Protein AF-0000000067831195 (afdb_homodimer)

Nearest PDB structures (foldseek):
  6vh5-assembly1_C  TM=9.638E-01  e=3.361E-43  Brucella abortus 2308
  7am0-assembly2_C  TM=9.544E-01  e=4.757E-38  Komagataeibacter europaeus
  7am0-assembly1_A  TM=9.350E-01  e=5.062E-38  Komagataeibacter europaeus
  3mwb-assembly1_A  TM=8.613E-01  e=3.249E-24  Paenarthrobacter aurescens TC1
  7alz-assembly1_B  TM=9.103E-01  e=1.435E-22  Komagataeibacter europaeus

Organism: Methylorubrum extorquens (strain ATCC 14718 / DSM 1338 / JCM 2805 / NCIMB 9133 / AM1) (NCBI:txid272630)

Radius of gyration: 24.03 Å; Cα contacts (8 Å, |Δi|>4): 1418; chains: 2; bounding box: 68×66×58 Å

Sequence (570 aa):
MTDRTIAYQGEPGANSHIICSQAYPGWTALPCATFEDAFAAVNEGKANLAMIPIENSIAGRVADIHHLIPTSRLHIIAEHFLPIHFQLMALPGVGTEQLTSVHSHIHALGQCRRIIRRLGLKAVVAGDTAGAAREVAEARDPSRAALAPAMAAEVYGLDILERDVEDEAHNTTRFVVFSPEPAECEPGNDSTVTSFIFRVRNIPAALYKALGGFATNGVNMSKLESYMVEGQFTATQFYAEVDGHPEDDGLRRALEELRYFSKELRIIGTYPAHPFRETTRQAAEMTDRTIAYQGEPGANSHIICSQAYPGWTALPCATFEDAFAAVNEGKANLAMIPIENSIAGRVADIHHLIPTSRLHIIAEHFLPIHFQLMALPGVGTEQLTSVHSHIHALGQCRRIIRRLGLKAVVAGDTAGAAREVAEARDPSRAALAPAMAAEVYGLDILERDVEDEAHNTTRFVVFSPEPAECEPGNDSTVTSFIFRVRNIPAALYKALGGFATNGVNMSKLESYMVEGQFTATQFYAEVDGHPEDDGLRRALEELRYFSKELRIIGTYPAHPFRETTRQAAE

Foldseek 3Di:
DQAAEEEEEDDFQAPLNVVCCVVPPPGHYHYDPAPVRRLVCCVVSVHFKYKYWAAKPPPGGPPRCVVVLVVHLWFWADKDKDFDFKFKKAAPPAALQLAAAEEAAPVQCVQQVVVCVVSVHHYDHDPHQLVSLQVRLVVVRSRYIGIHHPSSCVVSVIDGRGIRRGNDRRMMIMITMIGNDAYDDDFPDQFKKWKKKFFFDPDPPLVVQLCVLLVVLVKDKPDWDFDDPPPHPDTRMIITMITGDCPPPSNVRSVVSNVVGTPDMDTRHMYGHDCVVVVVVVVVD/DQAAEEEEEDDFQAPLNVVCCVVPPPGHYHYDPAPVRRLVCCVVVVHFKYKYWAAKPPPGGPPRCVVVLVVRLWFWADKDKDFDFKFKKAAPPAALLLAAAEEAAPVQCVQQVVVCVVSVHHYDHDPHQLVSLQVRLVVVRSRYIGIHHPSSCVVSVIDGRGIRRGNDRRMMIMITMIGNDAYDDDFPDQFKKWKKKFFFDPDPPLVVQLCVLLVVLVKDKPDWDFDDPPPHPDGGMIITMITGDCPPPSNVRSVVSNVVGTPDMDTRHMYGHDCVVVVVVVVVD

pLDDT: mean 90.91, std 11.13, range [35.45, 98.8]

Solvent-accessible surface area (backbone atoms only — not comparable to full-atom values): 28511 Å² total; per-residue (Å²): 130,84,74,61,22,35,16,18,48,43,48,76,22,22,68,52,47,51,52,46,49,69,76,40,68,90,45,44,76,41,69,18,90,36,64,66,49,16,52,45,31,34,76,71,62,75,17,60,24,26,49,41,69,47,34,28,34,61,48,34,50,39,29,80,47,61,56,46,56,82,74,47,83,49,14,36,40,40,55,47,76,44,77,64,54,32,20,37,28,28,47,69,92,56,54,78,86,53,40,47,31,36,25,13,15,63,67,56,51,69,37,24,47,65,56,35,56,76,64,63,39,44,81,40,79,34,76,31,31,24,52,19,37,45,49,39,51,71,62,71,44,64,36,37,27,16,41,21,35,69,52,21,28,68,73,50,62,36,35,73,78,43,74,62,49,41,74,64,85,74,34,36,35,35,28,36,30,32,21,81,57,70,42,92,63,71,65,87,46,90,50,21,32,28,33,32,39,36,25,46,41,101,52,87,43,25,65,52,58,29,43,44,30,29,43,77,40,71,37,52,68,43,41,47,33,53,37,51,50,92,51,18,75,57,43,43,33,35,44,36,30,30,54,33,33,67,81,28,68,42,39,32,54,16,51,53,46,27,51,72,36,27,76,41,75,45,79,38,23,43,22,59,52,46,72,68,57,56,62,34,54,57,69,72,103,132,83,73,62,20,36,17,18,49,42,49,77,21,20,68,52,47,52,52,47,49,71,76,38,69,90,45,44,75,40,69,18,91,36,65,65,50,17,52,45,31,34,75,72,64,76,16,60,25,26,50,41,67,48,34,27,30,60,48,33,50,39,27,79,47,61,56,47,56,82,74,46,84,49,15,36,40,39,54,47,77,44,78,63,54,32,20,38,29,28,47,68,92,57,55,78,87,54,40,48,29,35,24,13,15,63,66,55,51,68,37,25,47,64,55,36,56,76,63,63,40,45,81,40,79,33,75,31,31,24,52,20,38,45,49,41,52,71,63,70,44,62,35,37,27,16,42,21,34,69,53,21,29,68,72,51,65,36,34,74,78,43,74,62,48,43,74,64,86,70,34,38,35,36,30,37,31,34,21,80,58,71,42,90,64,72,63,89,45,90,50,22,32,29,35,32,37,36,24,46,40,97,50,88,42,24,64,53,60,30,44,42,30,29,44,78,38,71,38,53,67,43,40,48,34,53,36,53,50,91,54,20,77,54,46,42,33,35,45,36,31,29,54,32,35,68,81,29,69,42,40,32,54,15,50,54,47,27,51,72,38,26,76,41,75,45,80,37,23,44,20,60,53,46,71,68,57,58,59,35,53,57,67,73,102

Secondary structure (DSSP, 8-state):
----EEEEES-TTSHHHHHHHHHSTTPEEEEESSHHHHHHHHHTTS-SEEEEEEEETTTEE-HHHHTTGGG---EEEEEEEEE---EEEESTT--GGG--EEEE-HHHHHT-HHHHHHHTPEEEE-SSHHHHHHHHHHHT-TTEEEEE-HHHHHHHT-EEEES---S-S--EEEEEEEESS-----TT-TTEEEEEEEEE-SSTTHHHHHHHHHHHTTPPEEEEEEEEETTEEEEEEEEEEEES-TTSHHHHHHHHHHHHHEEEEEEEEEEEPPTHHHHHHHHH-/----EEEEES-TTSHHHHHHHHHSTTPEEEEESSHHHHHHHHHTTS-SEEEEEEEETTTEE-HHHHTTGGG---EEEEEEEEE---EEEESTT--GGG--EEEE-HHHHHT-HHHHHHHTPEEEE-SSHHHHHHHHHHHT-TTEEEEE-HHHHHHHT-EEEES---S-S--EEEEEEEESS-----TT-TTEEEEEEEEE-SSTTHHHHHHHHHHHTTPPEEEEEEEE-TT--SEEEEEEEEES-TTSHHHHHHHHHHHHHEEEEEEEEEEEPPTHHHHHHHHH-

InterPro domains:
  IPR001086 Prephenate dehydratase [PF00800] (6-181)
  IPR001086 Prephenate dehydratase [PS51171] (5-180)
  IPR002912 ACT domain [PS51671] (195-272)
  IPR008242 Bifunctional P-protein, chorismate mutase/prephenate dehydratase [PIRSF001500] (4-274)
  IPR045865 ACT-like domain [SSF55021] (175-274)

Structure (mmCIF, N/CA/C/O backbone):
data_AF-0000000067831195-model_v1
#
loop_
_entity.id
_entity.type
_entity.pdbx_description
1 polymer 'prephenate dehydratase'
#
loop_
_atom_site.group_PDB
_atom_site.id
_atom_site.type_symbol
_atom_site.label_atom_id
_atom_site.label_alt_id
_atom_site.label_comp_id
_atom_site.label_asym_id
_atom_site.label_entity_id
_atom_site.label_seq_id
_atom_site.pdbx_PDB_ins_code
_atom_site.Cartn_x
_atom_site.Cartn_y
_atom_site.Cartn_z
_atom_site.occupancy
_atom_site.B_iso_or_equiv
_atom_site.auth_seq_id
_atom_site.auth_comp_id
_atom_site.auth_asym_id
_atom_site.auth_atom_id
_atom_site.pdbx_PDB_model_num
ATOM 1 N N . MET A 1 1 ? 34.264 11.511 -12.001 1 35.99 1 MET A N 1
ATOM 2 C CA . MET A 1 1 ? 34.146 10.404 -11.057 1 35.99 1 MET A CA 1
ATOM 3 C C . MET A 1 1 ? 32.892 10.551 -10.201 1 35.99 1 MET A C 1
ATOM 5 O O . MET A 1 1 ? 32.782 11.489 -9.41 1 35.99 1 MET A O 1
ATOM 9 N N . THR A 1 2 ? 31.596 10.436 -10.66 1 49.52 2 THR A N 1
ATOM 10 C CA . THR A 1 2 ? 30.308 10.869 -10.13 1 49.52 2 THR A CA 1
ATOM 11 C C . THR A 1 2 ? 30.139 10.418 -8.683 1 49.52 2 THR A C 1
ATOM 13 O O . THR A 1 2 ? 30.573 9.325 -8.313 1 49.52 2 THR A O 1
ATOM 16 N N . ASP A 1 3 ? 30.097 11.296 -7.689 1 75.94 3 ASP A N 1
ATOM 17 C CA . ASP A 1 3 ? 29.925 11.165 -6.245 1 75.94 3 ASP A CA 1
ATOM 18 C C . ASP A 1 3 ? 28.884 10.099 -5.91 1 75.94 3 ASP A C 1
ATOM 20 O O . ASP A 1 3 ? 27.894 9.944 -6.628 1 75.94 3 ASP A O 1
ATOM 24 N N . ARG A 1 4 ? 29.349 9.028 -5.2 1 93.98 4 ARG A N 1
ATOM 25 C CA . ARG A 1 4 ? 28.517 7.928 -4.721 1 93.98 4 ARG A CA 1
ATOM 26 C C . ARG A 1 4 ? 27.296 8.45 -3.972 1 93.98 4 ARG A C 1
ATOM 28 O O . ARG A 1 4 ? 27.41 8.914 -2.835 1 93.98 4 ARG A O 1
ATOM 35 N N . THR A 1 5 ? 26.233 8.579 -4.789 1 97.98 5 THR A N 1
ATOM 36 C CA . THR A 1 5 ? 24.979 9.104 -4.261 1 97.98 5 THR A CA 1
ATOM 37 C C . THR A 1 5 ? 23.871 8.06 -4.36 1 97.98 5 THR A C 1
ATOM 39 O O . THR A 1 5 ? 23.743 7.378 -5.379 1 97.98 5 THR A O 1
ATOM 42 N N . ILE A 1 6 ? 23.133 7.893 -3.303 1 98.56 6 ILE A N 1
ATOM 43 C CA . ILE A 1 6 ? 21.991 6.987 -3.271 1 98.56 6 ILE A CA 1
ATOM 44 C C . ILE A 1 6 ? 20.728 7.761 -2.899 1 98.56 6 ILE A C 1
ATOM 46 O O . ILE A 1 6 ? 20.691 8.444 -1.873 1 98.56 6 ILE A O 1
ATOM 50 N N . ALA A 1 7 ? 19.747 7.693 -3.778 1 98.46 7 ALA A N 1
ATOM 51 C CA . ALA A 1 7 ? 18.485 8.399 -3.573 1 98.46 7 ALA A CA 1
ATOM 52 C C . ALA A 1 7 ? 17.508 7.554 -2.761 1 98.46 7 ALA A C 1
ATOM 54 O O . ALA A 1 7 ? 17.511 6.324 -2.86 1 98.46 7 ALA A O 1
ATOM 55 N N . TYR A 1 8 ? 16.705 8.153 -1.953 1 97.79 8 TYR A N 1
ATOM 56 C CA . TYR A 1 8 ? 15.634 7.501 -1.208 1 97.79 8 TYR A CA 1
ATOM 57 C C . TYR A 1 8 ? 14.422 8.416 -1.083 1 97.79 8 TYR A C 1
ATOM 59 O O . TYR A 1 8 ? 14.542 9.637 -1.208 1 97.79 8 TYR A O 1
ATOM 67 N N . GLN A 1 9 ? 13.285 7.831 -0.927 1 94.29 9 GLN A N 1
ATOM 68 C CA . GLN A 1 9 ? 12.089 8.622 -0.657 1 94.29 9 GLN A CA 1
ATOM 69 C C . GLN A 1 9 ? 11.917 8.865 0.84 1 94.29 9 GLN A C 1
ATOM 71 O O . GLN A 1 9 ? 11.922 7.921 1.632 1 94.29 9 GLN A O 1
ATOM 76 N N . GLY A 1 10 ? 11.776 10.032 1.254 1 92.76 10 GLY A N 1
ATOM 77 C CA . GLY A 1 10 ? 11.561 10.393 2.646 1 92.76 10 GLY A CA 1
ATOM 78 C C . GLY A 1 10 ? 12.424 11.555 3.101 1 92.76 10 GLY A C 1
ATOM 79 O O . GLY A 1 10 ? 13.328 11.983 2.381 1 92.76 10 GLY A O 1
ATOM 80 N N . GLU A 1 11 ? 12.181 12.029 4.333 1 94.18 11 GLU A N 1
ATOM 81 C CA . GLU A 1 11 ? 12.954 13.107 4.943 1 94.18 11 GLU A CA 1
ATOM 82 C C . GLU A 1 11 ? 14.228 12.574 5.592 1 94.18 11 GLU A C 1
ATOM 84 O O . GLU A 1 11 ? 14.307 11.394 5.94 1 94.18 11 GLU A O 1
ATOM 89 N N . PRO A 1 12 ? 15.17 13.519 5.705 1 96.9 12 PRO A N 1
ATOM 90 C CA . PRO A 1 12 ? 16.335 13.108 6.491 1 96.9 12 PRO A CA 1
ATOM 91 C C . PRO A 1 12 ? 15.956 12.553 7.863 1 96.9 12 PRO A C 1
ATOM 93 O O . PRO A 1 12 ? 15.073 13.098 8.53 1 96.9 12 PRO A O 1
ATOM 96 N N . GLY A 1 13 ? 16.524 11.431 8.185 1 97.41 13 GLY A N 1
ATOM 97 C CA . GLY A 1 13 ? 16.245 10.805 9.467 1 97.41 13 GLY A CA 1
ATOM 98 C C . GLY A 1 13 ? 15.233 9.679 9.374 1 97.41 13 GLY A C 1
ATOM 99 O O . GLY A 1 13 ? 14.997 8.966 10.352 1 97.41 13 GLY A O 1
ATOM 100 N N . ALA A 1 14 ? 14.638 9.49 8.199 1 97.38 14 ALA A N 1
ATOM 101 C CA . ALA A 1 14 ? 13.656 8.428 7.996 1 97.38 14 ALA A CA 1
ATOM 102 C C . ALA A 1 14 ? 14.329 7.059 7.957 1 97.38 14 ALA A C 1
ATOM 104 O O . ALA A 1 14 ? 15.557 6.965 7.894 1 97.38 14 ALA A O 1
ATOM 105 N N . ASN A 1 15 ? 13.576 6.01 7.981 1 97.12 15 ASN A N 1
ATOM 106 C CA . ASN A 1 15 ? 14.085 4.646 7.898 1 97.12 15 ASN A CA 1
ATOM 107 C C . ASN A 1 15 ? 14.868 4.417 6.609 1 97.12 15 ASN A C 1
ATOM 109 O O . ASN A 1 15 ? 15.892 3.732 6.613 1 97.12 15 ASN A O 1
ATOM 113 N N . SER A 1 16 ? 14.428 5.003 5.524 1 97.74 16 SER A N 1
ATOM 114 C CA . SER A 1 16 ? 15.135 4.868 4.254 1 97.74 16 SER A CA 1
ATOM 115 C C . SER A 1 16 ? 16.52 5.502 4.322 1 97.74 16 SER A C 1
ATOM 117 O O . SER A 1 16 ? 17.465 5.01 3.704 1 97.74 16 SER A O 1
ATOM 119 N N . HIS A 1 17 ? 16.589 6.597 5.077 1 98.2 17 HIS A N 1
ATOM 120 C CA . HIS A 1 17 ? 17.889 7.221 5.301 1 98.2 17 HIS A CA 1
ATOM 121 C C . HIS A 1 17 ? 18.804 6.311 6.113 1 98.2 17 HIS A C 1
ATOM 123 O O . HIS A 1 17 ? 19.981 6.152 5.781 1 98.2 17 HIS A O 1
ATOM 129 N N . ILE A 1 18 ? 18.309 5.736 7.125 1 98.16 18 ILE A N 1
ATOM 130 C CA . ILE A 1 18 ? 19.063 4.85 8.006 1 98.16 18 ILE A CA 1
ATOM 131 C C . ILE A 1 18 ? 19.641 3.69 7.199 1 98.16 18 ILE A C 1
ATOM 133 O O . ILE A 1 18 ? 20.842 3.415 7.269 1 98.16 18 ILE A O 1
ATOM 137 N N . ILE A 1 19 ? 18.823 3.05 6.393 1 98.29 19 ILE A N 1
ATOM 138 C CA . ILE A 1 19 ? 19.265 1.856 5.681 1 98.29 19 ILE A CA 1
ATOM 139 C C . ILE A 1 19 ? 20.279 2.242 4.607 1 98.29 19 ILE A C 1
ATOM 141 O O . ILE A 1 19 ? 21.203 1.479 4.314 1 98.29 19 ILE A O 1
ATOM 145 N N . CYS A 1 20 ? 20.132 3.414 3.992 1 98.21 20 CYS A N 1
ATOM 146 C CA . CYS A 1 20 ? 21.148 3.902 3.066 1 98.21 20 CYS A CA 1
ATOM 147 C C . CYS A 1 20 ? 22.507 3.997 3.748 1 98.21 20 CYS A C 1
ATOM 149 O O . CYS A 1 20 ? 23.513 3.54 3.203 1 98.21 20 CYS A O 1
ATOM 151 N N . SER A 1 21 ? 22.507 4.574 4.927 1 97.32 21 SER A N 1
ATOM 152 C CA . SER A 1 21 ? 23.751 4.792 5.659 1 97.32 21 SER A CA 1
ATOM 153 C C . SER A 1 21 ? 24.377 3.47 6.09 1 97.32 21 SER A C 1
ATOM 155 O O . SER A 1 21 ? 25.603 3.337 6.115 1 97.32 21 SER A O 1
ATOM 157 N N . GLN A 1 22 ? 23.602 2.511 6.436 1 97.45 22 GLN A N 1
ATOM 158 C CA . GLN A 1 22 ? 24.089 1.215 6.898 1 97.45 22 GLN A CA 1
ATOM 159 C C . GLN A 1 22 ? 24.606 0.375 5.733 1 97.45 22 GLN A C 1
ATOM 161 O O . GLN A 1 22 ? 25.665 -0.249 5.833 1 97.45 22 GLN A O 1
ATOM 166 N N . ALA A 1 23 ? 23.926 0.377 4.626 1 97.34 23 ALA A N 1
ATOM 167 C CA . ALA A 1 23 ? 24.232 -0.492 3.492 1 97.34 23 ALA A CA 1
ATOM 168 C C . ALA A 1 23 ? 25.338 0.104 2.627 1 97.34 23 ALA A C 1
ATOM 170 O O . ALA A 1 23 ? 26.104 -0.628 1.995 1 97.34 23 ALA A O 1
ATOM 171 N N . TYR A 1 24 ? 25.379 1.435 2.574 1 97.39 24 TYR A N 1
ATOM 172 C CA . TYR A 1 24 ? 26.353 2.135 1.744 1 97.39 24 TYR A CA 1
ATOM 173 C C . TYR A 1 24 ? 27.066 3.223 2.54 1 97.39 24 TYR A C 1
ATOM 175 O O . TYR A 1 24 ? 26.949 4.409 2.224 1 97.39 24 TYR A O 1
ATOM 183 N N . PRO A 1 25 ? 27.849 2.737 3.456 1 96.28 25 PRO A N 1
ATOM 184 C CA . PRO A 1 25 ? 28.572 3.721 4.265 1 96.28 25 PRO A CA 1
ATOM 185 C C . PRO A 1 25 ? 29.455 4.641 3.426 1 96.28 25 PRO A C 1
ATOM 187 O O . PRO A 1 25 ? 30.149 4.177 2.517 1 96.28 25 PRO A O 1
ATOM 190 N N . GLY A 1 26 ? 29.394 5.947 3.654 1 95 26 GLY A N 1
ATOM 191 C CA . GLY A 1 26 ? 30.233 6.909 2.958 1 95 26 GLY A CA 1
ATOM 192 C C . GLY A 1 26 ? 29.558 7.524 1.747 1 95 26 GLY A C 1
ATOM 193 O O . GLY A 1 26 ? 30.065 8.489 1.171 1 95 26 GLY A O 1
ATOM 194 N N . TRP A 1 27 ? 28.464 6.893 1.315 1 97.3 27 TRP A N 1
ATOM 195 C CA . TRP A 1 27 ? 27.729 7.467 0.192 1 97.3 27 TRP A CA 1
ATOM 196 C C . TRP A 1 27 ? 26.881 8.651 0.6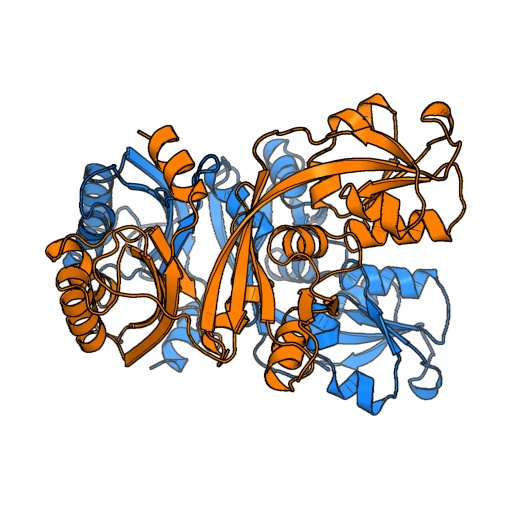45 1 97.3 27 TRP A C 1
ATOM 198 O O . TRP A 1 27 ? 26.504 8.74 1.816 1 97.3 27 TRP A O 1
ATOM 208 N N . THR A 1 28 ? 26.662 9.518 -0.218 1 97.62 28 THR A N 1
ATOM 209 C CA . THR A 1 28 ? 25.738 10.617 0.04 1 97.62 28 THR A CA 1
ATOM 210 C C . THR A 1 28 ? 24.295 10.175 -0.185 1 97.62 28 THR A C 1
ATOM 212 O O . THR A 1 28 ? 23.958 9.655 -1.251 1 97.62 28 THR A O 1
ATOM 215 N N . ALA A 1 29 ? 23.483 10.332 0.861 1 97.71 29 ALA A N 1
ATOM 216 C CA . ALA A 1 29 ? 22.059 10.031 0.732 1 97.71 29 ALA A CA 1
ATOM 217 C C . ALA A 1 29 ? 21.288 11.24 0.21 1 97.71 29 ALA A C 1
ATOM 219 O O . ALA A 1 29 ? 21.387 12.335 0.767 1 97.71 29 ALA A O 1
ATOM 220 N N . LEU A 1 30 ? 20.519 11.073 -0.838 1 98.02 30 LEU A N 1
ATOM 221 C CA . LEU A 1 30 ? 19.749 12.146 -1.457 1 98.02 30 LEU A CA 1
ATOM 222 C C . LEU A 1 30 ? 18.26 11.982 -1.171 1 98.02 30 LEU A C 1
ATOM 224 O O . LEU A 1 30 ? 17.605 11.114 -1.752 1 98.02 30 LEU A O 1
ATOM 228 N N . PRO A 1 31 ? 17.739 12.757 -0.25 1 97.21 31 PRO A N 1
ATOM 229 C CA . PRO A 1 31 ? 16.303 12.673 0.029 1 97.21 31 PRO A CA 1
ATOM 230 C C . PRO A 1 31 ? 15.445 13.128 -1.149 1 97.21 31 PRO A C 1
ATOM 232 O O . PRO A 1 31 ? 15.791 14.096 -1.831 1 97.21 31 PRO A O 1
ATOM 235 N N . CYS A 1 32 ? 14.393 12.372 -1.433 1 94.69 32 CYS A N 1
ATOM 236 C CA . CYS A 1 32 ? 13.414 12.701 -2.463 1 94.69 32 CYS A CA 1
ATOM 237 C C . CYS A 1 32 ? 12.002 12.714 -1.889 1 94.69 32 CYS A C 1
ATOM 239 O O . CYS A 1 32 ? 11.687 11.936 -0.987 1 94.69 32 CYS A O 1
ATOM 241 N N . ALA A 1 33 ? 11.144 13.49 -2.396 1 87.53 33 ALA A N 1
ATOM 242 C CA . ALA A 1 33 ? 9.785 13.642 -1.883 1 87.53 33 ALA A CA 1
ATOM 243 C C . ALA A 1 33 ? 8.929 12.427 -2.229 1 87.53 33 ALA A C 1
ATOM 245 O O . ALA A 1 33 ? 8.074 12.017 -1.441 1 87.53 33 ALA A O 1
ATOM 246 N N . THR A 1 34 ? 9.164 11.85 -3.44 1 88.5 34 THR A N 1
ATOM 247 C CA . THR A 1 34 ? 8.366 10.719 -3.9 1 88.5 34 THR A CA 1
ATOM 248 C C . THR A 1 34 ? 9.264 9.601 -4.423 1 88.5 34 THR A C 1
ATOM 250 O O . THR A 1 34 ? 10.458 9.811 -4.648 1 88.5 34 THR A O 1
ATOM 253 N N . PHE A 1 35 ? 8.671 8.454 -4.594 1 91.75 35 PHE A N 1
ATOM 254 C CA . PHE A 1 35 ? 9.405 7.358 -5.215 1 91.75 35 PHE A CA 1
ATOM 255 C C . PHE A 1 35 ? 9.756 7.691 -6.66 1 91.75 35 PHE A C 1
ATOM 257 O O . PHE A 1 35 ? 10.832 7.329 -7.142 1 91.75 35 PHE A O 1
ATOM 264 N N . GLU A 1 36 ? 8.901 8.345 -7.348 1 89.48 36 GLU A N 1
ATOM 265 C CA . GLU A 1 36 ? 9.149 8.786 -8.717 1 89.48 36 GLU A CA 1
ATOM 266 C C . GLU A 1 36 ? 10.381 9.684 -8.793 1 89.48 36 GLU A C 1
ATOM 268 O O . GLU A 1 36 ? 11.197 9.55 -9.707 1 89.48 36 GLU A O 1
ATOM 273 N N . ASP A 1 37 ? 10.458 10.549 -7.824 1 92.11 37 ASP A N 1
ATOM 274 C CA . ASP A 1 37 ? 11.607 11.447 -7.776 1 92.11 37 ASP A CA 1
ATOM 275 C C . ASP A 1 37 ? 12.904 10.67 -7.56 1 92.11 37 ASP A C 1
ATOM 277 O O . ASP A 1 37 ? 13.947 11.026 -8.112 1 92.11 37 ASP A O 1
ATOM 281 N N . ALA A 1 38 ? 12.805 9.683 -6.724 1 96 38 ALA A N 1
ATOM 282 C CA . ALA A 1 38 ? 13.985 8.86 -6.476 1 96 38 ALA A CA 1
ATOM 283 C C . ALA A 1 38 ? 14.427 8.136 -7.745 1 96 38 ALA A C 1
ATOM 285 O O . ALA A 1 38 ? 15.618 8.095 -8.061 1 96 38 ALA A O 1
ATOM 286 N N . PHE A 1 39 ? 13.507 7.605 -8.501 1 95.78 39 PHE A N 1
ATOM 287 C CA . PHE A 1 39 ? 13.812 6.952 -9.769 1 95.78 39 PHE A CA 1
ATOM 288 C C . PHE A 1 39 ? 14.352 7.956 -10.78 1 95.78 39 PHE A C 1
ATOM 290 O O . PHE A 1 39 ? 15.315 7.669 -11.494 1 95.78 39 PHE A O 1
ATOM 297 N N . ALA A 1 40 ? 13.718 9.092 -10.806 1 94.42 40 ALA A N 1
ATOM 298 C CA . ALA A 1 40 ? 14.152 10.144 -11.723 1 94.42 40 ALA A CA 1
ATOM 299 C C . ALA A 1 40 ? 15.588 10.568 -11.43 1 94.42 40 ALA A C 1
ATOM 301 O O . ALA A 1 40 ? 16.37 10.811 -12.353 1 94.42 40 ALA A O 1
ATOM 302 N N . ALA A 1 41 ? 15.905 10.65 -10.172 1 96.9 41 ALA A N 1
ATOM 303 C CA . ALA A 1 41 ? 17.259 11.03 -9.779 1 96.9 41 ALA A CA 1
ATOM 304 C C . ALA A 1 41 ? 18.291 10.071 -10.365 1 96.9 41 ALA A C 1
ATOM 306 O O . ALA A 1 41 ? 19.362 10.495 -10.804 1 96.9 41 ALA A O 1
ATOM 307 N N . VAL A 1 42 ? 17.971 8.85 -10.393 1 97.34 42 VAL A N 1
ATOM 308 C CA . VAL A 1 42 ? 18.88 7.847 -10.94 1 97.34 42 VAL A CA 1
ATOM 309 C C . VAL A 1 42 ? 18.89 7.935 -12.465 1 97.34 42 VAL A C 1
ATOM 311 O O . VAL A 1 42 ? 19.956 7.962 -13.084 1 97.34 42 VAL A O 1
ATOM 314 N N . ASN A 1 43 ? 17.761 8.055 -13.063 1 96.08 43 ASN A N 1
ATOM 315 C CA . ASN A 1 43 ? 17.638 8.119 -14.515 1 96.08 43 ASN A CA 1
ATOM 316 C C . ASN A 1 43 ? 18.341 9.348 -15.084 1 96.08 43 ASN A C 1
ATOM 318 O O . ASN A 1 43 ? 18.873 9.306 -16.195 1 96.08 43 ASN A O 1
ATOM 322 N N . GLU A 1 44 ? 18.308 10.407 -14.321 1 95.7 44 GLU A N 1
ATOM 323 C CA . GLU A 1 44 ? 18.881 11.67 -14.776 1 95.7 44 GLU A CA 1
ATOM 324 C C . GLU A 1 44 ? 20.351 11.782 -14.384 1 95.7 44 GLU A C 1
ATOM 326 O O . GLU A 1 44 ? 21.004 12.785 -14.68 1 95.7 44 GLU A O 1
ATOM 331 N N . GLY A 1 45 ? 20.823 10.854 -13.663 1 95.29 45 GLY A N 1
ATOM 332 C CA . GLY A 1 45 ? 22.235 10.817 -13.318 1 95.29 45 GLY A CA 1
ATOM 333 C C . GLY A 1 45 ? 22.565 11.613 -12.069 1 95.29 45 GLY A C 1
ATOM 334 O O . GLY A 1 45 ? 23.738 11.846 -11.768 1 95.29 45 GLY A O 1
ATOM 335 N N . LYS A 1 46 ? 21.603 12.041 -11.3 1 96.92 46 LYS A N 1
ATOM 336 C CA . LYS A 1 46 ? 21.808 12.786 -10.061 1 96.92 46 LYS A CA 1
ATOM 337 C C . LYS A 1 46 ? 22.158 11.849 -8.908 1 96.92 46 LYS A C 1
ATOM 339 O O . LYS A 1 46 ? 22.675 12.289 -7.879 1 96.92 46 LYS A O 1
ATOM 344 N N . ALA A 1 47 ? 21.806 10.601 -9.078 1 97.95 47 ALA A N 1
ATOM 345 C CA . ALA A 1 47 ? 22.141 9.547 -8.124 1 97.95 47 ALA A CA 1
ATOM 346 C C . ALA A 1 47 ? 22.573 8.273 -8.844 1 97.95 47 ALA A C 1
ATOM 348 O O . ALA A 1 47 ? 22.2 8.047 -9.998 1 97.95 47 ALA A O 1
ATOM 349 N N . ASN A 1 48 ? 23.346 7.506 -8.179 1 98.06 48 ASN A N 1
ATOM 350 C CA . ASN A 1 48 ? 23.811 6.251 -8.76 1 98.06 48 ASN A CA 1
ATOM 351 C C . ASN A 1 48 ? 22.828 5.114 -8.496 1 98.06 48 ASN A C 1
ATOM 353 O O . ASN A 1 48 ? 22.717 4.185 -9.299 1 98.06 48 ASN A O 1
ATOM 357 N N . LEU A 1 49 ? 22.203 5.183 -7.357 1 98.33 49 LEU A N 1
ATOM 358 C CA . LEU A 1 49 ? 21.31 4.13 -6.888 1 98.33 49 LEU A CA 1
ATOM 359 C C . LEU A 1 49 ? 20.055 4.723 -6.256 1 98.33 49 LEU A C 1
ATOM 361 O O . LEU A 1 49 ? 20.021 5.912 -5.931 1 98.33 49 LEU A O 1
ATOM 365 N N . ALA A 1 50 ? 19.046 3.898 -6.121 1 98.37 50 ALA A N 1
ATOM 366 C CA . ALA A 1 50 ? 17.845 4.242 -5.364 1 98.37 50 ALA A CA 1
ATOM 367 C C . ALA A 1 50 ? 17.503 3.153 -4.352 1 98.37 50 ALA A C 1
ATOM 369 O O . ALA A 1 50 ? 17.436 1.972 -4.7 1 98.37 50 ALA A O 1
ATOM 370 N N . MET A 1 51 ? 17.407 3.517 -3.114 1 98.43 51 MET A N 1
ATOM 371 C CA . MET A 1 51 ? 16.957 2.653 -2.026 1 98.43 51 MET A CA 1
ATOM 372 C C . MET A 1 51 ? 15.446 2.751 -1.843 1 98.43 51 MET A C 1
ATOM 374 O O . MET A 1 51 ? 14.927 3.813 -1.493 1 98.43 51 MET A O 1
ATOM 378 N N . ILE A 1 52 ? 14.713 1.569 -2.023 1 97.43 52 ILE A N 1
ATOM 379 C CA . ILE A 1 52 ? 13.257 1.629 -2.091 1 97.43 52 ILE A CA 1
ATOM 380 C C . ILE A 1 52 ? 12.654 0.567 -1.174 1 97.43 52 ILE A C 1
ATOM 382 O O . ILE A 1 52 ? 12.95 -0.622 -1.312 1 97.43 52 ILE A O 1
ATOM 386 N N . PRO A 1 53 ? 11.824 1.024 -0.194 1 95.41 53 PRO A N 1
ATOM 387 C CA . PRO A 1 53 ? 11.07 0.024 0.565 1 95.41 53 PRO A CA 1
ATOM 388 C C . PRO A 1 53 ? 9.98 -0.649 -0.266 1 95.41 53 PRO A C 1
ATOM 390 O O . PRO A 1 53 ? 9.267 0.023 -1.016 1 95.41 53 PRO A O 1
ATOM 393 N N . ILE A 1 54 ? 9.816 -1.971 -0.13 1 91.02 54 ILE A N 1
ATOM 394 C CA . ILE A 1 54 ? 8.836 -2.625 -0.99 1 91.02 54 ILE A CA 1
ATOM 395 C C . ILE A 1 54 ? 7.877 -3.456 -0.141 1 91.02 54 ILE A C 1
ATOM 397 O O . ILE A 1 54 ? 6.756 -3.746 -0.564 1 91.02 54 ILE A O 1
ATOM 401 N N . GLU A 1 55 ? 8.365 -3.814 1.066 1 89.05 55 GLU A N 1
ATOM 402 C CA . GLU A 1 55 ? 7.547 -4.705 1.884 1 89.05 55 GLU A CA 1
ATOM 403 C C . GLU A 1 55 ? 7.86 -4.534 3.368 1 89.05 55 GLU A C 1
ATOM 405 O O . GLU A 1 55 ? 9.013 -4.312 3.743 1 89.05 55 GLU A O 1
ATOM 410 N N . ASN A 1 56 ? 6.833 -4.653 4.145 1 86.17 56 ASN A N 1
ATOM 411 C CA . ASN A 1 56 ? 6.948 -4.604 5.599 1 86.17 56 ASN A CA 1
ATOM 412 C C . ASN A 1 56 ? 6.298 -5.819 6.254 1 86.17 56 ASN A C 1
ATOM 414 O O . ASN A 1 56 ? 5.227 -6.259 5.832 1 86.17 56 ASN A O 1
ATOM 418 N N . SER A 1 57 ? 6.875 -6.311 7.267 1 83.55 57 SER A N 1
ATOM 419 C CA . SER A 1 57 ? 6.424 -7.547 7.9 1 83.55 57 SER A CA 1
ATOM 420 C C . SER A 1 57 ? 5.076 -7.356 8.587 1 83.55 57 SER A C 1
ATOM 422 O O . SER A 1 57 ? 4.359 -8.326 8.84 1 83.55 57 SER A O 1
ATOM 424 N N . ILE A 1 58 ? 4.692 -6.187 8.881 1 77.96 58 ILE A N 1
ATOM 425 C CA . ILE A 1 58 ? 3.438 -5.93 9.58 1 77.96 58 ILE A CA 1
ATOM 426 C C . ILE A 1 58 ? 2.417 -5.34 8.61 1 77.96 58 ILE A C 1
ATOM 428 O O . ILE A 1 58 ? 1.293 -5.836 8.504 1 77.96 58 ILE A O 1
ATOM 432 N N . ALA A 1 59 ? 2.906 -4.404 7.826 1 76.28 59 ALA A N 1
ATOM 433 C CA . ALA A 1 59 ? 1.981 -3.644 6.989 1 76.28 59 ALA A CA 1
ATOM 434 C C . ALA A 1 59 ? 1.873 -4.257 5.596 1 76.28 59 ALA A C 1
ATOM 436 O O . ALA A 1 59 ? 1.031 -3.845 4.793 1 76.28 59 ALA A O 1
ATOM 437 N N . GLY A 1 60 ? 2.771 -5.217 5.317 1 78.68 60 GLY A N 1
ATOM 438 C CA . GLY A 1 60 ? 2.717 -5.831 4 1 78.68 60 GLY A CA 1
ATOM 439 C C . GLY A 1 60 ? 3.378 -4.992 2.922 1 78.68 60 GLY A C 1
ATOM 440 O O . GLY A 1 60 ? 4.422 -4.38 3.158 1 78.68 60 GLY A O 1
ATOM 441 N N . ARG A 1 61 ? 2.792 -4.959 1.759 1 81.62 61 ARG A N 1
ATOM 442 C CA . ARG A 1 61 ? 3.356 -4.316 0.577 1 81.62 61 ARG A CA 1
ATOM 443 C C . ARG A 1 61 ? 3.315 -2.797 0.708 1 81.62 61 ARG A C 1
ATOM 445 O O . ARG A 1 61 ? 2.329 -2.237 1.191 1 81.62 61 ARG A O 1
ATOM 452 N N . VAL A 1 62 ? 4.409 -2.191 0.309 1 83.99 62 VAL A N 1
ATOM 453 C CA . VAL A 1 62 ? 4.401 -0.741 0.145 1 83.99 62 VAL A CA 1
ATOM 454 C C . VAL A 1 62 ? 3.734 -0.375 -1.18 1 83.99 62 VAL A C 1
ATOM 456 O O . VAL A 1 62 ? 4.356 -0.466 -2.241 1 83.99 62 VAL A O 1
ATOM 459 N N . ALA A 1 63 ? 2.566 0.056 -1.175 1 72.4 63 ALA A N 1
ATOM 460 C CA . ALA A 1 63 ? 1.669 0.127 -2.325 1 72.4 63 ALA A CA 1
ATOM 461 C C . ALA A 1 63 ? 2.181 1.126 -3.359 1 72.4 63 ALA A C 1
ATOM 463 O O . ALA A 1 63 ? 2.168 0.847 -4.56 1 72.4 63 ALA A O 1
ATOM 464 N N . ASP A 1 64 ? 2.728 2.276 -3.059 1 75.06 64 ASP A N 1
ATOM 465 C CA . ASP A 1 64 ? 2.998 3.385 -3.968 1 75.06 64 ASP A CA 1
ATOM 466 C C . ASP A 1 64 ? 4.171 3.065 -4.892 1 75.06 64 ASP A C 1
ATOM 468 O O . ASP A 1 64 ? 4.326 3.686 -5.945 1 75.06 64 ASP A O 1
ATOM 472 N N . ILE A 1 65 ? 4.883 2.011 -4.537 1 84.7 65 ILE A N 1
ATOM 473 C CA . ILE A 1 65 ? 6.075 1.734 -5.332 1 84.7 65 ILE A CA 1
ATOM 474 C C . ILE A 1 65 ? 5.745 0.713 -6.418 1 84.7 65 ILE A C 1
ATOM 476 O O . ILE A 1 65 ? 6.342 0.731 -7.497 1 84.7 65 ILE A O 1
ATOM 480 N N . HIS A 1 66 ? 4.829 -0.111 -6.208 1 79.02 66 HIS A N 1
ATOM 481 C CA . HIS A 1 66 ? 4.636 -1.291 -7.042 1 79.02 66 HIS A CA 1
ATOM 482 C C . HIS A 1 66 ? 4.053 -0.917 -8.4 1 79.02 66 HIS A C 1
ATOM 484 O O . HIS A 1 66 ? 4.241 -1.639 -9.382 1 79.02 66 HIS A O 1
ATOM 490 N N . HIS A 1 67 ? 3.445 0.157 -8.471 1 78.21 67 HIS A N 1
ATOM 491 C CA . HIS A 1 67 ? 2.961 0.587 -9.778 1 78.21 67 HIS A CA 1
ATOM 492 C C . HIS A 1 67 ? 4.096 1.146 -10.629 1 78.21 67 HIS A C 1
ATOM 494 O O . HIS A 1 67 ? 3.962 1.266 -11.849 1 78.21 67 HIS A O 1
ATOM 500 N N . LEU A 1 68 ? 5.21 1.462 -9.985 1 83.45 68 LEU A N 1
ATOM 501 C CA . LEU A 1 68 ? 6.344 2.056 -10.685 1 83.45 68 LEU A CA 1
ATOM 502 C C . LEU A 1 68 ? 7.291 0.976 -11.199 1 83.45 68 LEU A C 1
ATOM 504 O O . LEU A 1 68 ? 7.986 1.178 -12.197 1 83.45 68 LEU A O 1
ATOM 508 N N . ILE A 1 69 ? 7.254 -0.137 -10.562 1 86.93 69 ILE A N 1
ATOM 509 C CA . ILE A 1 69 ? 8.235 -1.185 -10.823 1 86.93 69 ILE A CA 1
ATOM 510 C C . ILE A 1 69 ? 8.095 -1.676 -12.262 1 86.93 69 ILE A C 1
ATOM 512 O O . ILE A 1 69 ? 9.079 -1.738 -13.002 1 86.93 69 ILE A O 1
ATOM 516 N N . PRO A 1 70 ? 6.908 -1.874 -12.761 1 82.17 70 PRO A N 1
ATOM 517 C CA . PRO A 1 70 ? 6.763 -2.394 -14.123 1 82.17 70 PRO A CA 1
ATOM 518 C C . PRO A 1 70 ? 7.218 -1.398 -15.187 1 82.17 70 PRO A C 1
ATOM 520 O O . PRO A 1 70 ? 7.568 -1.796 -16.301 1 82.17 70 PRO A O 1
ATOM 523 N N . THR A 1 71 ? 7.243 -0.154 -14.905 1 82.67 71 THR A N 1
ATOM 524 C CA . THR A 1 71 ? 7.558 0.857 -15.908 1 82.67 71 THR A CA 1
ATOM 525 C C . THR A 1 71 ? 8.995 1.346 -15.752 1 82.67 71 THR A C 1
ATOM 527 O O . THR A 1 71 ? 9.474 2.148 -16.556 1 82.67 71 THR A O 1
ATOM 530 N N . SER A 1 72 ? 9.577 0.855 -14.728 1 89.63 72 SER A N 1
ATOM 531 C CA . SER A 1 72 ? 10.947 1.288 -14.47 1 89.63 72 SER A CA 1
ATOM 532 C C . SER A 1 72 ? 11.93 0.603 -15.414 1 89.63 72 SER A C 1
ATOM 534 O O . SER A 1 72 ? 11.772 -0.576 -15.735 1 89.63 72 SER A O 1
ATOM 536 N N . ARG A 1 73 ? 12.935 1.342 -15.847 1 92.3 73 ARG A N 1
ATOM 537 C CA . ARG A 1 73 ? 14.009 0.772 -16.655 1 92.3 73 ARG A CA 1
ATOM 538 C C . ARG A 1 73 ? 15.199 0.379 -15.785 1 92.3 73 ARG A C 1
ATOM 540 O O . ARG A 1 73 ? 16.233 -0.053 -16.298 1 92.3 73 ARG A O 1
ATOM 547 N N . LEU A 1 74 ? 15.038 0.521 -14.542 1 96.86 74 LEU A N 1
ATOM 548 C CA . LEU A 1 74 ? 16.112 0.22 -13.601 1 96.86 74 LEU A CA 1
ATOM 549 C C . LEU A 1 74 ? 16.083 -1.249 -13.196 1 96.86 74 LEU A C 1
ATOM 551 O O . LEU A 1 74 ? 15.115 -1.957 -13.479 1 96.86 74 LEU A O 1
ATOM 555 N N . HIS A 1 75 ? 17.178 -1.689 -12.548 1 97.65 75 HIS A N 1
ATOM 556 C CA . HIS A 1 75 ? 17.342 -3.079 -12.139 1 97.65 75 HIS A CA 1
ATOM 557 C C . HIS A 1 75 ? 17.505 -3.193 -10.627 1 97.65 75 HIS A C 1
ATOM 559 O O . HIS A 1 75 ? 18.196 -2.38 -10.01 1 97.65 75 HIS A O 1
ATOM 565 N N . ILE A 1 76 ? 16.863 -4.181 -10.071 1 97.83 76 ILE A N 1
ATOM 566 C CA . ILE A 1 76 ? 17.12 -4.487 -8.668 1 97.83 76 ILE A CA 1
ATOM 567 C C . ILE A 1 76 ? 18.46 -5.205 -8.534 1 97.83 76 ILE A C 1
ATOM 569 O O . ILE A 1 76 ? 18.686 -6.236 -9.172 1 97.83 76 ILE A O 1
ATOM 573 N N . ILE A 1 77 ? 19.32 -4.708 -7.604 1 97.83 77 ILE A N 1
ATOM 574 C CA . ILE A 1 77 ? 20.656 -5.293 -7.571 1 97.83 77 ILE A CA 1
ATOM 575 C C . ILE A 1 77 ? 20.968 -5.787 -6.16 1 97.83 77 ILE A C 1
ATOM 577 O O . ILE A 1 77 ? 21.995 -6.43 -5.934 1 97.83 77 ILE A O 1
ATOM 581 N N . ALA A 1 78 ? 20.125 -5.503 -5.207 1 97.21 78 ALA A N 1
ATOM 582 C CA . ALA A 1 78 ? 20.333 -5.916 -3.822 1 97.21 78 ALA A CA 1
ATOM 583 C C . ALA A 1 78 ? 19.048 -5.784 -3.01 1 97.21 78 ALA A C 1
ATOM 585 O O . ALA A 1 78 ? 18.105 -5.11 -3.434 1 97.21 78 ALA A O 1
ATOM 586 N N . GLU A 1 79 ? 19.038 -6.437 -1.951 1 96.74 79 GLU A N 1
ATOM 587 C CA . GLU A 1 79 ? 17.992 -6.259 -0.948 1 96.74 79 GLU A CA 1
ATOM 588 C C . GLU A 1 79 ? 18.588 -6.063 0.443 1 96.74 79 GLU A C 1
ATOM 590 O O . GLU A 1 79 ? 19.705 -6.511 0.714 1 96.74 79 GLU A O 1
ATOM 595 N N . HIS A 1 80 ? 17.881 -5.365 1.243 1 96.66 80 HIS A N 1
ATOM 596 C CA . HIS A 1 80 ? 18.238 -5.109 2.634 1 96.66 80 HIS A CA 1
ATOM 597 C C . HIS A 1 80 ? 17.011 -5.159 3.537 1 96.66 80 HIS A C 1
ATOM 599 O O . HIS A 1 80 ? 15.888 -4.93 3.079 1 96.66 80 HIS A O 1
ATOM 605 N N . PHE A 1 81 ? 17.25 -5.515 4.779 1 94.81 81 PHE A N 1
ATOM 606 C CA . PHE A 1 81 ? 16.19 -5.59 5.778 1 94.81 81 PHE A CA 1
ATOM 607 C C . PHE A 1 81 ? 16.511 -4.702 6.974 1 94.81 81 PHE A C 1
ATOM 609 O O . PHE A 1 81 ? 17.641 -4.699 7.467 1 94.81 81 PHE A O 1
ATOM 616 N N . LEU A 1 82 ? 15.525 -3.925 7.361 1 95.5 82 LEU A N 1
ATOM 617 C CA . LEU A 1 82 ? 15.723 -3.015 8.484 1 95.5 82 LEU A CA 1
ATOM 618 C C . LEU A 1 82 ? 14.64 -3.212 9.54 1 95.5 82 LEU A C 1
ATOM 620 O O . LEU A 1 82 ? 13.465 -2.932 9.29 1 95.5 82 LEU A O 1
ATOM 624 N N . PRO A 1 83 ? 14.996 -3.742 10.715 1 93.74 83 PRO A N 1
ATOM 625 C CA . PRO A 1 83 ? 14.03 -3.67 11.813 1 93.74 83 PRO A CA 1
ATOM 626 C C . PRO A 1 83 ? 13.605 -2.238 12.132 1 93.74 83 PRO A C 1
ATOM 628 O O . PRO A 1 83 ? 14.445 -1.334 12.166 1 93.74 83 PRO A O 1
ATOM 631 N N . ILE A 1 84 ? 12.324 -1.999 12.294 1 94.23 84 ILE A N 1
ATOM 632 C CA . ILE A 1 84 ? 11.767 -0.669 12.516 1 94.23 84 ILE A CA 1
ATOM 633 C C . ILE A 1 84 ? 11.561 -0.439 14.012 1 94.23 84 ILE A C 1
ATOM 635 O O . ILE A 1 84 ? 10.89 -1.229 14.681 1 94.23 84 ILE A O 1
ATOM 639 N N . HIS A 1 85 ? 12.117 0.612 14.498 1 96.15 85 HIS A N 1
ATOM 640 C CA . HIS A 1 85 ? 11.971 1.025 15.89 1 96.15 85 HIS A CA 1
ATOM 641 C C . HIS A 1 85 ? 11.518 2.478 15.989 1 96.15 85 HIS A C 1
ATOM 643 O O . HIS A 1 85 ? 11.956 3.324 15.206 1 96.15 85 HIS A O 1
ATOM 649 N N . PHE A 1 86 ? 10.646 2.721 16.899 1 97.24 86 PHE A N 1
ATOM 650 C CA . PHE A 1 86 ? 10.207 4.088 17.157 1 97.24 86 PHE A CA 1
ATOM 651 C C . PHE A 1 86 ? 10.781 4.601 18.472 1 97.24 86 PHE A C 1
ATOM 653 O O . PHE A 1 86 ? 10.845 3.863 19.458 1 97.24 86 PHE A O 1
ATOM 660 N N . GLN A 1 87 ? 11.212 5.779 18.43 1 98.43 87 GLN A N 1
ATOM 661 C CA . GLN A 1 87 ? 11.722 6.485 19.601 1 98.43 87 GLN A CA 1
ATOM 662 C C . GLN A 1 87 ? 10.802 7.638 19.991 1 98.43 87 GLN A C 1
ATOM 664 O O . GLN A 1 87 ? 10.257 8.324 19.124 1 98.43 87 GLN A O 1
ATOM 669 N N . LEU A 1 88 ? 10.584 7.781 21.258 1 98.74 88 LEU A N 1
ATOM 670 C CA . LEU A 1 88 ? 9.95 9 21.748 1 98.74 88 LEU A CA 1
ATOM 671 C C . LEU A 1 88 ? 10.974 10.118 21.908 1 98.74 88 LEU A C 1
ATOM 673 O O . LEU A 1 88 ? 11.925 9.989 22.683 1 98.74 88 LEU A O 1
ATOM 677 N N . MET A 1 89 ? 10.741 11.194 21.179 1 98.8 89 MET A N 1
ATOM 678 C CA . MET A 1 89 ? 11.759 12.24 21.216 1 98.8 89 MET A CA 1
ATOM 679 C C . MET A 1 89 ? 11.122 13.614 21.396 1 98.8 89 MET A C 1
ATOM 681 O O . MET A 1 89 ? 9.952 13.809 21.061 1 98.8 89 MET A O 1
ATOM 685 N N . ALA A 1 90 ? 11.902 14.537 21.949 1 98.69 90 ALA A N 1
ATOM 686 C CA . ALA A 1 90 ? 11.463 15.899 22.238 1 98.69 90 ALA A CA 1
ATOM 687 C C . ALA A 1 90 ? 12.64 16.871 22.219 1 98.69 90 ALA A C 1
ATOM 689 O O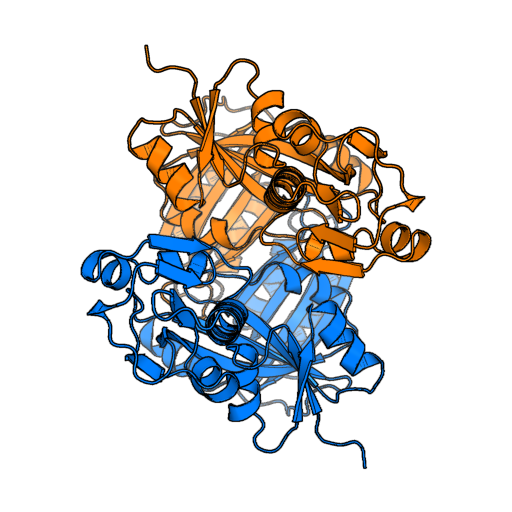 . ALA A 1 90 ? 13.767 16.484 21.903 1 98.69 90 ALA A O 1
ATOM 690 N N . LEU A 1 91 ? 12.309 18.149 22.49 1 98.57 91 LEU A N 1
ATOM 691 C CA . LEU A 1 91 ? 13.351 19.168 22.554 1 98.57 91 LEU A CA 1
ATOM 692 C C . LEU A 1 91 ? 14.377 18.829 23.631 1 98.57 91 LEU A C 1
ATOM 694 O O . LEU A 1 91 ? 14.041 18.203 24.639 1 98.57 91 LEU A O 1
ATOM 698 N N . PRO A 1 92 ? 15.637 19.225 23.407 1 98.2 92 PRO A N 1
ATOM 699 C CA . PRO A 1 92 ? 16.666 18.969 24.418 1 98.2 92 PRO A CA 1
ATOM 700 C C . PRO A 1 92 ? 16.292 19.518 25.792 1 98.2 92 PRO A C 1
ATOM 702 O O . PRO A 1 92 ? 15.831 20.657 25.901 1 98.2 92 PRO A O 1
ATOM 705 N N . GLY A 1 93 ? 16.477 18.677 26.791 1 97.35 93 GLY A N 1
ATOM 706 C CA . GLY A 1 93 ? 16.246 19.118 28.157 1 97.35 93 GLY A CA 1
ATOM 707 C C . GLY A 1 93 ? 14.808 18.937 28.607 1 97.35 93 GLY A C 1
ATOM 708 O O . GLY A 1 93 ? 14.491 19.13 29.783 1 97.35 93 GLY A O 1
ATOM 709 N N . VAL A 1 94 ? 13.911 18.604 27.734 1 97.2 94 VAL A N 1
ATOM 710 C CA . VAL A 1 94 ? 12.503 18.423 28.071 1 97.2 94 VAL A CA 1
ATOM 711 C C . VAL A 1 94 ? 12.281 17.019 28.628 1 97.2 94 VAL A C 1
ATOM 713 O O . VAL A 1 94 ? 12.768 16.036 28.063 1 97.2 94 VAL A O 1
ATOM 716 N N . GLY A 1 95 ? 11.606 16.932 29.758 1 96.35 95 GLY A N 1
ATOM 717 C CA . GLY A 1 95 ? 11.229 15.646 30.323 1 96.35 95 GLY A CA 1
ATOM 718 C C . GLY A 1 95 ? 9.83 15.21 29.931 1 96.35 95 GLY A C 1
ATOM 719 O O . GLY A 1 95 ? 9.063 15.995 29.37 1 96.35 95 GLY A O 1
ATOM 720 N N . THR A 1 96 ? 9.462 13.996 30.225 1 97.09 96 THR A N 1
ATOM 721 C CA . THR A 1 96 ? 8.178 13.423 29.838 1 97.09 96 THR A CA 1
ATOM 722 C C . THR A 1 96 ? 7.03 14.147 30.535 1 97.09 96 THR A C 1
ATOM 724 O O . THR A 1 96 ? 5.91 14.186 30.021 1 97.09 96 THR A O 1
ATOM 727 N N . GLU A 1 97 ? 7.33 14.737 31.679 1 96.2 97 GLU A N 1
ATOM 728 C CA . GLU A 1 97 ? 6.295 15.385 32.48 1 96.2 97 GLU A CA 1
ATOM 729 C C . GLU A 1 97 ? 5.778 16.647 31.795 1 96.2 97 GLU A C 1
ATOM 731 O O . GLU A 1 97 ? 4.685 17.124 32.107 1 96.2 97 GLU A O 1
ATOM 736 N N . GLN A 1 98 ? 6.486 17.178 30.892 1 97.13 98 GLN A N 1
ATOM 737 C CA . GLN A 1 98 ? 6.11 18.414 30.215 1 97.13 98 GLN A CA 1
ATOM 738 C C . GLN A 1 98 ? 5.29 18.126 28.96 1 97.13 98 GLN A C 1
ATOM 740 O O . GLN A 1 98 ? 4.679 19.032 28.39 1 97.13 98 GLN A O 1
ATOM 745 N N . LEU A 1 99 ? 5.263 16.907 28.532 1 98.13 99 LEU A N 1
ATOM 746 C CA . LEU A 1 99 ? 4.647 16.548 27.259 1 98.13 99 LEU A CA 1
ATOM 747 C C . LEU A 1 99 ? 3.126 16.541 27.374 1 98.13 99 LEU A C 1
ATOM 749 O O . LEU A 1 99 ? 2.578 16.095 28.384 1 98.13 99 LEU A O 1
ATOM 753 N N . THR A 1 100 ? 2.515 16.991 26.373 1 98.37 100 THR A N 1
ATOM 754 C CA . THR A 1 100 ? 1.059 16.942 26.312 1 98.37 100 THR A CA 1
ATOM 755 C C . THR A 1 100 ? 0.595 16.249 25.033 1 98.37 100 THR A C 1
ATOM 757 O O . THR A 1 100 ? -0.516 15.718 24.977 1 98.37 100 THR A O 1
ATOM 760 N N . SER A 1 101 ? 1.462 16.275 24.005 1 98.12 101 SER A N 1
ATOM 761 C CA . SER A 1 101 ? 1.08 15.675 22.731 1 98.12 101 SER A CA 1
ATOM 762 C C . SER A 1 101 ? 2.254 14.942 22.09 1 98.12 101 SER A C 1
ATOM 764 O O . SER A 1 101 ? 3.409 15.17 22.455 1 98.12 101 SER A O 1
ATOM 766 N N . VAL A 1 102 ? 1.87 14.045 21.226 1 98.28 102 VAL A N 1
ATOM 767 C CA . VAL A 1 102 ? 2.867 13.312 20.452 1 98.28 102 VAL A CA 1
ATOM 768 C C . VAL A 1 102 ? 2.464 13.29 18.98 1 98.28 102 VAL A C 1
ATOM 770 O O . VAL A 1 102 ? 1.289 13.106 18.653 1 98.28 102 VAL A O 1
ATOM 773 N N . HIS A 1 103 ? 3.461 13.574 18.174 1 96.54 103 HIS A N 1
ATOM 774 C CA . HIS A 1 103 ? 3.23 13.71 16.74 1 96.54 103 HIS A CA 1
ATOM 775 C C . HIS A 1 103 ? 3.939 12.607 15.962 1 96.54 103 HIS A C 1
ATOM 777 O O . HIS A 1 103 ? 5.098 12.291 16.24 1 96.54 103 HIS A O 1
ATOM 783 N N . SER A 1 104 ? 3.243 11.994 15.009 1 96.09 104 SER A N 1
ATOM 784 C CA . SER A 1 104 ? 3.86 11.007 14.128 1 96.09 104 SER A CA 1
ATOM 785 C C . SER A 1 104 ? 2.907 10.59 13.013 1 96.09 104 SER A C 1
ATOM 787 O O . SER A 1 104 ? 1.81 11.138 12.888 1 96.09 104 SER A O 1
ATOM 789 N N . HIS A 1 105 ? 3.391 9.749 12.111 1 90.4 105 HIS A N 1
ATOM 790 C CA . HIS A 1 105 ? 2.523 9.109 11.128 1 90.4 105 HIS A CA 1
ATOM 791 C C . HIS A 1 105 ? 1.499 8.204 11.805 1 90.4 105 HIS A C 1
ATOM 793 O O . HIS A 1 105 ? 1.772 7.63 12.861 1 90.4 105 HIS A O 1
ATOM 799 N N . ILE A 1 106 ? 0.416 8.012 11.176 1 84.14 106 ILE A N 1
ATOM 800 C CA . ILE A 1 106 ? -0.717 7.283 11.735 1 84.14 106 ILE A CA 1
ATOM 801 C C . ILE A 1 106 ? -0.29 5.862 12.095 1 84.14 106 ILE A C 1
ATOM 803 O O . ILE A 1 106 ? -0.708 5.323 13.123 1 84.14 106 ILE A O 1
ATOM 807 N N . HIS A 1 107 ? 0.552 5.246 11.332 1 85.47 107 HIS A N 1
ATOM 808 C CA . HIS A 1 107 ? 1.02 3.888 11.584 1 85.47 107 HIS A CA 1
ATOM 809 C C . HIS A 1 107 ? 1.845 3.818 12.864 1 85.47 107 HIS A C 1
ATOM 811 O O . HIS A 1 107 ? 1.675 2.898 13.668 1 85.47 107 HIS A O 1
ATOM 817 N N . ALA A 1 108 ? 2.693 4.778 12.99 1 92.09 108 ALA A N 1
ATOM 818 C CA . ALA A 1 108 ? 3.525 4.811 14.19 1 92.09 108 ALA A CA 1
ATOM 819 C C . ALA A 1 108 ? 2.678 5.038 15.439 1 92.09 108 ALA A C 1
ATOM 821 O O . ALA A 1 108 ? 2.9 4.401 16.472 1 92.09 108 ALA A O 1
ATOM 822 N N . LEU A 1 109 ? 1.747 5.944 15.341 1 92.25 109 LEU A N 1
ATOM 823 C CA . LEU A 1 109 ? 0.85 6.207 16.461 1 92.25 109 LEU A CA 1
ATOM 824 C C . LEU A 1 109 ? 0.093 4.944 16.859 1 92.25 109 LEU A C 1
ATOM 826 O O . LEU A 1 109 ? -0.062 4.658 18.049 1 92.25 109 LEU A O 1
ATOM 830 N N . GLY A 1 110 ? -0.316 4.185 15.911 1 86.76 110 GLY A N 1
ATOM 831 C CA . GLY A 1 110 ? -1.039 2.948 16.163 1 86.76 110 GLY A CA 1
ATOM 832 C C . GLY A 1 110 ? -0.164 1.853 16.743 1 86.76 110 GLY A C 1
ATOM 833 O O . GLY A 1 110 ? -0.657 0.956 17.43 1 86.76 110 GLY A O 1
ATOM 834 N N . GLN A 1 111 ? 1.093 1.94 16.502 1 90.12 111 GLN A N 1
ATOM 835 C CA . GLN A 1 111 ? 2.026 0.915 16.959 1 90.12 111 GLN A CA 1
ATOM 836 C C . GLN A 1 111 ? 2.673 1.311 18.283 1 90.12 111 GLN A C 1
ATOM 838 O O . GLN A 1 111 ? 3.538 0.598 18.795 1 90.12 111 GLN A O 1
ATOM 843 N N . CYS A 1 112 ? 2.315 2.472 18.804 1 95.7 112 CYS A N 1
ATOM 844 C CA . CYS A 1 112 ? 2.896 2.963 20.049 1 95.7 112 CYS A CA 1
ATOM 845 C C . CYS A 1 112 ? 1.809 3.412 21.018 1 95.7 112 CYS A C 1
ATOM 847 O O . CYS A 1 112 ? 1.944 4.448 21.672 1 95.7 112 CYS A O 1
ATOM 849 N N . ARG A 1 113 ? 0.795 2.72 21.072 1 93.3 113 ARG A N 1
ATOM 850 C CA . ARG A 1 113 ? -0.367 3.089 21.875 1 93.3 113 ARG A CA 1
ATOM 851 C C . ARG A 1 113 ? -0.059 2.987 23.365 1 93.3 113 ARG A C 1
ATOM 853 O O . ARG A 1 113 ? -0.556 3.785 24.162 1 93.3 113 ARG A O 1
ATOM 860 N N . ARG A 1 114 ? 0.733 2.01 23.766 1 95.95 114 ARG A N 1
ATOM 861 C CA . ARG A 1 114 ? 1.025 1.78 25.177 1 95.95 114 ARG A CA 1
ATOM 862 C C . ARG A 1 114 ? 1.739 2.98 25.791 1 95.95 114 ARG A C 1
ATOM 864 O O . ARG A 1 114 ? 1.342 3.47 26.85 1 95.95 114 ARG A O 1
ATOM 871 N N . ILE A 1 115 ? 2.71 3.457 25.033 1 97.63 115 ILE A N 1
ATOM 872 C CA . ILE A 1 115 ? 3.454 4.581 25.592 1 97.63 115 ILE A CA 1
ATOM 873 C C . ILE A 1 115 ? 2.59 5.839 25.559 1 97.63 115 ILE A C 1
ATOM 875 O O . ILE A 1 115 ? 2.668 6.677 26.461 1 97.63 115 ILE A O 1
ATOM 879 N N . ILE A 1 116 ? 1.794 6.033 24.558 1 97.52 116 ILE A N 1
ATOM 880 C CA . ILE A 1 116 ? 0.924 7.197 24.429 1 97.52 116 ILE A CA 1
ATOM 881 C C . ILE A 1 116 ? -0.073 7.225 25.586 1 97.52 116 ILE A C 1
ATOM 883 O O . ILE A 1 116 ? -0.268 8.265 26.22 1 97.52 116 ILE A O 1
ATOM 887 N N . ARG A 1 117 ? -0.602 6.115 25.887 1 96.57 117 ARG A N 1
ATOM 888 C CA . ARG A 1 117 ? -1.546 5.991 26.992 1 96.57 117 ARG A CA 1
ATOM 889 C C . ARG A 1 117 ? -0.848 6.186 28.334 1 96.57 117 ARG A C 1
ATOM 891 O O . ARG A 1 117 ? -1.349 6.905 29.201 1 96.57 117 ARG A O 1
ATOM 898 N N . ARG A 1 118 ? 0.247 5.491 28.523 1 97.49 118 ARG A N 1
ATOM 899 C CA . ARG A 1 118 ? 1 5.549 29.771 1 97.49 118 ARG A CA 1
ATOM 900 C C . ARG A 1 118 ? 1.325 6.991 30.147 1 97.49 118 ARG A C 1
ATOM 902 O O . ARG A 1 118 ? 1.225 7.371 31.316 1 97.49 118 ARG A O 1
ATOM 909 N N . LEU A 1 119 ? 1.591 7.82 29.121 1 98.06 119 LEU A N 1
ATOM 910 C CA . LEU A 1 119 ? 2.025 9.187 29.385 1 98.06 119 LEU A CA 1
ATOM 911 C C . LEU A 1 119 ? 0.859 10.162 29.259 1 98.06 119 LEU A C 1
ATOM 913 O O . LEU A 1 119 ? 1.019 11.361 29.496 1 98.06 119 LEU A O 1
ATOM 917 N N . GLY A 1 120 ? -0.283 9.653 28.853 1 97.26 120 GLY A N 1
ATOM 918 C CA . GLY A 1 120 ? -1.47 10.483 28.721 1 97.26 120 GLY A CA 1
ATOM 919 C C . GLY A 1 120 ? -1.353 11.521 27.621 1 97.26 120 GLY A C 1
ATOM 920 O O . GLY A 1 120 ? -1.762 12.67 27.799 1 97.26 120 GLY A O 1
ATOM 921 N N . LEU A 1 121 ? -0.788 11.179 26.535 1 97.86 121 LEU A N 1
ATOM 922 C CA . LEU A 1 121 ? -0.51 12.138 25.472 1 97.86 121 LEU A CA 1
ATOM 923 C C . LEU A 1 121 ? -1.646 12.165 24.454 1 97.86 121 LEU A C 1
ATOM 925 O O . LEU A 1 121 ? -2.266 11.134 24.182 1 97.86 121 LEU A O 1
ATOM 929 N N . LYS A 1 122 ? -1.812 13.317 23.951 1 96.47 122 LYS A N 1
ATOM 930 C CA . LYS A 1 122 ? -2.695 13.454 22.796 1 96.47 122 LYS A CA 1
ATOM 931 C C . LYS A 1 122 ? -1.959 13.125 21.5 1 96.47 122 LYS A C 1
ATOM 933 O O . LYS A 1 122 ? -0.961 13.766 21.166 1 96.47 122 LYS A O 1
ATOM 938 N N . ALA A 1 123 ? -2.496 12.196 20.718 1 94.12 123 ALA A N 1
ATOM 939 C CA . ALA A 1 123 ? -1.879 11.796 19.456 1 94.12 123 ALA A CA 1
ATOM 940 C C . ALA A 1 123 ? -2.265 12.75 18.329 1 94.12 123 ALA A C 1
ATOM 942 O O . ALA A 1 123 ? -3.445 13.06 18.147 1 94.12 123 ALA A O 1
ATOM 943 N N . VAL A 1 124 ? -1.295 13.197 17.622 1 90.01 124 VAL A N 1
ATOM 944 C CA . VAL A 1 124 ? -1.529 14.096 16.497 1 90.01 124 VAL A CA 1
ATOM 945 C C . VAL A 1 124 ? -0.91 13.51 15.23 1 90.01 124 VAL A C 1
ATOM 947 O O . VAL A 1 124 ? 0.297 13.263 15.178 1 90.01 124 VAL A O 1
ATOM 950 N N . VAL A 1 125 ? -1.677 13.373 14.186 1 83.56 125 VAL A N 1
ATOM 951 C CA . VAL A 1 125 ? -1.228 12.732 12.955 1 83.56 125 VAL A CA 1
ATOM 952 C C . VAL A 1 125 ? -0.398 13.716 12.133 1 83.56 125 VAL A C 1
ATOM 954 O O . VAL A 1 125 ? -0.821 14.85 11.898 1 83.56 125 VAL A O 1
ATOM 957 N N . ALA A 1 126 ? 0.787 13.304 11.722 1 86.92 126 ALA A N 1
ATOM 958 C CA . ALA A 1 126 ? 1.68 14.027 10.82 1 86.92 126 ALA A CA 1
ATOM 959 C C . ALA A 1 126 ? 1.834 13.29 9.493 1 86.92 126 ALA A C 1
ATOM 961 O O . ALA A 1 126 ? 1.33 12.176 9.332 1 86.92 126 ALA A O 1
ATOM 962 N N . GLY A 1 127 ? 2.477 13.918 8.533 1 82.31 127 GLY A N 1
ATOM 963 C CA . GLY A 1 127 ? 2.649 13.347 7.206 1 82.31 127 GLY A CA 1
ATOM 964 C C . GLY A 1 127 ? 3.536 12.116 7.196 1 82.31 127 GLY A C 1
ATOM 965 O O . GLY A 1 127 ? 3.315 11.192 6.411 1 82.31 127 GLY A O 1
ATOM 966 N N . ASP A 1 128 ? 4.559 12.075 7.958 1 89.75 128 ASP A N 1
ATOM 967 C CA . ASP A 1 128 ? 5.469 10.944 8.114 1 89.75 128 ASP A CA 1
ATOM 968 C C . ASP A 1 128 ? 6.225 11.025 9.438 1 89.75 128 ASP A C 1
ATOM 970 O O . ASP A 1 128 ? 6.097 12.007 10.172 1 89.75 128 ASP A O 1
ATOM 974 N N . THR A 1 129 ? 6.947 10.045 9.742 1 93.95 129 THR A N 1
ATOM 975 C CA . THR A 1 129 ? 7.565 9.945 11.06 1 93.95 129 THR A CA 1
ATOM 976 C C . THR A 1 129 ? 8.717 10.936 11.193 1 93.95 129 THR A C 1
ATOM 978 O O . THR A 1 129 ? 8.775 11.704 12.156 1 93.95 129 THR A O 1
ATOM 981 N N . ALA A 1 130 ? 9.606 10.99 10.242 1 96.06 130 ALA A N 1
ATOM 982 C CA . ALA A 1 130 ? 10.732 11.918 10.307 1 96.06 130 ALA A CA 1
ATOM 983 C C . ALA A 1 130 ? 10.257 13.364 10.201 1 96.06 130 ALA A C 1
ATOM 985 O O . ALA A 1 130 ? 10.816 14.256 10.843 1 96.06 130 ALA A O 1
ATOM 986 N N . GLY A 1 131 ? 9.276 13.572 9.426 1 93.59 131 GLY A N 1
ATOM 987 C CA . GLY A 1 131 ? 8.683 14.897 9.342 1 93.59 131 GLY A CA 1
ATOM 988 C C . GLY A 1 131 ? 8.1 15.374 10.659 1 93.59 131 GLY A C 1
ATOM 989 O O . GLY A 1 131 ? 8.167 16.563 10.979 1 93.59 131 GLY A O 1
ATOM 990 N N . ALA A 1 132 ? 7.515 14.483 11.38 1 95.66 132 ALA A N 1
ATOM 991 C CA . ALA A 1 132 ? 6.998 14.827 12.702 1 95.66 132 ALA A CA 1
ATOM 992 C C . ALA A 1 132 ? 8.114 15.328 13.614 1 95.66 132 ALA A C 1
ATOM 994 O O . ALA A 1 132 ? 7.93 16.295 14.357 1 95.66 132 ALA A O 1
ATOM 995 N N . ALA A 1 133 ? 9.228 14.678 13.549 1 97.97 133 ALA A N 1
ATOM 996 C CA . ALA A 1 133 ? 10.381 15.104 14.338 1 97.97 133 ALA A CA 1
ATOM 997 C C . ALA A 1 133 ? 10.834 16.504 13.934 1 97.97 133 ALA A C 1
ATOM 999 O O . ALA A 1 133 ? 11.118 17.343 14.793 1 97.97 133 ALA A O 1
ATOM 1000 N N . ARG A 1 134 ? 10.937 16.722 12.667 1 97.37 134 ARG A N 1
ATOM 1001 C CA . ARG A 1 134 ? 11.305 18.046 12.175 1 97.37 134 ARG A CA 1
ATOM 1002 C C . ARG A 1 134 ? 10.347 19.11 12.701 1 97.37 134 ARG A C 1
ATOM 1004 O O . ARG A 1 134 ? 10.78 20.169 13.16 1 97.37 134 ARG A O 1
ATOM 1011 N N . GLU A 1 135 ? 9.085 18.831 12.624 1 94.6 135 GLU A N 1
ATOM 1012 C CA . GLU A 1 135 ? 8.064 19.781 13.056 1 94.6 135 GLU A CA 1
ATOM 1013 C C . GLU A 1 135 ? 8.208 20.108 14.54 1 94.6 135 GLU A C 1
ATOM 1015 O O . GLU A 1 135 ? 8.054 21.262 14.944 1 94.6 135 GLU A O 1
ATOM 1020 N N . VAL A 1 136 ? 8.438 19.151 15.296 1 97.76 136 VAL A N 1
ATOM 1021 C CA . VAL A 1 136 ? 8.612 19.343 16.732 1 97.76 136 VAL A CA 1
ATOM 1022 C C . VAL A 1 136 ? 9.833 20.224 16.99 1 97.76 136 VAL A C 1
ATOM 1024 O O . VAL A 1 136 ? 9.78 21.145 17.808 1 97.76 136 VAL A O 1
ATOM 1027 N N . ALA A 1 137 ? 10.906 19.919 16.303 1 97.98 137 ALA A N 1
ATOM 1028 C CA . ALA A 1 137 ? 12.128 20.707 16.447 1 97.98 137 ALA A CA 1
ATOM 1029 C C . ALA A 1 137 ? 11.889 22.165 16.065 1 97.98 137 ALA A C 1
ATOM 1031 O O . ALA A 1 137 ? 12.367 23.077 16.743 1 97.98 137 ALA A O 1
ATOM 1032 N N . GLU A 1 138 ? 11.138 22.353 15.042 1 96.49 138 GLU A N 1
ATOM 1033 C CA . GLU A 1 138 ? 10.906 23.692 14.509 1 96.49 138 GLU A CA 1
ATOM 1034 C C . GLU A 1 138 ? 9.917 24.468 15.374 1 96.49 138 GLU A C 1
ATOM 1036 O O . GLU A 1 138 ? 10.015 25.691 15.493 1 96.49 138 GLU A O 1
ATOM 1041 N N . ALA A 1 139 ? 8.979 23.778 15.924 1 95.3 139 ALA A N 1
ATOM 1042 C CA . ALA A 1 139 ? 7.941 24.416 16.73 1 95.3 139 ALA A CA 1
ATOM 1043 C C . ALA A 1 139 ? 8.523 24.99 18.018 1 95.3 139 ALA A C 1
ATOM 1045 O O . ALA A 1 139 ? 7.962 25.923 18.599 1 95.3 139 ALA A O 1
ATOM 1046 N N . ARG A 1 140 ? 9.562 24.4 18.564 1 96.8 140 ARG A N 1
ATOM 1047 C CA . ARG A 1 140 ? 10.219 24.825 19.796 1 96.8 140 ARG A CA 1
ATOM 1048 C C . ARG A 1 140 ? 9.229 24.875 20.955 1 96.8 140 ARG A C 1
ATOM 1050 O O . ARG A 1 140 ? 9.261 25.803 21.766 1 96.8 140 ARG A O 1
ATOM 1057 N N . ASP A 1 141 ? 8.265 24.006 20.868 1 97.19 141 ASP A N 1
ATOM 1058 C CA . ASP A 1 141 ? 7.267 23.844 21.921 1 97.19 141 ASP A CA 1
ATOM 1059 C C . ASP A 1 141 ? 7.596 22.648 22.81 1 97.19 141 ASP A C 1
ATOM 1061 O O . ASP A 1 141 ? 7.512 21.499 22.37 1 97.19 141 ASP A O 1
ATOM 1065 N N . PRO A 1 142 ? 7.975 22.916 24.044 1 97.75 142 PRO A N 1
ATOM 1066 C CA . PRO A 1 142 ? 8.426 21.839 24.928 1 97.75 142 PRO A CA 1
ATOM 1067 C C . PRO A 1 142 ? 7.318 20.841 25.255 1 97.75 142 PRO A C 1
ATOM 1069 O O . PRO A 1 142 ? 7.588 19.776 25.816 1 97.75 142 PRO A O 1
ATOM 1072 N N . SER A 1 143 ? 6.072 21.115 24.992 1 98.3 143 SER A N 1
ATOM 1073 C CA . SER A 1 143 ? 4.964 20.221 25.313 1 98.3 143 SER A CA 1
ATOM 1074 C C . SER A 1 143 ? 4.767 19.171 24.225 1 98.3 143 SER A C 1
ATOM 1076 O O . SER A 1 143 ? 3.98 18.237 24.392 1 98.3 143 SER A O 1
ATOM 1078 N N . ARG A 1 144 ? 5.496 19.256 23.058 1 98.35 144 ARG A N 1
ATOM 1079 C CA . ARG A 1 144 ? 5.322 18.372 21.91 1 98.35 144 ARG A CA 1
ATOM 1080 C C . ARG A 1 144 ? 6.451 17.349 21.83 1 98.35 144 ARG A C 1
ATOM 1082 O O . ARG A 1 144 ? 7.617 17.687 22.044 1 98.35 144 ARG A O 1
ATOM 1089 N N . ALA A 1 145 ? 6.071 16.158 21.536 1 98.69 145 ALA A N 1
ATOM 1090 C CA . ALA A 1 145 ? 7.027 15.09 21.256 1 98.69 145 ALA A CA 1
ATOM 1091 C C . ALA A 1 145 ? 6.761 14.459 19.893 1 98.69 145 ALA A C 1
ATOM 1093 O O . ALA A 1 145 ? 5.746 14.748 19.255 1 98.69 145 ALA A O 1
ATOM 1094 N N . ALA A 1 146 ? 7.679 13.647 19.489 1 98.65 146 ALA A N 1
ATOM 1095 C CA . ALA A 1 146 ? 7.529 12.903 18.241 1 98.65 146 ALA A CA 1
ATOM 1096 C C . ALA A 1 146 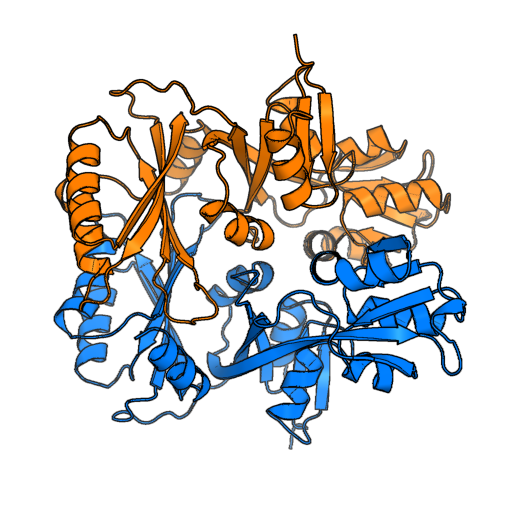? 7.865 11.428 18.439 1 98.65 146 ALA A C 1
ATOM 1098 O O . ALA A 1 146 ? 8.666 11.078 19.308 1 98.65 146 ALA A O 1
ATOM 1099 N N . LEU A 1 147 ? 7.213 10.627 17.748 1 98.3 147 LEU A N 1
ATOM 1100 C CA . LEU A 1 147 ? 7.628 9.244 17.542 1 98.3 147 LEU A CA 1
ATOM 1101 C C . LEU A 1 147 ? 8.296 9.073 16.182 1 98.3 147 LEU A C 1
ATOM 1103 O O . LEU A 1 147 ? 7.656 9.255 15.143 1 98.3 147 LEU A O 1
ATOM 1107 N N . ALA A 1 148 ? 9.53 8.754 16.146 1 98.21 148 ALA A N 1
ATOM 1108 C CA . ALA A 1 148 ? 10.306 8.703 14.909 1 98.21 148 ALA A CA 1
ATOM 1109 C C . ALA A 1 148 ? 11.511 7.779 15.056 1 98.21 148 ALA A C 1
ATOM 1111 O O . ALA A 1 148 ? 11.815 7.313 16.157 1 98.21 148 ALA A O 1
ATOM 1112 N N . PRO A 1 149 ? 12.138 7.427 13.951 1 97.7 149 PRO A N 1
ATOM 1113 C CA . PRO A 1 149 ? 13.368 6.636 14.035 1 97.7 149 PRO A CA 1
ATOM 1114 C C . PRO A 1 149 ? 14.502 7.381 14.735 1 97.7 149 PRO A C 1
ATOM 1116 O O . PRO A 1 149 ? 14.528 8.614 14.735 1 97.7 149 PRO A O 1
ATOM 1119 N N . ALA A 1 150 ? 15.452 6.688 15.249 1 97.89 150 ALA A N 1
ATOM 1120 C CA . ALA A 1 150 ? 16.516 7.238 16.085 1 97.89 150 ALA A CA 1
ATOM 1121 C C . ALA A 1 150 ? 17.315 8.297 15.331 1 97.89 150 ALA A C 1
ATOM 1123 O O . ALA A 1 150 ? 17.702 9.317 15.905 1 97.89 150 ALA A O 1
ATOM 1124 N N . MET A 1 151 ? 17.539 8.086 14.063 1 97.64 151 MET A N 1
ATOM 1125 C CA . MET A 1 151 ? 18.367 8.993 13.273 1 97.64 151 MET A CA 1
ATOM 1126 C C . MET A 1 151 ? 17.731 10.376 13.188 1 97.64 151 MET A C 1
ATOM 1128 O O . MET A 1 151 ? 18.433 11.379 13.051 1 97.64 151 MET A O 1
ATOM 1132 N N . ALA A 1 152 ? 16.401 10.438 13.251 1 98.16 152 ALA A N 1
ATOM 1133 C CA . ALA A 1 152 ? 15.715 11.726 13.196 1 98.16 152 ALA A CA 1
ATOM 1134 C C . ALA A 1 152 ? 16.131 12.62 14.361 1 98.16 152 ALA A C 1
ATOM 1136 O O . ALA A 1 152 ? 16.234 13.839 14.209 1 98.16 152 ALA A O 1
ATOM 1137 N N . ALA A 1 153 ? 16.353 12.042 15.515 1 98.19 153 ALA A N 1
ATOM 1138 C CA . ALA A 1 153 ? 16.789 12.819 16.672 1 98.19 153 ALA A CA 1
ATOM 1139 C C . ALA A 1 153 ? 18.123 13.508 16.4 1 98.19 153 ALA A C 1
ATOM 1141 O O . ALA A 1 153 ? 18.305 14.679 16.74 1 98.19 153 ALA A O 1
ATOM 1142 N N . GLU A 1 154 ? 19.017 12.797 15.789 1 97.37 154 GLU A N 1
ATOM 1143 C CA . GLU A 1 154 ? 20.333 13.331 15.451 1 97.37 154 GLU A CA 1
ATOM 1144 C C . GLU A 1 154 ? 20.228 14.442 14.41 1 97.37 154 GLU A C 1
ATOM 1146 O O . GLU A 1 154 ? 20.848 15.498 14.557 1 97.37 154 GLU A O 1
ATOM 1151 N N . VAL A 1 155 ? 19.446 14.232 13.459 1 97.76 155 VAL A N 1
ATOM 1152 C CA . VAL A 1 155 ? 19.329 15.141 12.323 1 97.76 155 VAL A CA 1
ATOM 1153 C C . VAL A 1 155 ? 18.701 16.457 12.777 1 97.76 155 VAL A C 1
ATOM 1155 O O . VAL A 1 155 ? 19.117 17.533 12.341 1 97.76 155 VAL A O 1
ATOM 1158 N N . TYR A 1 156 ? 17.734 16.361 13.708 1 98.14 156 TYR A N 1
ATOM 1159 C CA . TYR A 1 156 ? 16.957 17.556 14.015 1 98.14 156 TYR A CA 1
ATOM 1160 C C . TYR A 1 156 ? 17.278 18.071 15.413 1 98.14 156 TYR A C 1
ATOM 1162 O O . TYR A 1 156 ? 16.62 18.988 15.911 1 98.14 156 TYR A O 1
ATOM 1170 N N . GLY A 1 157 ? 18.263 17.482 16.044 1 98.18 157 GLY A N 1
ATOM 1171 C CA . GLY A 1 157 ? 18.736 17.968 17.331 1 98.18 157 GLY A CA 1
ATOM 1172 C C . GLY A 1 157 ? 17.739 17.754 18.453 1 98.18 157 GLY A C 1
ATOM 1173 O O . GLY A 1 157 ? 17.481 18.664 19.244 1 98.18 157 GLY A O 1
ATOM 1174 N N . LEU A 1 158 ? 17.122 16.604 18.496 1 98.67 158 LEU A N 1
ATOM 1175 C CA . LEU A 1 158 ? 16.165 16.258 19.541 1 98.67 158 LEU A CA 1
ATOM 1176 C C . LEU A 1 158 ? 16.761 15.244 20.511 1 98.67 158 LEU A C 1
ATOM 1178 O O . LEU A 1 158 ? 17.723 14.549 20.175 1 98.67 158 LEU A O 1
ATOM 1182 N N . ASP A 1 159 ? 16.238 15.163 21.704 1 98.66 159 ASP A N 1
ATOM 1183 C CA . ASP A 1 159 ? 16.614 14.153 22.688 1 98.66 159 ASP A CA 1
ATOM 1184 C C . ASP A 1 159 ? 15.644 12.974 22.662 1 98.66 159 ASP A C 1
ATOM 1186 O O . ASP A 1 159 ? 14.429 13.164 22.574 1 98.66 159 ASP A O 1
ATOM 1190 N N . ILE A 1 160 ? 16.191 11.829 22.67 1 98.64 160 ILE A N 1
ATOM 1191 C CA . ILE A 1 160 ? 15.355 10.642 22.819 1 98.64 160 ILE A CA 1
ATOM 1192 C C . ILE A 1 160 ? 15.005 10.44 24.292 1 98.64 160 ILE A C 1
ATOM 1194 O O . ILE A 1 160 ? 15.894 10.264 25.129 1 98.64 160 ILE A O 1
ATOM 1198 N N . LEU A 1 161 ? 13.788 10.433 24.614 1 98.64 161 LEU A N 1
ATOM 1199 C CA . LEU A 1 161 ? 13.322 10.271 25.987 1 98.64 161 LEU A CA 1
ATOM 1200 C C . LEU A 1 161 ? 13.176 8.795 26.34 1 98.64 161 LEU A C 1
ATOM 1202 O O . LEU A 1 161 ? 13.471 8.39 27.467 1 98.64 161 LEU A O 1
ATOM 1206 N N . GLU A 1 162 ? 12.671 8.029 25.408 1 98.05 162 GLU A N 1
ATOM 1207 C CA . GLU A 1 162 ? 12.515 6.584 25.553 1 98.05 162 GLU A CA 1
ATOM 1208 C C . GLU A 1 162 ? 12.77 5.866 24.231 1 98.05 162 GLU A C 1
ATOM 1210 O O . GLU A 1 162 ? 12.315 6.315 23.177 1 98.05 162 GLU A O 1
ATOM 1215 N N . ARG A 1 163 ? 13.465 4.768 24.324 1 97.54 163 ARG A N 1
ATOM 1216 C CA . ARG A 1 163 ? 13.876 4.051 23.121 1 97.54 163 ARG A CA 1
ATOM 1217 C C . ARG A 1 163 ? 12.978 2.845 22.868 1 97.54 163 ARG A C 1
ATOM 1219 O O . ARG A 1 163 ? 12.497 2.214 23.812 1 97.54 163 ARG A O 1
ATOM 1226 N N . ASP A 1 164 ? 12.721 2.556 21.609 1 96.75 164 ASP A N 1
ATOM 1227 C CA . ASP A 1 164 ? 12.067 1.334 21.149 1 96.75 164 ASP A CA 1
ATOM 1228 C C . ASP A 1 164 ? 10.716 1.143 21.834 1 96.75 164 ASP A C 1
ATOM 1230 O O . ASP A 1 164 ? 10.464 0.1 22.441 1 96.75 164 ASP A O 1
ATOM 1234 N N . VAL A 1 165 ? 9.818 2.065 21.586 1 97.04 165 VAL A N 1
ATOM 1235 C CA . VAL A 1 165 ? 8.594 2.161 22.374 1 97.04 165 VAL A CA 1
ATOM 1236 C C . VAL A 1 165 ? 7.443 1.493 21.625 1 97.04 165 VAL A C 1
ATOM 1238 O O . VAL A 1 165 ? 6.288 1.572 22.05 1 97.04 165 VAL A O 1
ATOM 1241 N N . GLU A 1 166 ? 7.71 0.877 20.377 1 94.92 166 GLU A N 1
ATOM 1242 C CA . GLU A 1 166 ? 6.65 0.196 19.64 1 94.92 166 GLU A CA 1
ATOM 1243 C C . GLU A 1 166 ? 6.063 -0.955 20.452 1 94.92 166 GLU A C 1
ATOM 1245 O O . GLU A 1 166 ? 6.768 -1.585 21.244 1 94.92 166 GLU A O 1
ATOM 1250 N N . ASP A 1 167 ? 4.841 -1.221 20.241 1 91.07 167 ASP A N 1
ATOM 1251 C CA . ASP A 1 167 ? 4.1 -2.237 20.983 1 91.07 167 ASP A CA 1
ATOM 1252 C C . ASP A 1 167 ? 4.559 -3.642 20.598 1 91.07 167 ASP A C 1
ATOM 1254 O O . ASP A 1 167 ? 4.493 -4.567 21.41 1 91.07 167 ASP A O 1
ATOM 1258 N N . GLU A 1 168 ? 4.896 -3.813 19.269 1 81.82 168 GLU A N 1
ATOM 1259 C CA . GLU A 1 168 ? 5.326 -5.106 18.745 1 81.82 168 GLU A CA 1
ATOM 1260 C C . GLU A 1 168 ? 6.81 -5.091 18.388 1 81.82 168 GLU A C 1
ATOM 1262 O O . GLU A 1 168 ? 7.315 -4.103 17.851 1 81.82 168 GLU A O 1
ATOM 1267 N N . ALA A 1 169 ? 7.358 -6.209 18.583 1 72.04 169 ALA A N 1
ATOM 1268 C CA . ALA A 1 169 ? 8.803 -6.28 18.378 1 72.04 169 ALA A CA 1
ATOM 1269 C C . ALA A 1 169 ? 9.135 -6.717 16.954 1 72.04 169 ALA A C 1
ATOM 1271 O O . ALA A 1 169 ? 10.247 -6.49 16.472 1 72.04 169 ALA A O 1
ATOM 1272 N N . HIS A 1 170 ? 8.249 -7.293 16.269 1 82.03 170 HIS A N 1
ATOM 1273 C CA . HIS A 1 170 ? 8.614 -7.855 14.974 1 82.03 170 HIS A CA 1
ATOM 1274 C C . HIS A 1 170 ? 8.122 -6.973 13.831 1 82.03 170 HIS A C 1
ATOM 1276 O O . HIS A 1 170 ? 7.105 -7.274 13.203 1 82.03 170 HIS A O 1
ATOM 1282 N N . ASN A 1 171 ? 8.747 -5.928 13.591 1 87.73 171 ASN A N 1
ATOM 1283 C CA . ASN A 1 171 ? 8.501 -4.991 12.5 1 87.73 171 ASN A CA 1
ATOM 1284 C C . ASN A 1 171 ? 9.751 -4.776 11.652 1 87.73 171 ASN A C 1
ATOM 1286 O O . ASN A 1 171 ? 10.71 -4.146 12.102 1 87.73 171 ASN A O 1
ATOM 1290 N N . THR A 1 172 ? 9.716 -5.385 10.481 1 91.46 172 THR A N 1
ATOM 1291 C CA . THR A 1 172 ? 10.871 -5.283 9.597 1 91.46 172 THR A CA 1
ATOM 1292 C C . THR A 1 172 ? 10.444 -4.855 8.196 1 91.46 172 THR A C 1
ATOM 1294 O O . THR A 1 172 ? 9.436 -5.336 7.674 1 91.46 172 THR A O 1
ATOM 1297 N N . THR A 1 173 ? 11.159 -3.933 7.66 1 92.61 173 THR A N 1
ATOM 1298 C CA . THR A 1 173 ? 10.895 -3.496 6.293 1 92.61 173 THR A CA 1
ATOM 1299 C C . THR A 1 173 ? 11.982 -3.996 5.346 1 92.61 173 THR A C 1
ATOM 1301 O O . THR A 1 173 ? 13.169 -3.95 5.675 1 92.61 173 THR A O 1
ATOM 1304 N N . ARG A 1 174 ? 11.556 -4.56 4.245 1 94.14 174 ARG A N 1
ATOM 1305 C CA . ARG A 1 174 ? 12.463 -4.971 3.177 1 94.14 174 ARG A CA 1
ATOM 1306 C C . ARG A 1 174 ? 12.654 -3.852 2.16 1 94.14 174 ARG A C 1
ATOM 1308 O O . ARG A 1 174 ? 11.68 -3.266 1.683 1 94.14 174 ARG A O 1
ATOM 1315 N N . PHE A 1 175 ? 13.928 -3.515 1.899 1 96.75 175 PHE A N 1
ATOM 1316 C CA . PHE A 1 175 ? 14.31 -2.534 0.89 1 96.75 175 PHE A CA 1
ATOM 1317 C C . PHE A 1 175 ? 15.031 -3.206 -0.273 1 96.75 175 PHE A C 1
ATOM 1319 O O . PHE A 1 175 ? 15.756 -4.183 -0.079 1 96.75 175 PHE A O 1
ATOM 1326 N N . VAL A 1 176 ? 14.831 -2.668 -1.45 1 97.17 176 VAL A N 1
ATOM 1327 C CA . VAL A 1 176 ? 15.619 -3.105 -2.599 1 97.17 176 VAL A CA 1
ATOM 1328 C C . VAL A 1 176 ? 16.372 -1.916 -3.191 1 97.17 176 VAL A C 1
ATOM 1330 O O . VAL A 1 176 ? 15.961 -0.766 -3.022 1 97.17 176 VAL A O 1
ATOM 1333 N N . VAL A 1 177 ? 17.481 -2.236 -3.821 1 98.35 177 VAL A N 1
ATOM 1334 C CA . VAL A 1 177 ? 18.314 -1.205 -4.431 1 98.35 177 VAL A CA 1
ATOM 1335 C C . VAL A 1 177 ? 18.18 -1.265 -5.951 1 98.35 177 VAL A C 1
ATOM 1337 O O . VAL A 1 177 ? 18.392 -2.317 -6.558 1 98.35 177 VAL A O 1
ATOM 1340 N N . PHE A 1 178 ? 17.841 -0.16 -6.595 1 98.01 178 PHE A N 1
ATOM 1341 C CA . PHE A 1 178 ? 17.719 -0.053 -8.044 1 98.01 178 PHE A CA 1
ATOM 1342 C C . PHE A 1 178 ? 18.961 0.592 -8.646 1 98.01 178 PHE A C 1
ATOM 1344 O O . PHE A 1 178 ? 19.516 1.534 -8.076 1 98.01 178 PHE A O 1
ATOM 1351 N N . SER A 1 179 ? 19.319 0.133 -9.765 1 97.97 179 SER A N 1
ATOM 1352 C CA . SER A 1 179 ? 20.493 0.601 -10.495 1 97.97 179 SER A CA 1
ATOM 1353 C C . SER A 1 179 ? 20.231 0.639 -11.997 1 97.97 179 SER A C 1
ATOM 1355 O O . SER A 1 179 ? 19.44 -0.153 -12.515 1 97.97 179 SER A O 1
ATOM 1357 N N . PRO A 1 180 ? 20.87 1.586 -12.691 1 97.07 180 PRO A N 1
ATOM 1358 C CA . PRO A 1 180 ? 20.766 1.552 -14.152 1 97.07 180 PRO A CA 1
ATOM 1359 C C . PRO A 1 180 ? 21.345 0.275 -14.755 1 97.07 180 PRO A C 1
ATOM 1361 O O . PRO A 1 180 ? 20.856 -0.204 -15.782 1 97.07 180 PRO A O 1
ATOM 1364 N N . GLU A 1 181 ? 22.36 -0.256 -14.103 1 96.13 181 GLU A N 1
ATOM 1365 C CA . GLU A 1 181 ? 23.007 -1.477 -14.573 1 96.13 181 GLU A CA 1
ATOM 1366 C C . GLU A 1 181 ? 22.646 -2.669 -13.691 1 96.13 181 GLU A C 1
ATOM 1368 O O . GLU A 1 181 ? 22.513 -2.528 -12.474 1 96.13 181 GLU A O 1
ATOM 1373 N N . PRO A 1 182 ? 22.511 -3.826 -14.31 1 95.48 182 PRO A N 1
ATOM 1374 C CA . PRO A 1 182 ? 22.195 -5.019 -13.522 1 95.48 182 PRO A CA 1
ATOM 1375 C C . PRO A 1 182 ? 23.347 -5.451 -12.618 1 95.48 182 PRO A C 1
ATOM 1377 O O . PRO A 1 182 ? 24.492 -5.045 -12.833 1 95.48 182 PRO A O 1
ATOM 1380 N N . ALA A 1 183 ? 22.972 -6.174 -11.612 1 91.32 183 ALA A N 1
ATOM 1381 C CA . ALA A 1 183 ? 23.991 -6.735 -10.73 1 91.32 183 ALA A CA 1
ATOM 1382 C C . ALA A 1 183 ? 24.813 -7.801 -11.449 1 91.32 183 ALA A C 1
ATOM 1384 O O . ALA A 1 183 ? 24.305 -8.492 -12.336 1 91.32 183 ALA A O 1
ATOM 1385 N N . GLU A 1 184 ? 26.03 -7.865 -11.013 1 84.8 184 GLU A N 1
ATOM 1386 C CA . GLU A 1 184 ? 26.868 -8.963 -11.485 1 84.8 184 GLU A CA 1
ATOM 1387 C C . GLU A 1 184 ? 26.745 -10.182 -10.576 1 84.8 184 GLU A C 1
ATOM 1389 O O . GLU A 1 184 ? 27.3 -10.201 -9.476 1 84.8 184 GLU A O 1
ATOM 1394 N N . CYS A 1 185 ? 25.928 -11.064 -10.951 1 87.85 185 CYS A N 1
ATOM 1395 C CA . CYS A 1 185 ? 25.717 -12.286 -10.183 1 87.85 185 CYS A CA 1
ATOM 1396 C C . CYS A 1 185 ? 26.035 -13.518 -11.022 1 87.85 185 CYS A C 1
ATOM 1398 O O . CYS A 1 185 ? 25.539 -13.657 -12.141 1 87.85 185 CYS A O 1
ATOM 1400 N N . GLU A 1 186 ? 26.84 -14.382 -10.458 1 87.59 186 GLU A N 1
ATOM 1401 C CA . GLU A 1 186 ? 27.202 -15.592 -11.191 1 87.59 186 GLU A CA 1
ATOM 1402 C C . GLU A 1 186 ? 26.237 -16.733 -10.884 1 87.59 186 GLU A C 1
ATOM 1404 O O . GLU A 1 186 ? 25.769 -16.87 -9.752 1 87.59 186 GLU A O 1
ATOM 1409 N N . PRO A 1 187 ? 26.018 -17.534 -11.908 1 89.19 187 PRO A N 1
ATOM 1410 C CA . PRO A 1 187 ? 25.175 -18.709 -11.671 1 89.19 187 PRO A CA 1
ATOM 1411 C C . PRO A 1 187 ? 25.824 -19.72 -10.728 1 89.19 187 PRO A C 1
ATOM 1413 O O . PRO A 1 187 ? 27.035 -19.668 -10.5 1 89.19 187 PRO A O 1
ATOM 1416 N N . GLY A 1 188 ? 25.056 -20.63 -10.247 1 81.46 188 GLY A N 1
ATOM 1417 C CA . GLY A 1 188 ? 25.558 -21.722 -9.428 1 81.46 188 GLY A CA 1
ATOM 1418 C C . GLY A 1 188 ? 25.574 -21.398 -7.946 1 81.46 188 GLY A C 1
ATOM 1419 O O . GLY A 1 188 ? 25.991 -22.222 -7.13 1 81.46 188 GLY A O 1
ATOM 1420 N N . ASN A 1 189 ? 25.224 -20.146 -7.595 1 73.84 189 ASN A N 1
ATOM 1421 C CA . ASN A 1 189 ? 25.13 -19.787 -6.184 1 73.84 189 ASN A CA 1
ATOM 1422 C C . ASN A 1 189 ? 23.706 -19.945 -5.659 1 73.84 189 ASN A C 1
ATOM 1424 O O . ASN A 1 189 ? 22.751 -19.504 -6.301 1 73.84 189 ASN A O 1
ATOM 1428 N N . ASP A 1 190 ? 23.454 -20.74 -4.666 1 68.07 190 ASP A N 1
ATOM 1429 C CA . ASP A 1 190 ? 22.139 -21.043 -4.111 1 68.07 190 ASP A CA 1
ATOM 1430 C C . ASP A 1 190 ? 21.549 -19.826 -3.401 1 68.07 190 ASP A C 1
ATOM 1432 O O . ASP A 1 190 ? 20.405 -19.862 -2.944 1 68.07 190 ASP A O 1
ATOM 1436 N N . SER A 1 191 ? 22.215 -18.804 -3.435 1 87.53 191 SER A N 1
ATOM 1437 C CA . SER A 1 191 ? 21.755 -17.647 -2.673 1 87.53 191 SER A CA 1
ATOM 1438 C C . SER A 1 191 ? 21.405 -16.483 -3.593 1 87.53 191 SER A C 1
ATOM 1440 O O . SER A 1 191 ? 21.745 -15.333 -3.304 1 87.53 191 SER A O 1
ATOM 1442 N N . THR A 1 192 ? 20.796 -16.806 -4.711 1 94.19 192 THR A N 1
ATOM 1443 C CA . THR A 1 192 ? 20.428 -15.775 -5.676 1 94.19 192 THR A CA 1
ATOM 1444 C C . THR A 1 192 ? 18.911 -15.658 -5.79 1 94.19 192 THR A C 1
ATOM 1446 O O . THR A 1 192 ? 18.199 -16.662 -5.72 1 94.19 192 THR A O 1
ATOM 1449 N N . VAL A 1 193 ? 18.455 -14.421 -5.878 1 95.2 193 VAL A N 1
ATOM 1450 C CA . VAL A 1 193 ? 17.04 -14.135 -6.094 1 95.2 193 VAL A CA 1
ATOM 1451 C C . VAL A 1 193 ? 16.847 -13.493 -7.466 1 95.2 193 VAL A C 1
ATOM 1453 O O . VAL A 1 193 ? 17.628 -12.628 -7.869 1 95.2 193 VAL A O 1
ATOM 1456 N N . THR A 1 194 ? 15.862 -13.955 -8.202 1 96.96 194 THR A N 1
ATOM 1457 C CA . THR A 1 194 ? 15.474 -13.326 -9.46 1 96.96 194 THR A CA 1
ATOM 1458 C C . THR A 1 194 ? 14.065 -12.747 -9.363 1 96.96 194 THR A C 1
ATOM 1460 O O . THR A 1 194 ? 13.125 -13.447 -8.981 1 96.96 194 THR A O 1
ATOM 1463 N N . SER A 1 195 ? 13.952 -11.453 -9.605 1 96.53 195 SER A N 1
ATOM 1464 C CA . SER A 1 195 ? 12.678 -10.743 -9.663 1 96.53 195 SER A CA 1
ATOM 1465 C C . SER A 1 195 ? 12.266 -10.466 -11.105 1 96.53 195 SER A C 1
ATOM 1467 O O . SER A 1 195 ? 13.096 -10.08 -11.93 1 96.53 195 SER A O 1
ATOM 1469 N N . PHE A 1 196 ? 10.936 -10.699 -11.406 1 96.92 196 PHE A N 1
ATOM 1470 C CA . PHE A 1 196 ? 10.498 -10.469 -12.778 1 96.92 196 PHE A CA 1
ATOM 1471 C C . PHE A 1 196 ? 9.013 -10.133 -12.823 1 96.92 196 PHE A C 1
ATOM 1473 O O . PHE A 1 196 ? 8.29 -10.36 -11.851 1 96.92 196 PHE A O 1
ATOM 1480 N N . ILE A 1 197 ? 8.633 -9.516 -13.889 1 95 197 ILE A N 1
ATOM 1481 C CA . ILE A 1 197 ? 7.248 -9.184 -14.204 1 95 197 ILE A CA 1
ATOM 1482 C C . ILE A 1 197 ? 6.809 -9.934 -15.459 1 95 197 ILE A C 1
ATOM 1484 O O . ILE A 1 197 ? 7.579 -10.063 -16.414 1 95 197 ILE A O 1
ATOM 1488 N N . PHE A 1 198 ? 5.555 -10.427 -15.431 1 94.59 198 PHE A N 1
ATOM 1489 C CA . PHE A 1 198 ? 5.038 -11.101 -16.616 1 94.59 198 PHE A CA 1
ATOM 1490 C C . PHE A 1 198 ? 3.534 -10.893 -16.744 1 94.59 198 PHE A C 1
ATOM 1492 O O . PHE A 1 198 ? 2.855 -10.608 -15.755 1 94.59 198 PHE A O 1
ATOM 1499 N N . ARG A 1 199 ? 3.12 -10.883 -17.907 1 92.23 199 ARG A N 1
ATOM 1500 C CA . ARG A 1 199 ? 1.7 -10.837 -18.241 1 92.23 199 ARG A CA 1
ATOM 1501 C C . ARG A 1 199 ? 1.27 -12.1 -18.98 1 92.23 199 ARG A C 1
ATOM 1503 O O . ARG A 1 199 ? 1.858 -12.457 -20.003 1 92.23 199 ARG A O 1
ATOM 1510 N N . VAL A 1 200 ? 0.271 -12.718 -18.432 1 90.5 200 VAL A N 1
ATOM 1511 C CA . VAL A 1 200 ? -0.127 -13.992 -19.021 1 90.5 200 VAL A CA 1
ATOM 1512 C C . VAL A 1 200 ? -1.001 -13.743 -20.248 1 90.5 200 VAL A C 1
ATOM 1514 O O . VAL A 1 200 ? -1.644 -12.697 -20.358 1 90.5 200 VAL A O 1
ATOM 1517 N N . ARG A 1 201 ? -1.031 -14.701 -21.147 1 87.71 201 ARG A N 1
ATOM 1518 C CA . ARG A 1 201 ? -1.929 -14.671 -22.296 1 87.71 201 ARG A CA 1
ATOM 1519 C C . ARG A 1 201 ? -3.38 -14.849 -21.862 1 87.71 201 ARG A C 1
ATOM 1521 O O . ARG A 1 201 ? -3.65 -15.389 -20.787 1 87.71 201 ARG A O 1
ATOM 1528 N N . ASN A 1 202 ? -4.227 -14.307 -22.662 1 80.29 202 ASN A N 1
ATOM 1529 C CA . ASN A 1 202 ? -5.647 -14.441 -22.358 1 80.29 202 ASN A CA 1
ATOM 1530 C C . ASN A 1 202 ? -6.18 -15.813 -22.761 1 80.29 202 ASN A C 1
ATOM 1532 O O . ASN A 1 202 ? -6.973 -15.924 -23.698 1 80.29 202 ASN A O 1
ATOM 1536 N N . ILE A 1 203 ? -5.799 -16.853 -22.208 1 82.97 203 ILE A N 1
ATOM 1537 C CA . ILE A 1 203 ? -6.238 -18.228 -22.425 1 82.97 203 ILE A CA 1
ATOM 1538 C C . ILE A 1 203 ? -6.639 -18.858 -21.094 1 82.97 203 ILE A C 1
ATOM 1540 O O . ILE A 1 203 ? -6.218 -18.398 -20.03 1 82.97 203 ILE A O 1
ATOM 1544 N N . PRO A 1 204 ? -7.458 -19.822 -21.127 1 82.78 204 PRO A N 1
ATOM 1545 C CA . PRO A 1 204 ? -7.89 -20.475 -19.889 1 82.78 204 PRO A CA 1
ATOM 1546 C C . PRO A 1 204 ? -6.72 -21.005 -19.063 1 82.78 204 PRO A C 1
ATOM 1548 O O . PRO A 1 204 ? -5.792 -21.604 -19.612 1 82.78 204 PRO A O 1
ATOM 1551 N N . ALA A 1 205 ? -6.709 -20.735 -17.914 1 88.09 205 ALA A N 1
ATOM 1552 C CA . ALA A 1 205 ? -5.764 -21.265 -16.935 1 88.09 205 ALA A CA 1
ATOM 1553 C C . ALA A 1 205 ? -4.345 -20.785 -17.226 1 88.09 205 ALA A C 1
ATOM 1555 O O . ALA A 1 205 ? -3.375 -21.501 -16.966 1 88.09 205 ALA A O 1
ATOM 1556 N N . ALA A 1 206 ? -4.219 -19.651 -17.829 1 86.61 206 ALA A N 1
ATOM 1557 C CA . ALA A 1 206 ? -2.919 -19.136 -18.251 1 86.61 206 ALA A CA 1
ATOM 1558 C C . ALA A 1 206 ? -1.946 -19.074 -17.077 1 86.61 206 ALA A C 1
ATOM 1560 O O . ALA A 1 206 ? -0.793 -19.496 -17.195 1 86.61 206 ALA A O 1
ATOM 1561 N N . LEU A 1 207 ? -2.392 -18.604 -15.937 1 90.17 207 LEU A N 1
ATOM 1562 C CA . LEU A 1 207 ? -1.516 -18.475 -14.778 1 90.17 207 LEU A CA 1
ATOM 1563 C C . LEU A 1 207 ? -1.05 -19.845 -14.294 1 90.17 207 LEU A C 1
ATOM 1565 O O . LEU A 1 207 ? 0.133 -20.036 -14.004 1 90.17 207 LEU A O 1
ATOM 1569 N N . TYR A 1 208 ? -1.988 -20.759 -14.271 1 93.18 208 TYR A N 1
ATOM 1570 C CA . TYR A 1 208 ? -1.67 -22.115 -13.837 1 93.18 208 TYR A CA 1
ATOM 1571 C C . TYR A 1 208 ? -0.61 -22.741 -14.736 1 93.18 208 TYR A C 1
ATOM 1573 O O . TYR A 1 208 ? 0.366 -23.316 -14.248 1 93.18 208 TYR A O 1
ATOM 1581 N N . LYS A 1 209 ? -0.792 -22.591 -15.931 1 93.21 209 LYS A N 1
ATOM 1582 C CA . LYS A 1 209 ? 0.151 -23.141 -16.9 1 93.21 209 LYS A CA 1
ATOM 1583 C C . LYS A 1 209 ? 1.52 -22.479 -16.772 1 93.21 209 LYS A C 1
ATOM 1585 O O . LYS A 1 209 ? 2.549 -23.157 -16.813 1 93.21 209 LYS A O 1
ATOM 1590 N N . ALA A 1 210 ? 1.515 -21.234 -16.561 1 92.42 210 ALA A N 1
ATOM 1591 C CA . ALA A 1 210 ? 2.748 -20.461 -16.435 1 92.42 210 ALA A CA 1
ATOM 1592 C C . ALA A 1 210 ? 3.538 -20.887 -15.201 1 92.42 210 ALA A C 1
ATOM 1594 O O . ALA A 1 210 ? 4.769 -20.954 -15.237 1 92.42 210 ALA A O 1
ATOM 1595 N N . LEU A 1 211 ? 2.857 -21.252 -14.145 1 94.59 211 LEU A N 1
ATOM 1596 C CA . LEU A 1 211 ? 3.51 -21.592 -12.885 1 94.59 211 LEU A CA 1
ATOM 1597 C C . LEU A 1 211 ? 4.012 -23.032 -12.905 1 94.59 211 LEU A C 1
ATOM 1599 O O . LEU A 1 211 ? 4.838 -23.417 -12.074 1 94.59 211 LEU A O 1
ATOM 1603 N N . GLY A 1 212 ? 3.503 -23.816 -13.835 1 95.48 212 GLY A N 1
ATOM 1604 C CA . GLY A 1 212 ? 3.87 -25.22 -13.924 1 95.48 212 GLY A CA 1
ATOM 1605 C C . GLY A 1 212 ? 5.359 -25.436 -14.114 1 95.48 212 GLY A C 1
ATOM 1606 O O . GLY A 1 212 ? 5.935 -26.363 -13.539 1 95.48 212 GLY A O 1
ATOM 1607 N N . GLY A 1 213 ? 5.943 -24.59 -14.92 1 95.5 213 GLY A N 1
ATOM 1608 C CA . GLY A 1 213 ? 7.37 -24.703 -15.174 1 95.5 213 GLY A CA 1
ATOM 1609 C C . GLY A 1 213 ? 8.211 -24.588 -13.917 1 95.5 213 GLY A C 1
ATOM 1610 O O . GLY A 1 213 ? 9.219 -25.283 -13.772 1 95.5 213 GLY A O 1
ATOM 1611 N N . PHE A 1 214 ? 7.859 -23.783 -12.996 1 96.3 214 PHE A N 1
ATOM 1612 C CA . PHE A 1 214 ? 8.602 -23.613 -11.753 1 96.3 214 PHE A CA 1
ATOM 1613 C C . PHE A 1 214 ? 8.43 -24.828 -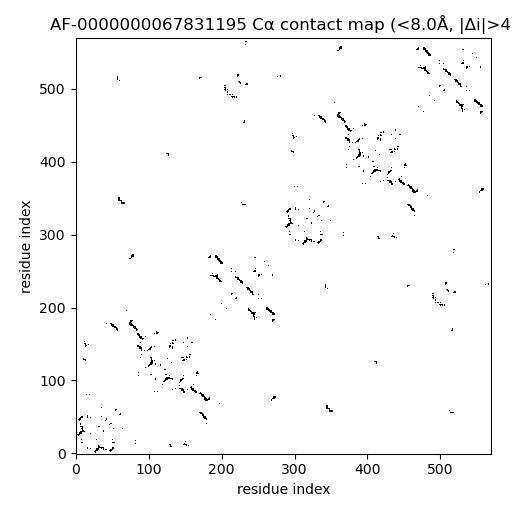10.849 1 96.3 214 PHE A C 1
ATOM 1615 O O . PHE A 1 214 ? 9.397 -25.304 -10.249 1 96.3 214 PHE A O 1
ATOM 1622 N N . ALA A 1 215 ? 7.242 -25.334 -10.838 1 94.18 215 ALA A N 1
ATOM 1623 C CA . ALA A 1 215 ? 6.948 -26.506 -10.018 1 94.18 215 ALA A CA 1
ATOM 1624 C C . ALA A 1 215 ? 7.72 -27.727 -10.51 1 94.18 215 ALA A C 1
ATOM 1626 O O . ALA A 1 215 ? 8.326 -28.448 -9.714 1 94.18 215 ALA A O 1
ATOM 1627 N N . THR A 1 216 ? 7.735 -27.95 -11.762 1 94.53 216 THR A N 1
ATOM 1628 C CA . THR A 1 216 ? 8.327 -29.147 -12.35 1 94.53 216 THR A CA 1
ATOM 1629 C C . THR A 1 216 ? 9.85 -29.084 -12.287 1 94.53 216 THR A C 1
ATOM 1631 O O . THR A 1 216 ? 10.52 -30.119 -12.288 1 94.53 216 THR A O 1
ATOM 1634 N N . ASN A 1 217 ? 10.392 -27.897 -12.172 1 95.57 217 ASN A N 1
ATOM 1635 C CA . ASN A 1 217 ? 11.843 -27.743 -12.175 1 95.57 217 ASN A CA 1
ATOM 1636 C C . ASN A 1 217 ? 12.379 -27.466 -10.773 1 95.57 217 ASN A C 1
ATOM 1638 O O . ASN A 1 217 ? 13.547 -27.109 -10.61 1 95.57 217 ASN A O 1
ATOM 1642 N N . GLY A 1 218 ? 11.533 -27.508 -9.801 1 92.56 218 GLY A N 1
ATOM 1643 C CA . GLY A 1 218 ? 11.953 -27.377 -8.415 1 92.56 218 GLY A CA 1
ATOM 1644 C C . GLY A 1 218 ? 12.365 -25.964 -8.048 1 92.56 218 GLY A C 1
ATOM 1645 O O . GLY A 1 218 ? 13.3 -25.767 -7.269 1 92.56 218 GLY A O 1
ATOM 1646 N N . VAL A 1 219 ? 11.834 -24.99 -8.658 1 93.54 219 VAL A N 1
ATOM 1647 C CA . VAL A 1 219 ? 12.164 -23.594 -8.391 1 93.54 219 VAL A CA 1
ATOM 1648 C C . VAL A 1 219 ? 11.19 -23.02 -7.365 1 93.54 219 VAL A C 1
ATOM 1650 O O . VAL A 1 219 ? 9.975 -23.044 -7.572 1 93.54 219 VAL A O 1
ATOM 1653 N N . ASN A 1 220 ? 11.727 -22.544 -6.297 1 89.54 220 ASN A N 1
ATOM 1654 C CA . ASN A 1 220 ? 10.912 -21.946 -5.245 1 89.54 220 ASN A CA 1
ATOM 1655 C C . ASN A 1 220 ? 10.5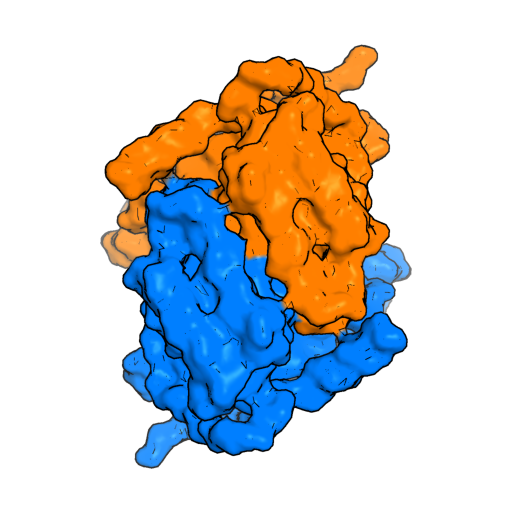03 -20.519 -5.597 1 89.54 220 ASN A C 1
ATOM 1657 O O . ASN A 1 220 ? 11.349 -19.693 -5.945 1 89.54 220 ASN A O 1
ATOM 1661 N N . MET A 1 221 ? 9.226 -20.305 -5.506 1 90.3 221 MET A N 1
ATOM 1662 C CA . MET A 1 221 ? 8.705 -18.954 -5.691 1 90.3 221 MET A CA 1
ATOM 1663 C C . MET A 1 221 ? 8.376 -18.309 -4.349 1 90.3 221 MET A C 1
ATOM 1665 O O . MET A 1 221 ? 7.491 -18.777 -3.631 1 90.3 221 MET A O 1
ATOM 1669 N N . SER A 1 222 ? 9.003 -17.209 -4.024 1 87.65 222 SER A N 1
ATOM 1670 C CA . SER A 1 222 ? 8.866 -16.592 -2.709 1 87.65 222 SER A CA 1
ATOM 1671 C C . SER A 1 222 ? 7.866 -15.441 -2.74 1 87.65 222 SER A C 1
ATOM 1673 O O . SER A 1 222 ? 7.406 -14.983 -1.692 1 87.65 222 SER A O 1
ATOM 1675 N N . LYS A 1 223 ? 7.544 -14.965 -3.934 1 89.42 223 LYS A N 1
ATOM 1676 C CA . LYS A 1 223 ? 6.608 -13.852 -4.063 1 89.42 223 LYS A CA 1
ATOM 1677 C C . LYS A 1 223 ? 5.822 -13.942 -5.368 1 89.42 223 LYS A C 1
ATOM 1679 O O . LYS A 1 223 ? 6.384 -14.271 -6.415 1 89.42 223 LYS A O 1
ATOM 1684 N N . LEU A 1 224 ? 4.514 -13.729 -5.315 1 90.77 224 LEU A N 1
ATOM 1685 C CA . LEU A 1 224 ? 3.639 -13.647 -6.479 1 90.77 224 LEU A CA 1
ATOM 1686 C C . LEU A 1 224 ? 2.476 -12.695 -6.22 1 90.77 224 LEU A C 1
ATOM 1688 O O . LEU A 1 224 ? 1.665 -12.929 -5.322 1 90.77 224 LEU A O 1
ATOM 1692 N N . GLU A 1 225 ? 2.469 -11.666 -7.017 1 88.24 225 GLU A N 1
ATOM 1693 C CA . GLU A 1 225 ? 1.452 -10.64 -6.806 1 88.24 225 GLU A CA 1
ATOM 1694 C C . GLU A 1 225 ? 0.835 -10.194 -8.128 1 88.24 225 GLU A C 1
ATOM 1696 O O . GLU A 1 225 ? 1.551 -9.92 -9.093 1 88.24 225 GLU A O 1
ATOM 1701 N N . SER A 1 226 ? -0.461 -10.127 -8.091 1 86.45 226 SER A N 1
ATOM 1702 C CA . SER A 1 226 ? -1.149 -9.654 -9.288 1 86.45 226 SER A CA 1
ATOM 1703 C C . SER A 1 226 ? -1.32 -8.139 -9.266 1 86.45 226 SER A C 1
ATOM 1705 O O . SER A 1 226 ? -1.43 -7.537 -8.195 1 86.45 226 SER A O 1
ATOM 1707 N N . TYR A 1 227 ? -1.267 -7.547 -10.405 1 75.6 227 TYR A N 1
ATOM 1708 C CA . TYR A 1 227 ? -1.469 -6.116 -10.602 1 75.6 227 TYR A CA 1
ATOM 1709 C C . TYR A 1 227 ? -2.552 -5.856 -11.642 1 75.6 227 TYR A C 1
ATOM 1711 O O . TYR A 1 227 ? -2.702 -6.623 -12.597 1 75.6 227 TYR A O 1
ATOM 1719 N N . MET A 1 228 ? -3.247 -4.759 -11.33 1 68.97 228 MET A N 1
ATOM 1720 C CA . MET A 1 228 ? -4.212 -4.313 -12.331 1 68.97 228 MET A CA 1
ATOM 1721 C C . MET A 1 228 ? -3.535 -3.459 -13.398 1 68.97 228 MET A C 1
ATOM 1723 O O . MET A 1 228 ? -2.624 -2.687 -13.095 1 68.97 228 MET A O 1
ATOM 1727 N N . VAL A 1 229 ? -3.788 -3.809 -14.651 1 61.98 229 VAL A N 1
ATOM 1728 C CA . VAL A 1 229 ? -3.208 -3.034 -15.743 1 61.98 229 VAL A CA 1
ATOM 1729 C C . VAL A 1 229 ? -4.291 -2.186 -16.406 1 61.98 229 VAL A C 1
ATOM 1731 O O . VAL A 1 229 ? -5.379 -2.683 -16.709 1 61.98 229 VAL A O 1
ATOM 1734 N N . GLU A 1 230 ? -3.808 -0.987 -16.733 1 59.03 230 GLU A N 1
ATOM 1735 C CA . GLU A 1 230 ? -4.586 -0.063 -17.553 1 59.03 230 GLU A CA 1
ATOM 1736 C C . GLU A 1 230 ? -6.007 0.089 -17.018 1 59.03 230 GLU A C 1
ATOM 1738 O O . GLU A 1 230 ? -6.968 0.108 -17.79 1 59.03 230 GLU A O 1
ATOM 1743 N N . GLY A 1 231 ? -6.058 0.06 -15.771 1 59.26 231 GLY A N 1
ATOM 1744 C CA . GLY A 1 231 ? -7.381 0.342 -15.236 1 59.26 231 GLY A CA 1
ATOM 1745 C C . GLY A 1 231 ? -8.3 -0.865 -15.249 1 59.26 231 GLY A C 1
ATOM 1746 O O . GLY A 1 231 ? -9.469 -0.766 -14.871 1 59.26 231 GLY A O 1
ATOM 1747 N N . GLN A 1 232 ? -7.782 -1.877 -15.765 1 62.13 232 GLN A N 1
ATOM 1748 C CA . GLN A 1 232 ? -8.613 -3.077 -15.78 1 62.13 232 GLN A CA 1
ATOM 1749 C C . GLN A 1 232 ? -8.439 -3.883 -14.497 1 62.13 232 GLN A C 1
ATOM 1751 O O . GLN A 1 232 ? -7.33 -3.988 -13.968 1 62.13 232 GLN A O 1
ATOM 1756 N N . PHE A 1 233 ? -9.504 -4.231 -13.974 1 57.61 233 PHE A N 1
ATOM 1757 C CA . PHE A 1 233 ? -9.489 -4.953 -12.708 1 57.61 233 PHE A CA 1
ATOM 1758 C C . PHE A 1 233 ? -9.293 -6.447 -12.938 1 57.61 233 PHE A C 1
ATOM 1760 O O . PHE A 1 233 ? -9.573 -7.259 -12.054 1 57.61 233 PHE A O 1
ATOM 1767 N N . THR A 1 234 ? -9.076 -6.887 -14.158 1 58.53 234 THR A N 1
ATOM 1768 C CA . THR A 1 234 ? -8.693 -8.281 -14.355 1 58.53 234 THR A CA 1
ATOM 1769 C C . THR A 1 234 ? -7.18 -8.409 -14.506 1 58.53 234 THR A C 1
ATOM 1771 O O . THR A 1 234 ? -6.567 -7.696 -15.303 1 58.53 234 THR A O 1
ATOM 1774 N N . ALA A 1 235 ? -6.616 -9.105 -13.545 1 58.01 235 ALA A N 1
ATOM 1775 C CA . ALA A 1 235 ? -5.179 -9.242 -13.325 1 58.01 235 ALA A CA 1
ATOM 1776 C C . ALA A 1 235 ? -4.52 -10.013 -14.465 1 58.01 235 ALA A C 1
ATOM 1778 O O . ALA A 1 235 ? -4.798 -11.198 -14.664 1 58.01 235 ALA A O 1
ATOM 1779 N N . THR A 1 236 ? -3.839 -9.289 -15.267 1 75.14 236 THR A N 1
ATOM 1780 C CA . THR A 1 236 ? -3.098 -10.104 -16.223 1 75.14 236 THR A CA 1
ATOM 1781 C C . THR A 1 236 ? -1.595 -9.89 -16.066 1 75.14 236 THR A C 1
ATOM 1783 O O . THR A 1 236 ? -0.794 -10.618 -16.657 1 75.14 236 THR A O 1
ATOM 1786 N N . GLN A 1 237 ? -1.268 -9.07 -15.102 1 87.62 237 GLN A N 1
ATOM 1787 C CA . GLN A 1 237 ? 0.157 -8.837 -14.889 1 87.62 237 GLN A CA 1
ATOM 1788 C C . GLN A 1 237 ? 0.573 -9.233 -13.475 1 87.62 237 GLN A C 1
ATOM 1790 O O . GLN A 1 237 ? -0.147 -8.963 -12.512 1 87.62 237 GLN A O 1
ATOM 1795 N N . PHE A 1 238 ? 1.811 -9.891 -13.396 1 91.43 238 PHE A N 1
ATOM 1796 C CA . PHE A 1 238 ? 2.279 -10.415 -12.118 1 91.43 238 PHE A CA 1
ATOM 1797 C C . PHE A 1 238 ? 3.709 -9.97 -11.841 1 91.43 238 PHE A C 1
ATOM 1799 O O . PHE A 1 238 ? 4.528 -9.886 -12.759 1 91.43 238 PHE A O 1
ATOM 1806 N N . TYR A 1 239 ? 3.959 -9.63 -10.635 1 91.57 239 TYR A N 1
ATOM 1807 C CA . TYR A 1 239 ? 5.302 -9.507 -10.08 1 91.57 239 TYR A CA 1
ATOM 1808 C C . TYR A 1 239 ? 5.674 -10.745 -9.273 1 91.57 239 TYR A C 1
ATOM 1810 O O . TYR A 1 239 ? 4.917 -11.174 -8.399 1 91.57 239 TYR A O 1
ATOM 1818 N N . ALA A 1 240 ? 6.872 -11.328 -9.587 1 94.23 240 ALA A N 1
ATOM 1819 C CA . ALA A 1 240 ? 7.261 -12.568 -8.92 1 94.23 240 ALA A CA 1
ATOM 1820 C C . ALA A 1 240 ? 8.734 -12.538 -8.523 1 94.23 240 ALA A C 1
ATOM 1822 O O . ALA A 1 240 ? 9.534 -11.827 -9.135 1 94.23 240 ALA A O 1
ATOM 1823 N N . GLU A 1 241 ? 9.039 -13.237 -7.484 1 93.5 241 GLU A N 1
ATOM 1824 C CA . GLU A 1 241 ? 10.409 -13.501 -7.055 1 93.5 241 GLU A CA 1
ATOM 1825 C C . GLU A 1 241 ? 10.645 -14.995 -6.849 1 93.5 241 GLU A C 1
ATOM 1827 O O . GLU A 1 241 ? 9.815 -15.683 -6.251 1 93.5 241 GLU A O 1
ATOM 1832 N N . VAL A 1 242 ? 11.755 -15.467 -7.35 1 93.86 242 VAL A N 1
ATOM 1833 C CA . VAL A 1 242 ? 12.098 -16.88 -7.221 1 93.86 242 VAL A CA 1
ATOM 1834 C C . VAL A 1 242 ? 13.55 -17.021 -6.77 1 93.86 242 VAL A C 1
ATOM 1836 O O . VAL A 1 242 ? 14.342 -16.085 -6.904 1 93.86 242 VAL A O 1
ATOM 1839 N N . ASP A 1 243 ? 13.808 -18.191 -6.276 1 92.12 243 ASP A N 1
ATOM 1840 C CA . ASP A 1 243 ? 15.193 -18.517 -5.949 1 92.12 243 ASP A CA 1
ATOM 1841 C C . ASP A 1 243 ? 15.948 -19.006 -7.183 1 92.12 243 ASP A C 1
ATOM 1843 O O . ASP A 1 243 ? 15.41 -19.776 -7.981 1 92.12 243 ASP A O 1
ATOM 1847 N N . GLY A 1 244 ? 17.171 -18.479 -7.348 1 93.97 244 GLY A N 1
ATOM 1848 C CA . GLY A 1 244 ? 18.027 -19.018 -8.393 1 93.97 244 GLY A CA 1
ATOM 1849 C C . GLY A 1 244 ? 18.413 -17.989 -9.438 1 93.97 244 GLY A C 1
ATOM 1850 O O . GLY A 1 244 ? 17.831 -16.903 -9.492 1 93.97 244 GLY A O 1
ATOM 1851 N N . HIS A 1 245 ? 19.402 -18.362 -10.198 1 96.71 245 HIS A N 1
ATOM 1852 C CA . HIS A 1 245 ? 19.875 -17.562 -11.323 1 96.71 245 HIS A CA 1
ATOM 1853 C C . HIS A 1 245 ? 19.22 -18.005 -12.627 1 96.71 245 HIS A C 1
ATOM 1855 O O . HIS A 1 245 ? 19.06 -19.203 -12.871 1 96.71 245 HIS A O 1
ATOM 1861 N N . PRO A 1 246 ? 18.885 -17.063 -13.517 1 96.02 246 PRO A N 1
ATOM 1862 C CA . PRO A 1 246 ? 18.201 -17.406 -14.766 1 96.02 246 PRO A CA 1
ATOM 1863 C C . PRO A 1 246 ? 19.008 -18.367 -15.636 1 96.02 246 PRO A C 1
ATOM 1865 O O . PRO A 1 246 ? 18.446 -19.04 -16.504 1 96.02 246 PRO A O 1
ATOM 1868 N N . GLU A 1 247 ? 20.256 -18.46 -15.443 1 95.11 247 GLU A N 1
ATOM 1869 C CA . GLU A 1 247 ? 21.106 -19.339 -16.241 1 95.11 247 GLU A CA 1
ATOM 1870 C C . GLU A 1 247 ? 21.232 -20.718 -15.598 1 95.11 247 GLU A C 1
ATOM 1872 O O . GLU A 1 247 ? 21.797 -21.637 -16.194 1 95.11 247 GLU A O 1
ATOM 1877 N N . ASP A 1 248 ? 20.777 -20.834 -14.352 1 95.23 248 ASP A N 1
ATOM 1878 C CA . ASP A 1 248 ? 20.726 -22.163 -13.75 1 95.23 248 ASP A CA 1
ATOM 1879 C C . ASP A 1 248 ? 19.701 -23.047 -14.458 1 95.23 248 ASP A C 1
ATOM 1881 O O . ASP A 1 248 ? 18.627 -22.578 -14.841 1 95.23 248 ASP A O 1
ATOM 1885 N N . ASP A 1 249 ? 19.911 -24.273 -14.588 1 94.65 249 ASP A N 1
ATOM 1886 C CA . ASP A 1 249 ? 19.113 -25.179 -15.408 1 94.65 249 ASP A CA 1
ATOM 1887 C C . ASP A 1 249 ? 17.64 -25.132 -15.005 1 94.65 249 ASP A C 1
ATOM 1889 O O . ASP A 1 249 ? 16.767 -24.923 -15.849 1 94.65 249 ASP A O 1
ATOM 1893 N N . GLY A 1 250 ? 17.404 -25.297 -13.739 1 94.86 250 GLY A N 1
ATOM 1894 C CA . GLY A 1 250 ? 16.028 -25.314 -13.268 1 94.86 250 GLY A CA 1
ATOM 1895 C C . GLY A 1 250 ? 15.269 -24.043 -13.599 1 94.86 250 GLY A C 1
ATOM 1896 O O . GLY A 1 250 ? 14.206 -24.092 -14.221 1 94.86 250 GLY A O 1
ATOM 1897 N N . LEU A 1 251 ? 15.891 -22.943 -13.284 1 96.41 251 LEU A N 1
ATOM 1898 C CA . LEU A 1 251 ? 15.21 -21.672 -13.504 1 96.41 251 LEU A CA 1
ATOM 1899 C C . LEU A 1 251 ? 15.179 -21.322 -14.988 1 96.41 251 LEU A C 1
ATOM 1901 O O . LEU A 1 251 ? 14.191 -20.771 -15.48 1 96.41 251 LEU A O 1
ATOM 1905 N N . ARG A 1 252 ? 16.209 -21.658 -15.709 1 97.25 252 ARG A N 1
ATOM 1906 C CA . ARG A 1 252 ? 16.239 -21.415 -17.148 1 97.25 252 ARG A CA 1
ATOM 1907 C C . ARG A 1 252 ? 15.059 -22.087 -17.841 1 97.25 252 ARG A C 1
ATOM 1909 O O . ARG A 1 252 ? 14.349 -21.453 -18.625 1 97.25 252 ARG A O 1
ATOM 1916 N N . ARG A 1 253 ? 14.833 -23.319 -17.593 1 97.62 253 ARG A N 1
ATOM 1917 C CA . ARG A 1 253 ? 13.739 -24.075 -18.196 1 97.62 253 ARG A CA 1
ATOM 1918 C C . ARG A 1 253 ? 12.387 -23.503 -17.786 1 97.62 253 ARG A C 1
ATOM 1920 O O . ARG A 1 253 ? 11.474 -23.403 -18.608 1 97.62 253 ARG A O 1
ATOM 1927 N N . ALA A 1 254 ? 12.302 -23.167 -16.502 1 97.56 254 ALA A N 1
ATOM 1928 C CA . ALA A 1 254 ? 11.059 -22.589 -15.997 1 97.56 254 ALA A CA 1
ATOM 1929 C C . ALA A 1 254 ? 10.727 -21.287 -16.719 1 97.56 254 ALA A C 1
ATOM 1931 O O . ALA A 1 254 ? 9.577 -21.056 -17.1 1 97.56 254 ALA A O 1
ATOM 1932 N N . LEU A 1 255 ? 11.726 -20.454 -16.952 1 97.88 255 LEU A N 1
ATOM 1933 C CA . LEU A 1 255 ? 11.527 -19.166 -17.606 1 97.88 255 LEU A CA 1
ATOM 1934 C C . LEU A 1 255 ? 11.184 -19.352 -19.08 1 97.88 255 LEU A C 1
ATOM 1936 O O . LEU A 1 255 ? 10.417 -18.572 -19.647 1 97.88 255 LEU A O 1
ATOM 1940 N N . GLU A 1 256 ? 11.722 -20.345 -19.687 1 97.08 256 GLU A N 1
ATOM 1941 C CA . GLU A 1 256 ? 11.371 -20.659 -21.069 1 97.08 256 GLU A CA 1
ATOM 1942 C C . GLU A 1 256 ? 9.896 -21.027 -21.194 1 97.08 256 GLU A C 1
ATOM 1944 O O . GLU A 1 256 ? 9.206 -20.55 -22.098 1 97.08 256 GLU A O 1
ATOM 1949 N N . GLU A 1 257 ? 9.463 -21.846 -20.321 1 95.66 257 GLU A N 1
ATOM 1950 C CA . GLU A 1 257 ? 8.051 -22.213 -20.316 1 95.66 257 GLU A CA 1
ATOM 1951 C C . GLU A 1 257 ? 7.166 -21.002 -20.033 1 95.66 257 GLU A C 1
ATOM 1953 O O . GLU A 1 257 ? 6.123 -20.828 -20.666 1 95.66 257 GLU A O 1
ATOM 1958 N N . LEU A 1 258 ? 7.564 -20.216 -19.038 1 96.92 258 LEU A N 1
ATOM 1959 C CA . LEU A 1 258 ? 6.822 -19.004 -18.708 1 96.92 258 LEU A CA 1
ATOM 1960 C C . LEU A 1 258 ? 6.68 -18.104 -19.93 1 96.92 258 LEU A C 1
ATOM 1962 O O . LEU A 1 258 ? 5.612 -17.533 -20.165 1 96.92 258 LEU A O 1
ATOM 1966 N N . ARG A 1 259 ? 7.736 -17.998 -20.691 1 96.14 259 ARG A N 1
ATOM 1967 C CA . ARG A 1 259 ? 7.725 -17.16 -21.886 1 96.14 259 ARG A CA 1
ATOM 1968 C C . ARG A 1 259 ? 6.673 -17.639 -22.881 1 96.14 259 ARG A C 1
ATOM 1970 O O . ARG A 1 259 ? 6.054 -16.83 -23.576 1 96.14 259 ARG A O 1
ATOM 1977 N N . TYR A 1 260 ? 6.495 -18.88 -22.973 1 93.42 260 TYR A N 1
ATOM 1978 C CA . TYR A 1 260 ? 5.531 -19.469 -23.895 1 93.42 260 TYR A CA 1
ATOM 1979 C C . TYR A 1 260 ? 4.107 -19.072 -23.524 1 93.42 260 TYR A C 1
ATOM 1981 O O . TYR A 1 260 ? 3.28 -18.811 -24.401 1 93.42 260 TYR A O 1
ATOM 1989 N N . PHE A 1 261 ? 3.839 -18.978 -22.241 1 93.59 261 PHE A N 1
ATOM 1990 C CA . PHE A 1 261 ? 2.48 -18.721 -21.778 1 93.59 261 PHE A CA 1
ATOM 1991 C C . PHE A 1 261 ? 2.281 -17.24 -21.481 1 93.59 261 PHE A C 1
ATOM 1993 O O . PHE A 1 261 ? 1.208 -16.831 -21.032 1 93.59 261 PHE A O 1
ATOM 2000 N N . SER A 1 262 ? 3.277 -16.432 -21.67 1 94.08 262 SER A N 1
ATOM 2001 C CA . SER A 1 262 ? 3.2 -15.013 -21.34 1 94.08 262 SER A CA 1
ATOM 2002 C C . SER A 1 262 ? 3.245 -14.15 -22.596 1 94.08 262 SER A C 1
ATOM 2004 O O . SER A 1 262 ? 3.898 -14.508 -23.579 1 94.08 262 SER A O 1
ATOM 2006 N N . LYS A 1 263 ? 2.509 -13.072 -22.577 1 92.52 263 LYS A N 1
ATOM 2007 C CA . LYS A 1 263 ? 2.609 -12.05 -23.614 1 92.52 263 LYS A CA 1
ATOM 2008 C C . LYS A 1 263 ? 3.878 -11.218 -23.446 1 92.52 263 LYS A C 1
ATOM 2010 O O . LYS A 1 263 ? 4.453 -10.747 -24.429 1 92.52 263 LYS A O 1
ATOM 2015 N N . GLU A 1 264 ? 4.249 -11.044 -22.217 1 92.88 264 GLU A N 1
ATOM 2016 C CA . GLU A 1 264 ? 5.426 -10.262 -21.853 1 92.88 264 GLU A CA 1
ATOM 2017 C C . GLU A 1 264 ? 6.126 -10.854 -20.633 1 92.88 264 GLU A C 1
ATOM 2019 O O . GLU A 1 264 ? 5.474 -11.405 -19.743 1 92.88 264 GLU A O 1
ATOM 2024 N N . LEU A 1 265 ? 7.403 -10.848 -20.649 1 95.76 265 LEU A N 1
ATOM 2025 C CA . LEU A 1 265 ? 8.247 -11.245 -19.527 1 95.76 265 LEU A CA 1
ATOM 2026 C C . LEU A 1 265 ? 9.485 -10.36 -19.439 1 95.76 265 LEU A C 1
ATOM 2028 O O . LEU A 1 265 ? 10.214 -10.206 -20.421 1 95.76 265 LEU A O 1
ATOM 2032 N N . ARG A 1 266 ? 9.707 -9.791 -18.321 1 95.98 266 ARG A N 1
ATOM 2033 C CA . ARG A 1 266 ? 10.865 -8.929 -18.104 1 95.98 266 ARG A CA 1
ATOM 2034 C C . ARG A 1 266 ? 11.527 -9.229 -16.763 1 95.98 266 ARG A C 1
ATOM 2036 O O . ARG A 1 266 ? 10.896 -9.102 -15.711 1 95.98 266 ARG A O 1
ATOM 2043 N N . ILE A 1 267 ? 12.748 -9.619 -16.85 1 96.65 267 ILE A N 1
ATOM 2044 C CA . ILE A 1 267 ? 13.53 -9.767 -15.627 1 96.65 267 ILE A CA 1
ATOM 2045 C C . ILE A 1 267 ? 13.957 -8.392 -15.119 1 96.65 267 ILE A C 1
ATOM 2047 O O . ILE A 1 267 ? 14.581 -7.619 -15.85 1 96.65 267 ILE A O 1
ATOM 2051 N N . ILE A 1 268 ? 13.701 -8.139 -13.844 1 96.47 268 ILE A N 1
ATOM 2052 C CA . ILE A 1 268 ? 13.963 -6.8 -13.328 1 96.47 268 ILE A CA 1
ATOM 2053 C C . ILE A 1 268 ? 15.18 -6.832 -12.406 1 96.47 268 ILE A C 1
ATOM 2055 O O . ILE A 1 268 ? 15.724 -5.784 -12.051 1 96.47 268 ILE A O 1
ATOM 2059 N N . GLY A 1 269 ? 15.528 -8.023 -11.982 1 97.09 269 GLY A N 1
ATOM 2060 C CA . GLY A 1 269 ? 16.735 -8.099 -11.175 1 97.09 269 GLY A CA 1
ATOM 2061 C C . GLY A 1 269 ? 17.138 -9.522 -10.837 1 97.09 269 GLY A C 1
ATOM 2062 O O . GLY A 1 269 ? 16.281 -10.381 -10.621 1 97.09 269 GLY A O 1
ATOM 2063 N N . THR A 1 270 ? 18.374 -9.792 -10.871 1 97.28 270 THR A N 1
ATOM 2064 C CA . THR A 1 270 ? 19.036 -10.978 -10.339 1 97.28 270 THR A CA 1
ATOM 2065 C C . THR A 1 270 ? 20.157 -10.588 -9.38 1 97.28 270 THR A C 1
ATOM 2067 O O . THR A 1 270 ? 21.138 -9.96 -9.786 1 97.28 270 THR A O 1
ATOM 2070 N N . TYR A 1 271 ? 20.005 -10.95 -8.068 1 96.64 271 TYR A N 1
ATOM 2071 C CA . TYR A 1 271 ? 20.897 -10.426 -7.04 1 96.64 271 TYR A CA 1
ATOM 2072 C C . TYR A 1 271 ? 21.056 -11.423 -5.898 1 96.64 271 TYR A C 1
ATOM 2074 O O . TYR A 1 271 ? 20.251 -12.346 -5.754 1 96.64 271 TYR A O 1
ATOM 2082 N N . PRO A 1 272 ? 22.119 -11.254 -5.1 1 94.76 272 PRO A N 1
ATOM 2083 C CA . PRO A 1 272 ? 22.317 -12.167 -3.972 1 94.76 272 PRO A CA 1
ATOM 2084 C C . PRO A 1 272 ? 21.23 -12.034 -2.908 1 94.76 272 PRO A C 1
ATOM 2086 O O . PRO A 1 272 ? 20.811 -10.919 -2.584 1 94.76 272 PRO A O 1
ATOM 2089 N N . ALA A 1 273 ? 20.788 -13.155 -2.439 1 93.08 273 ALA A N 1
ATOM 2090 C CA . ALA A 1 273 ? 19.847 -13.156 -1.322 1 93.08 273 ALA A CA 1
ATOM 2091 C C . ALA A 1 273 ? 20.504 -12.625 -0.051 1 93.08 273 ALA A C 1
ATOM 2093 O O . ALA A 1 273 ? 21.646 -12.974 0.257 1 93.08 273 ALA A O 1
ATOM 2094 N N . HIS A 1 274 ? 19.808 -11.789 0.601 1 92.18 274 HIS A N 1
ATOM 2095 C CA . HIS A 1 274 ? 20.318 -11.314 1.883 1 92.18 274 HIS A CA 1
ATOM 2096 C C . HIS A 1 274 ? 20.272 -12.416 2.936 1 92.18 274 HIS A C 1
ATOM 2098 O O . HIS A 1 274 ? 19.308 -13.182 2.998 1 92.18 274 HIS A O 1
ATOM 2104 N N . PRO A 1 275 ? 21.223 -12.478 3.804 1 88.72 275 PRO A N 1
ATOM 2105 C CA . PRO A 1 275 ? 21.278 -13.537 4.815 1 88.72 275 PRO A CA 1
ATOM 2106 C C . PRO A 1 275 ? 20.043 -13.56 5.713 1 88.72 275 PRO A C 1
ATOM 2108 O O . PRO A 1 275 ? 19.708 -14.602 6.283 1 88.72 275 PRO A O 1
ATOM 2111 N N . PHE A 1 276 ? 19.407 -12.427 5.809 1 87.35 276 PHE A N 1
ATOM 2112 C CA . PHE A 1 276 ? 18.201 -12.332 6.623 1 87.35 276 PHE A CA 1
ATOM 2113 C C . PHE A 1 276 ? 17.141 -13.312 6.137 1 87.35 276 PHE A C 1
ATOM 2115 O O . PHE A 1 276 ? 16.323 -13.791 6.925 1 87.35 276 PHE A O 1
ATOM 2122 N N . ARG A 1 277 ? 17.14 -13.689 4.9 1 82.84 277 ARG A N 1
ATOM 2123 C CA . ARG A 1 277 ? 16.175 -14.634 4.348 1 82.84 277 ARG A CA 1
ATOM 2124 C C . ARG A 1 277 ? 16.328 -16.01 4.987 1 82.84 277 ARG A C 1
ATOM 2126 O O . ARG A 1 277 ? 15.338 -16.708 5.216 1 82.84 277 ARG A O 1
ATOM 2133 N N . GLU A 1 278 ? 17.502 -16.358 5.198 1 75.32 278 GLU A N 1
ATOM 2134 C CA . GLU A 1 278 ? 17.777 -17.675 5.766 1 75.32 278 GLU A CA 1
ATOM 2135 C C . GLU A 1 278 ? 17.37 -17.738 7.235 1 75.32 278 GLU A C 1
ATOM 2137 O O . GLU A 1 278 ? 16.885 -18.769 7.707 1 75.32 278 GLU A O 1
ATOM 2142 N N . THR A 1 279 ? 17.528 -16.655 7.881 1 70.17 279 THR A N 1
ATOM 2143 C CA . THR A 1 279 ? 17.201 -16.639 9.302 1 70.17 279 THR A CA 1
ATOM 2144 C C . THR A 1 279 ? 15.694 -16.762 9.511 1 70.17 279 THR A C 1
ATOM 2146 O O . THR A 1 279 ? 15.244 -17.4 10.465 1 70.17 279 THR A O 1
ATOM 2149 N N . THR A 1 280 ? 14.995 -16.297 8.525 1 62.79 280 THR A N 1
ATOM 2150 C CA . THR A 1 280 ? 13.542 -16.314 8.659 1 62.79 280 THR A CA 1
ATOM 2151 C C . THR A 1 280 ? 12.969 -17.641 8.167 1 62.79 280 THR A C 1
ATOM 2153 O O . THR A 1 280 ? 11.893 -18.057 8.602 1 62.79 280 THR A O 1
ATOM 2156 N N . ARG A 1 281 ? 13.623 -18.24 7.176 1 60.28 281 ARG A N 1
ATOM 2157 C CA . ARG A 1 281 ? 13.226 -19.564 6.706 1 60.28 281 ARG A CA 1
ATOM 2158 C C . ARG A 1 281 ? 13.366 -20.603 7.813 1 60.28 281 ARG A C 1
ATOM 2160 O O . ARG A 1 281 ? 12.519 -21.488 7.951 1 60.28 281 ARG A O 1
ATOM 2167 N N . GLN A 1 282 ? 14.371 -20.461 8.52 1 46.29 282 GLN A N 1
ATOM 2168 C CA . GLN A 1 282 ? 14.653 -21.415 9.587 1 46.29 282 GLN A CA 1
ATOM 2169 C C . GLN A 1 282 ? 13.679 -21.245 10.749 1 46.29 282 GLN A C 1
ATOM 2171 O O . GLN A 1 282 ? 13.319 -22.22 11.412 1 46.29 282 GLN A O 1
ATOM 2176 N N . ALA A 1 283 ? 13.217 -20.067 10.91 1 42.94 283 ALA A N 1
ATOM 2177 C CA . ALA A 1 283 ? 12.296 -19.822 12.016 1 42.94 283 ALA A CA 1
ATOM 2178 C C . ALA A 1 283 ? 10.908 -20.377 11.708 1 42.94 283 ALA A C 1
ATOM 2180 O O . ALA A 1 283 ? 10.115 -20.625 12.62 1 42.94 283 ALA A O 1
ATOM 2181 N N . ALA A 1 284 ? 10.59 -20.519 10.506 1 46.25 284 ALA A N 1
ATOM 2182 C CA . ALA A 1 284 ? 9.303 -21.024 10.036 1 46.25 284 ALA A CA 1
ATOM 2183 C C . ALA A 1 284 ? 9.273 -22.55 10.055 1 46.25 284 ALA A C 1
ATOM 2185 O O . ALA A 1 284 ? 8.199 -23.156 10.055 1 46.25 284 ALA A O 1
ATOM 2186 N N . GLU A 1 285 ? 10.326 -23.281 9.878 1 36.08 285 GLU A N 1
ATOM 2187 C CA . GLU A 1 285 ? 10.394 -24.736 9.978 1 36.08 285 GLU A CA 1
ATOM 2188 C C . GLU A 1 285 ? 10.326 -25.194 11.432 1 36.08 285 GLU A C 1
ATOM 2190 O O . GLU A 1 285 ? 10.933 -24.578 12.311 1 36.08 285 GLU A O 1
ATOM 2195 N N . MET B 1 1 ? -33.488 -0.634 17.054 1 36.17 1 MET B N 1
ATOM 2196 C CA . MET B 1 1 ? -33.382 -0.692 15.598 1 36.17 1 MET B CA 1
ATOM 2197 C C . MET B 1 1 ? -32.151 0.065 15.112 1 36.17 1 MET B C 1
ATOM 2199 O O . MET B 1 1 ? -32.054 1.281 15.291 1 36.17 1 MET B O 1
ATOM 2203 N N . THR B 1 2 ? -30.831 -0.334 15.29 1 49.89 2 THR B N 1
ATOM 2204 C CA . THR B 1 2 ? -29.562 0.381 15.206 1 49.89 2 THR B CA 1
ATOM 2205 C C . THR B 1 2 ? -29.478 1.184 13.912 1 49.89 2 THR B C 1
ATOM 2207 O O . THR B 1 2 ? -29.945 0.733 12.864 1 49.89 2 THR B O 1
ATOM 2210 N N . ASP B 1 3 ? -29.442 2.503 13.92 1 76.48 3 ASP B N 1
ATOM 2211 C CA . ASP B 1 3 ? -29.308 3.504 12.866 1 76.48 3 ASP B CA 1
ATOM 2212 C C . ASP B 1 3 ? -28.306 3.055 11.805 1 76.48 3 ASP B C 1
ATOM 2214 O O . ASP B 1 3 ? -27.319 2.386 12.12 1 76.48 3 ASP B O 1
ATOM 2218 N N . ARG B 1 4 ? -28.814 2.903 10.552 1 94.08 4 ARG B N 1
ATOM 2219 C CA . ARG B 1 4 ? -28.019 2.549 9.38 1 94.08 4 ARG B CA 1
ATOM 2220 C C . ARG B 1 4 ? -26.768 3.416 9.284 1 94.08 4 ARG B C 1
ATOM 2222 O O . ARG B 1 4 ? -26.847 4.589 8.913 1 94.08 4 ARG B O 1
ATOM 2229 N N . THR B 1 5 ? -25.713 2.843 9.896 1 98 5 THR B N 1
ATOM 2230 C CA . THR B 1 5 ? -24.432 3.539 9.943 1 98 5 THR B CA 1
ATOM 2231 C C . THR B 1 5 ? -23.361 2.75 9.195 1 98 5 THR B C 1
ATOM 2233 O O . THR B 1 5 ? -23.276 1.527 9.327 1 98 5 THR B O 1
ATOM 2236 N N . ILE B 1 6 ? -22.609 3.421 8.382 1 98.56 6 ILE B N 1
ATOM 2237 C CA . ILE B 1 6 ? -21.497 2.82 7.654 1 98.56 6 ILE B CA 1
ATOM 2238 C C . ILE B 1 6 ? -20.203 3.558 7.988 1 98.56 6 ILE B C 1
ATOM 2240 O O . ILE B 1 6 ? -20.123 4.78 7.845 1 98.56 6 ILE B O 1
ATOM 2244 N N . ALA B 1 7 ? -19.24 2.806 8.495 1 98.48 7 ALA B N 1
ATOM 2245 C CA . ALA B 1 7 ? -17.95 3.373 8.883 1 98.48 7 ALA B CA 1
ATOM 2246 C C . ALA B 1 7 ? -16.99 3.414 7.697 1 98.48 7 ALA B C 1
ATOM 2248 O O . ALA B 1 7 ? -17.037 2.546 6.823 1 98.48 7 ALA B O 1
ATOM 2249 N N . TYR B 1 8 ? -16.149 4.387 7.623 1 97.81 8 TYR B N 1
ATOM 2250 C CA . TYR B 1 8 ? -15.088 4.497 6.628 1 97.81 8 TYR B CA 1
ATOM 2251 C C . TYR B 1 8 ? -13.842 5.138 7.228 1 97.81 8 TYR B C 1
ATOM 2253 O O . TYR B 1 8 ? -13.921 5.833 8.244 1 97.81 8 TYR B O 1
ATOM 2261 N N . GLN B 1 9 ? -12.73 4.837 6.665 1 94.3 9 GLN B N 1
ATOM 2262 C CA . GLN B 1 9 ? -11.502 5.509 7.077 1 94.3 9 GLN B CA 1
ATOM 2263 C C . GLN B 1 9 ? -11.295 6.804 6.297 1 94.3 9 GLN B C 1
ATOM 2265 O O . GLN B 1 9 ? -11.318 6.803 5.065 1 94.3 9 GLN B O 1
ATOM 2270 N N . GLY B 1 10 ? -11.105 7.872 6.92 1 92.81 10 GLY B N 1
ATOM 2271 C CA . GLY B 1 10 ? -10.853 9.161 6.296 1 92.81 10 GLY B CA 1
ATOM 2272 C C . GLY B 1 10 ? -11.667 10.288 6.903 1 92.81 10 GLY B C 1
ATOM 2273 O O . GLY B 1 10 ? -12.57 10.045 7.708 1 92.81 10 GLY B O 1
ATOM 2274 N N . GLU B 1 11 ? -11.38 11.526 6.47 1 94.24 11 GLU B N 1
ATOM 2275 C CA . GLU B 1 11 ? -12.104 12.713 6.913 1 94.24 11 GLU B CA 1
ATOM 2276 C C . GLU B 1 11 ? -13.384 12.913 6.105 1 94.24 11 GLU B C 1
ATOM 2278 O O . GLU B 1 11 ? -13.495 12.425 4.979 1 94.24 11 GLU B O 1
ATOM 2283 N N . PRO B 1 12 ? -14.287 13.645 6.768 1 96.97 12 PRO B N 1
ATOM 2284 C CA . PRO B 1 12 ? -15.451 14.023 5.963 1 96.97 12 PRO B CA 1
ATOM 2285 C C . PRO B 1 12 ? -15.066 14.703 4.651 1 96.97 12 PRO B C 1
ATOM 2287 O O . PRO B 1 12 ? -14.156 15.535 4.627 1 96.97 12 PRO B O 1
ATOM 2290 N N . GLY B 1 13 ? -15.665 14.239 3.592 1 97.48 13 GLY B N 1
ATOM 2291 C CA . GLY B 1 13 ? -15.383 14.806 2.283 1 97.48 13 GLY B CA 1
ATOM 2292 C C . GLY B 1 13 ? -14.413 13.971 1.468 1 97.48 13 GLY B C 1
ATOM 2293 O O . GLY B 1 13 ? -14.181 14.253 0.29 1 97.48 13 GLY B O 1
ATOM 2294 N N . ALA B 1 14 ? -13.847 12.935 2.079 1 97.42 14 ALA B N 1
ATOM 2295 C CA . ALA B 1 14 ? -12.908 12.059 1.384 1 97.42 14 ALA B CA 1
ATOM 2296 C C . ALA B 1 14 ? -13.628 11.175 0.371 1 97.42 14 ALA B C 1
ATOM 2298 O O . ALA B 1 14 ? -14.86 11.107 0.362 1 97.42 14 ALA B O 1
ATOM 2299 N N . ASN B 1 15 ? -12.917 10.5 -0.461 1 97.16 15 ASN B N 1
ATOM 2300 C CA . ASN B 1 15 ? -13.474 9.578 -1.445 1 97.16 15 ASN B CA 1
ATOM 2301 C C . ASN B 1 15 ? -14.288 8.472 -0.78 1 97.16 15 ASN B C 1
ATOM 2303 O O . ASN B 1 15 ? -15.334 8.071 -1.292 1 97.16 15 ASN B O 1
ATOM 2307 N N . SER B 1 16 ? -13.851 8.002 0.359 1 97.77 16 SER B N 1
ATOM 2308 C CA . SER B 1 16 ? -14.586 6.969 1.081 1 97.77 16 SER B CA 1
ATOM 2309 C C . SER B 1 16 ? -15.945 7.48 1.547 1 97.77 16 SER B C 1
ATOM 2311 O O . SER B 1 16 ? -16.918 6.724 1.584 1 97.77 16 SER B O 1
ATOM 2313 N N . HIS B 1 17 ? -15.96 8.76 1.901 1 98.22 17 HIS B N 1
ATOM 2314 C CA . HIS B 1 17 ? -17.232 9.38 2.254 1 98.22 17 HIS B CA 1
ATOM 2315 C C . HIS B 1 17 ? -18.165 9.448 1.05 1 98.22 17 HIS B C 1
ATOM 2317 O O . HIS B 1 17 ? -19.355 9.144 1.163 1 98.22 17 HIS B O 1
ATOM 2323 N N . ILE B 1 18 ? -17.676 9.837 -0.048 1 98.19 18 ILE B N 1
ATOM 2324 C CA . ILE B 1 18 ? -18.445 9.967 -1.281 1 98.19 18 ILE B CA 1
ATOM 2325 C C . ILE B 1 18 ? -19.079 8.625 -1.638 1 98.19 18 ILE B C 1
ATOM 2327 O O . ILE B 1 18 ? -20.287 8.544 -1.874 1 98.19 18 ILE B O 1
ATOM 2331 N N . ILE B 1 19 ? -18.295 7.565 -1.615 1 98.3 19 ILE B N 1
ATOM 2332 C CA . ILE B 1 19 ? -18.791 6.269 -2.063 1 98.3 19 ILE B CA 1
ATOM 2333 C C . ILE B 1 19 ? -19.81 5.731 -1.06 1 98.3 19 ILE B C 1
ATOM 2335 O O . ILE B 1 19 ? -20.764 5.048 -1.44 1 98.3 19 ILE B O 1
ATOM 2339 N N . CYS B 1 20 ? -19.63 6.012 0.226 1 98.21 20 CYS B N 1
ATOM 2340 C CA . CYS B 1 20 ? -20.645 5.655 1.211 1 98.21 20 CYS B CA 1
ATOM 2341 C C . CYS B 1 20 ? -21.987 6.287 0.864 1 98.21 20 CYS B C 1
ATOM 2343 O O . CYS B 1 20 ? -23.018 5.612 0.88 1 98.21 20 CYS B O 1
ATOM 2345 N N . SER B 1 21 ? -21.956 7.549 0.547 1 97.31 21 SER B N 1
ATOM 2346 C CA . SER B 1 21 ? -23.177 8.295 0.26 1 97.31 21 SER B CA 1
ATOM 2347 C C . SER B 1 21 ? -23.841 7.797 -1.02 1 97.31 21 SER B C 1
ATOM 2349 O O . SER B 1 21 ? -25.069 7.777 -1.121 1 97.31 21 SER B O 1
ATOM 2351 N N . GLN B 1 22 ? -23.085 7.427 -1.989 1 97.43 22 GLN B N 1
ATOM 2352 C CA . GLN B 1 22 ? -23.609 6.967 -3.271 1 97.43 22 GLN B CA 1
ATOM 2353 C C . GLN B 1 22 ? -24.179 5.556 -3.158 1 97.43 22 GLN B C 1
ATOM 2355 O O . GLN B 1 22 ? -25.255 5.271 -3.688 1 97.43 22 GLN B O 1
ATOM 2360 N N . ALA B 1 23 ? -23.518 4.681 -2.452 1 97.33 23 ALA B N 1
ATOM 2361 C CA . ALA B 1 23 ? -23.876 3.267 -2.386 1 97.33 23 ALA B CA 1
ATOM 2362 C C . ALA B 1 23 ? -24.977 3.027 -1.357 1 97.33 23 ALA B C 1
ATOM 2364 O O . ALA B 1 23 ? -25.78 2.102 -1.502 1 97.33 23 ALA B O 1
ATOM 2365 N N . TYR B 1 24 ? -24.973 3.846 -0.307 1 97.39 24 TYR B N 1
ATOM 2366 C CA . TYR B 1 24 ? -25.94 3.696 0.775 1 97.39 24 TYR B CA 1
ATOM 2367 C C . TYR B 1 24 ? -26.6 5.029 1.106 1 97.39 24 TYR B C 1
ATOM 2369 O O . TYR B 1 24 ? -26.451 5.544 2.216 1 97.39 24 TYR B O 1
ATOM 2377 N N . PRO B 1 25 ? -27.38 5.445 0.155 1 96.22 25 PRO B N 1
ATOM 2378 C CA . PRO B 1 25 ? -28.054 6.723 0.396 1 96.22 25 PRO B CA 1
ATOM 2379 C C . PRO B 1 25 ? -28.923 6.704 1.652 1 96.22 25 PRO B C 1
ATOM 2381 O O . PRO B 1 25 ? -29.648 5.734 1.891 1 96.22 25 PRO B O 1
ATOM 2384 N N . GLY B 1 26 ? -28.811 7.715 2.51 1 94.96 26 GLY B N 1
ATOM 2385 C CA . GLY B 1 26 ? -29.63 7.832 3.706 1 94.96 26 GLY B CA 1
ATOM 2386 C C . GLY B 1 26 ? -28.957 7.274 4.946 1 94.96 26 GLY B C 1
ATOM 2387 O O . GLY B 1 26 ? -29.443 7.467 6.063 1 94.96 26 GLY B O 1
ATOM 2388 N N . TRP B 1 27 ? -27.885 6.506 4.725 1 97.33 27 TRP B N 1
ATOM 2389 C CA . TRP B 1 27 ? -27.151 5.988 5.875 1 97.33 27 TRP B CA 1
ATOM 2390 C C . TRP B 1 27 ? -26.253 7.064 6.477 1 97.33 27 TRP B C 1
ATOM 2392 O O . TRP B 1 27 ? -25.85 8.003 5.787 1 97.33 27 TRP B O 1
ATOM 2402 N N . THR B 1 28 ? -26.022 6.947 7.69 1 97.63 28 THR B N 1
ATOM 2403 C CA . THR B 1 28 ? -25.055 7.816 8.352 1 97.63 28 THR B CA 1
ATOM 2404 C C . THR B 1 28 ? -23.633 7.306 8.134 1 97.63 28 THR B C 1
ATOM 2406 O O . THR B 1 28 ? -23.335 6.143 8.415 1 97.63 28 THR B O 1
ATOM 2409 N N . ALA B 1 29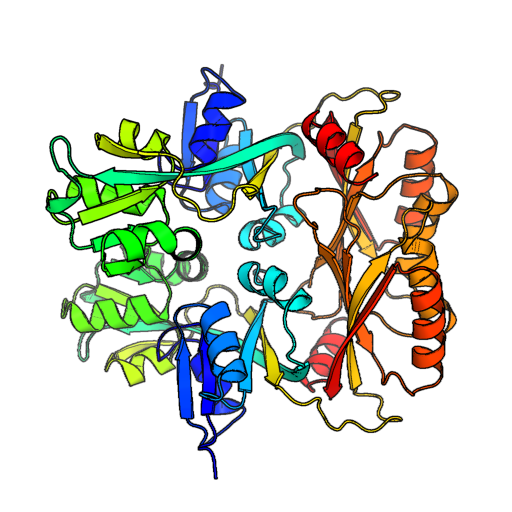 ? -22.8 8.173 7.572 1 97.71 29 ALA B N 1
ATOM 2410 C CA . ALA B 1 29 ? -21.391 7.829 7.403 1 97.71 29 ALA B CA 1
ATOM 2411 C C . ALA B 1 29 ? -20.586 8.178 8.652 1 97.71 29 ALA B C 1
ATOM 2413 O O . ALA B 1 29 ? -20.637 9.313 9.133 1 97.71 29 ALA B O 1
ATOM 2414 N N . LEU B 1 30 ? -19.839 7.256 9.188 1 98.03 30 LEU B N 1
ATOM 2415 C CA . LEU B 1 30 ? -19.044 7.445 10.396 1 98.03 30 LEU B CA 1
ATOM 2416 C C . LEU B 1 30 ? -17.557 7.505 10.063 1 98.03 30 LEU B C 1
ATOM 2418 O O . LEU B 1 30 ? -16.942 6.479 9.763 1 98.03 30 LEU B O 1
ATOM 2422 N N . PRO B 1 31 ? -16.985 8.688 10.057 1 97.26 31 PRO B N 1
ATOM 2423 C CA . PRO B 1 31 ? -15.549 8.798 9.791 1 97.26 31 PRO B CA 1
ATOM 2424 C C . PRO B 1 31 ? -14.696 8.16 10.886 1 97.26 31 PRO B C 1
ATOM 2426 O O . PRO B 1 31 ? -15.019 8.274 12.071 1 97.26 31 PRO B O 1
ATOM 2429 N N . CYS B 1 32 ? -13.677 7.421 10.472 1 94.73 32 CYS B N 1
ATOM 2430 C CA . CYS B 1 32 ? -12.707 6.81 11.373 1 94.73 32 CYS B CA 1
ATOM 2431 C C . CYS B 1 32 ? -11.285 7.21 10.996 1 94.73 32 CYS B C 1
ATOM 2433 O O . CYS B 1 32 ? -10.979 7.389 9.816 1 94.73 32 CYS B O 1
ATOM 2435 N N . ALA B 1 33 ? -10.42 7.289 11.908 1 87.58 33 ALA B N 1
ATOM 2436 C CA . ALA B 1 33 ? -9.047 7.731 11.677 1 87.58 33 ALA B CA 1
ATOM 2437 C C . ALA B 1 33 ? -8.237 6.655 10.961 1 87.58 33 ALA B C 1
ATOM 2439 O O . ALA B 1 33 ? -7.379 6.964 10.131 1 87.58 33 ALA B O 1
ATOM 2440 N N . THR B 1 34 ? -8.51 5.371 11.297 1 88.48 34 THR B N 1
ATOM 2441 C CA . THR B 1 34 ? -7.759 4.261 10.72 1 88.48 34 THR B CA 1
ATOM 2442 C C . THR B 1 34 ? -8.703 3.174 10.214 1 88.48 34 THR B C 1
ATOM 2444 O O . THR B 1 34 ? -9.892 3.178 10.537 1 88.48 34 THR B O 1
ATOM 2447 N N . PHE B 1 35 ? -8.158 2.289 9.44 1 91.77 35 PHE B N 1
ATOM 2448 C CA . PHE B 1 35 ? -8.94 1.136 9.011 1 91.77 35 PHE B CA 1
ATOM 2449 C C . PHE B 1 35 ? -9.305 0.256 10.201 1 91.77 35 PHE B C 1
ATOM 2451 O O . PHE B 1 35 ? -10.4 -0.309 10.25 1 91.77 35 PHE B O 1
ATOM 2458 N N . GLU B 1 36 ? -8.435 0.118 11.141 1 89.6 36 GLU B N 1
ATOM 2459 C CA . GLU B 1 36 ? -8.694 -0.639 12.362 1 89.6 36 GLU B CA 1
ATOM 2460 C C . GLU B 1 36 ? -9.897 -0.078 13.115 1 89.6 36 GLU B C 1
ATOM 2462 O O . GLU B 1 36 ? -10.734 -0.835 13.61 1 89.6 36 GLU B O 1
ATOM 2467 N N . ASP B 1 37 ? -9.931 1.219 13.148 1 92.1 37 ASP B N 1
ATOM 2468 C CA . ASP B 1 37 ? -11.049 1.873 13.821 1 92.1 37 ASP B CA 1
ATOM 2469 C C . ASP B 1 37 ? -12.366 1.585 13.105 1 92.1 37 ASP B C 1
ATOM 2471 O O . ASP B 1 37 ? -13.407 1.428 13.746 1 92.1 37 ASP B O 1
ATOM 2475 N N . ALA B 1 38 ? -12.282 1.589 11.805 1 96.02 38 ALA B N 1
ATOM 2476 C CA . ALA B 1 38 ? -13.484 1.29 11.031 1 96.02 38 ALA B CA 1
ATOM 2477 C C . ALA B 1 38 ? -13.972 -0.131 11.301 1 96.02 38 ALA B C 1
ATOM 2479 O O . ALA B 1 38 ? -15.169 -0.358 11.49 1 96.02 38 ALA B O 1
ATOM 2480 N N . PHE B 1 39 ? -13.083 -1.078 11.37 1 95.83 39 PHE B N 1
ATOM 2481 C CA . PHE B 1 39 ? -13.432 -2.457 11.691 1 95.83 39 PHE B CA 1
ATOM 2482 C C . PHE B 1 39 ? -13.956 -2.565 13.118 1 95.83 39 PHE B C 1
ATOM 2484 O O . PHE B 1 39 ? -14.941 -3.262 13.372 1 95.83 39 PHE B O 1
ATOM 2491 N N . ALA B 1 40 ? -13.294 -1.883 13.996 1 94.47 40 ALA B N 1
ATOM 2492 C CA . ALA B 1 40 ? -13.709 -1.893 15.397 1 94.47 40 ALA B CA 1
ATOM 2493 C C . ALA B 1 40 ? -15.125 -1.346 15.553 1 94.47 40 ALA B C 1
ATOM 2495 O O . ALA B 1 40 ? -15.916 -1.869 16.342 1 94.47 40 ALA B O 1
ATOM 2496 N N . ALA B 1 41 ? -15.414 -0.319 14.808 1 96.92 41 ALA B N 1
ATOM 2497 C CA . ALA B 1 41 ? -16.748 0.274 14.865 1 96.92 41 ALA B CA 1
ATOM 2498 C C . ALA B 1 41 ? -17.821 -0.756 14.524 1 96.92 41 ALA B C 1
ATOM 2500 O O . ALA B 1 41 ? -18.886 -0.78 15.145 1 96.92 41 ALA B O 1
ATOM 2501 N N . VAL B 1 42 ? -17.541 -1.581 13.604 1 97.35 42 VAL B N 1
ATOM 2502 C CA . VAL B 1 42 ? -18.493 -2.612 13.203 1 97.35 42 VAL B CA 1
ATOM 2503 C C . VAL B 1 42 ? -18.529 -3.719 14.253 1 97.35 42 VAL B C 1
ATOM 2505 O O . VAL B 1 42 ? -19.605 -4.137 14.688 1 97.35 42 VAL B O 1
ATOM 2508 N N . ASN B 1 43 ? -17.404 -4.139 14.715 1 96.12 43 ASN B N 1
ATOM 2509 C CA . ASN B 1 43 ? -17.306 -5.212 15.698 1 96.12 43 ASN B CA 1
ATOM 2510 C C . ASN B 1 43 ? -17.978 -4.831 17.013 1 96.12 43 ASN B C 1
ATOM 2512 O O . ASN B 1 43 ? -18.532 -5.688 17.704 1 96.12 43 ASN B O 1
ATOM 2516 N N . GLU B 1 44 ? -17.902 -3.568 17.333 1 95.66 44 GLU B N 1
ATOM 2517 C CA . GLU B 1 44 ? -18.44 -3.083 18.6 1 95.66 44 GLU B CA 1
ATOM 2518 C C . GLU B 1 44 ? -19.898 -2.657 18.453 1 95.66 44 GLU B C 1
ATOM 2520 O O . GLU B 1 44 ? -20.521 -2.211 19.42 1 95.66 44 GLU B O 1
ATOM 2525 N N . GLY B 1 45 ? -20.384 -2.689 17.278 1 95.3 45 GLY B N 1
ATOM 2526 C CA . GLY B 1 45 ? -21.79 -2.398 17.048 1 95.3 45 GLY B CA 1
ATOM 2527 C C . GLY B 1 45 ? -22.07 -0.919 16.861 1 95.3 45 GLY B C 1
ATOM 2528 O O . GLY B 1 45 ? -23.227 -0.495 16.866 1 95.3 45 GLY B O 1
ATOM 2529 N N . LYS B 1 46 ? -21.08 -0.093 16.681 1 96.94 46 LYS B N 1
ATOM 2530 C CA . LYS B 1 46 ? -21.237 1.341 16.456 1 96.94 46 LYS B CA 1
ATOM 2531 C C . LYS B 1 46 ? -21.598 1.634 15.003 1 96.94 46 LYS B C 1
ATOM 2533 O O . LYS B 1 46 ? -22.081 2.723 14.684 1 96.94 46 LYS B O 1
ATOM 2538 N N . ALA B 1 47 ? -21.29 0.692 14.15 1 97.97 47 ALA B N 1
ATOM 2539 C CA . ALA B 1 47 ? -21.642 0.757 12.734 1 97.97 47 ALA B CA 1
ATOM 2540 C C . ALA B 1 47 ? -22.132 -0.597 12.228 1 97.97 47 ALA B C 1
ATOM 2542 O O . ALA B 1 47 ? -21.787 -1.639 12.791 1 97.97 47 ALA B O 1
ATOM 2543 N N . ASN B 1 48 ? -22.921 -0.552 11.228 1 98.06 48 ASN B N 1
ATOM 2544 C CA . ASN B 1 48 ? -23.438 -1.786 10.646 1 98.06 48 ASN B CA 1
ATOM 2545 C C . ASN B 1 48 ? -22.488 -2.352 9.595 1 98.06 48 ASN B C 1
ATOM 2547 O O . ASN B 1 48 ? -22.421 -3.568 9.403 1 98.06 48 ASN B O 1
ATOM 2551 N N . LEU B 1 49 ? -21.846 -1.458 8.911 1 98.33 49 LEU B N 1
ATOM 2552 C CA . LEU B 1 49 ? -20.98 -1.808 7.791 1 98.33 49 LEU B CA 1
ATOM 2553 C C . LEU B 1 49 ? -19.694 -0.989 7.821 1 98.33 49 LEU B C 1
ATOM 2555 O O . LEU B 1 49 ? -19.612 0.021 8.524 1 98.33 49 LEU B O 1
ATOM 2559 N N . ALA B 1 50 ? -18.709 -1.457 7.089 1 98.38 50 ALA B N 1
ATOM 2560 C CA . ALA B 1 50 ? -17.484 -0.699 6.848 1 98.38 50 ALA B CA 1
ATOM 2561 C C . ALA B 1 50 ? -17.162 -0.636 5.358 1 98.38 50 ALA B C 1
ATOM 2563 O O . ALA B 1 50 ? -17.144 -1.664 4.676 1 98.38 50 ALA B O 1
ATOM 2564 N N . MET B 1 51 ? -17.031 0.545 4.833 1 98.43 51 MET B N 1
ATOM 2565 C CA . MET B 1 51 ? -16.591 0.805 3.465 1 98.43 51 MET B CA 1
ATOM 2566 C C . MET B 1 51 ? -15.074 0.954 3.401 1 98.43 51 MET B C 1
ATOM 2568 O O . MET B 1 51 ? -14.513 1.882 3.986 1 98.43 51 MET B O 1
ATOM 2572 N N . ILE B 1 52 ? -14.387 0.035 2.598 1 97.46 52 ILE B N 1
ATOM 2573 C CA . ILE B 1 52 ? -12.931 -0.031 2.665 1 97.46 52 ILE B CA 1
ATOM 2574 C C . ILE B 1 52 ? -12.349 -0.03 1.254 1 97.46 52 ILE B C 1
ATOM 2576 O O . ILE B 1 52 ? -12.686 -0.889 0.436 1 97.46 52 ILE B O 1
ATOM 2580 N N . PRO B 1 53 ? -11.487 0.988 0.959 1 95.42 53 PRO B N 1
ATOM 2581 C CA . PRO B 1 53 ? -10.754 0.9 -0.306 1 95.42 53 PRO B CA 1
ATOM 2582 C C . PRO B 1 53 ? -9.704 -0.209 -0.304 1 95.42 53 PRO B C 1
ATOM 2584 O O . PRO B 1 53 ? -8.98 -0.377 0.681 1 95.42 53 PRO B O 1
ATOM 2587 N N . ILE B 1 54 ? -9.58 -0.96 -1.401 1 91.12 54 ILE B N 1
ATOM 2588 C CA . ILE B 1 54 ? -8.642 -2.076 -1.364 1 91.12 54 ILE B CA 1
ATOM 2589 C C . ILE B 1 54 ? -7.696 -1.996 -2.56 1 91.12 54 ILE B C 1
ATOM 2591 O O . ILE B 1 54 ? -6.596 -2.552 -2.527 1 91.12 54 ILE B O 1
ATOM 2595 N N . GLU B 1 55 ? -8.165 -1.285 -3.602 1 89.09 55 GLU B N 1
ATOM 2596 C CA . GLU B 1 55 ? -7.359 -1.263 -4.819 1 89.09 55 GLU B CA 1
ATOM 2597 C C . GLU B 1 55 ? -7.643 -0.014 -5.647 1 89.09 55 GLU B C 1
ATOM 2599 O O . GLU B 1 55 ? -8.783 0.451 -5.709 1 89.09 55 GLU B O 1
ATOM 2604 N N . ASN B 1 56 ? -6.611 0.471 -6.249 1 86.48 56 ASN B N 1
ATOM 2605 C CA . ASN B 1 56 ? -6.702 1.613 -7.153 1 86.48 56 ASN B CA 1
ATOM 2606 C C . ASN B 1 56 ? -6.09 1.299 -8.515 1 86.48 56 ASN B C 1
ATOM 2608 O O . ASN B 1 56 ? -5.044 0.652 -8.597 1 86.48 56 ASN B O 1
ATOM 2612 N N . SER B 1 57 ? -6.673 1.77 -9.528 1 83.72 57 SER B N 1
ATOM 2613 C CA . SER B 1 57 ? -6.262 1.432 -10.886 1 83.72 57 SER B CA 1
ATOM 2614 C C . SER B 1 57 ? -4.896 2.027 -11.214 1 83.72 57 SER B C 1
ATOM 2616 O O . SER B 1 57 ? -4.215 1.562 -12.131 1 83.72 57 SER B O 1
ATOM 2618 N N . ILE B 1 58 ? -4.456 2.988 -10.521 1 78.22 58 ILE B N 1
ATOM 2619 C CA . ILE B 1 58 ? -3.182 3.639 -10.805 1 78.22 58 ILE B CA 1
ATOM 2620 C C . ILE B 1 58 ? -2.154 3.248 -9.746 1 78.22 58 ILE B C 1
ATOM 2622 O O . ILE B 1 58 ? -1.053 2.801 -10.075 1 78.22 58 ILE B O 1
ATOM 2626 N N . ALA B 1 59 ? -2.614 3.281 -8.516 1 76.73 59 ALA B N 1
ATOM 2627 C CA . ALA B 1 59 ? -1.672 3.106 -7.413 1 76.73 59 ALA B CA 1
ATOM 2628 C C . ALA B 1 59 ? -1.612 1.647 -6.97 1 76.73 59 ALA B C 1
ATOM 2630 O O . ALA B 1 59 ? -0.772 1.275 -6.148 1 76.73 59 ALA B O 1
ATOM 2631 N N . GLY B 1 60 ? -2.552 0.844 -7.506 1 78.79 60 GLY B N 1
ATOM 2632 C CA . GLY B 1 60 ? -2.544 -0.557 -7.118 1 78.79 60 GLY B CA 1
ATOM 2633 C C . GLY B 1 60 ? -3.19 -0.806 -5.768 1 78.79 60 GLY B C 1
ATOM 2634 O O . GLY B 1 60 ? -4.205 -0.19 -5.437 1 78.79 60 GLY B O 1
ATOM 2635 N N . ARG B 1 61 ? -2.618 -1.69 -5 1 81.73 61 ARG B N 1
ATOM 2636 C CA . ARG B 1 61 ? -3.175 -2.162 -3.737 1 81.73 61 ARG B CA 1
ATOM 2637 C C . ARG B 1 61 ? -3.089 -1.083 -2.663 1 81.73 61 ARG B C 1
ATOM 2639 O O . ARG B 1 61 ? -2.083 -0.377 -2.564 1 81.73 61 ARG B O 1
ATOM 2646 N N . VAL B 1 62 ? -4.18 -0.96 -1.928 1 84.25 62 VAL B N 1
ATOM 2647 C CA . VAL B 1 62 ? -4.132 -0.153 -0.714 1 84.25 62 VAL B CA 1
ATOM 2648 C C . VAL B 1 62 ? -3.485 -0.954 0.414 1 84.25 62 VAL B C 1
ATOM 2650 O O . VAL B 1 62 ? -4.144 -1.774 1.058 1 84.25 62 VAL B O 1
ATOM 2653 N N . ALA B 1 63 ? -2.288 -0.733 0.715 1 72.45 63 ALA B N 1
ATOM 2654 C CA . ALA B 1 63 ? -1.42 -1.607 1.499 1 72.45 63 ALA B CA 1
ATOM 2655 C C . ALA B 1 63 ? -1.921 -1.734 2.935 1 72.45 63 ALA B C 1
ATOM 2657 O O . ALA B 1 63 ? -1.976 -2.836 3.485 1 72.45 63 ALA B O 1
ATOM 2658 N N . ASP B 1 64 ? -2.405 -0.732 3.615 1 75.05 64 ASP B N 1
ATOM 2659 C CA . ASP B 1 64 ? -2.653 -0.701 5.053 1 75.05 64 ASP B CA 1
ATOM 2660 C C . ASP B 1 64 ? -3.848 -1.577 5.423 1 75.05 64 ASP B C 1
ATOM 2662 O O . ASP B 1 64 ? -3.985 -1.996 6.574 1 75.05 64 ASP B O 1
ATOM 2666 N N . ILE B 1 65 ? -4.61 -1.94 4.406 1 84.78 65 ILE B N 1
ATOM 2667 C CA . ILE B 1 65 ? -5.821 -2.689 4.723 1 84.78 65 ILE B CA 1
ATOM 2668 C C . ILE B 1 65 ? -5.539 -4.187 4.633 1 84.78 65 ILE B C 1
ATOM 2670 O O . ILE B 1 65 ? -6.151 -4.985 5.347 1 84.78 65 ILE B O 1
ATOM 2674 N N . HIS B 1 66 ? -4.652 -4.585 3.86 1 79.32 66 HIS B N 1
ATOM 2675 C CA . HIS B 1 66 ? -4.503 -5.988 3.49 1 79.32 66 HIS B CA 1
ATOM 2676 C C . HIS B 1 66 ? -3.934 -6.805 4.645 1 79.32 66 HIS B C 1
ATOM 2678 O O . HIS B 1 66 ? -4.159 -8.015 4.726 1 79.32 66 HIS B O 1
ATOM 2684 N N . HIS B 1 67 ? -3.288 -6.191 5.509 1 78.42 67 HIS B N 1
ATOM 2685 C CA . HIS B 1 67 ? -2.81 -6.929 6.672 1 78.42 67 HIS B CA 1
ATOM 2686 C C . HIS B 1 67 ? -3.938 -7.18 7.667 1 78.42 67 HIS B C 1
ATOM 2688 O O . HIS B 1 67 ? -3.816 -8.034 8.549 1 78.42 67 HIS B O 1
ATOM 2694 N N . LEU B 1 68 ? -5.034 -6.45 7.504 1 83.58 68 LEU B N 1
ATOM 2695 C CA . LEU B 1 68 ? -6.158 -6.565 8.428 1 83.58 68 LEU B CA 1
ATOM 2696 C C . LEU B 1 68 ? -7.151 -7.617 7.948 1 83.58 68 LEU B C 1
ATOM 2698 O O . LEU B 1 68 ? -7.857 -8.225 8.756 1 83.58 68 LEU B O 1
ATOM 2702 N N . ILE B 1 69 ? -7.147 -7.85 6.688 1 86.95 69 ILE B N 1
ATOM 2703 C CA . ILE B 1 69 ? -8.171 -8.686 6.07 1 86.95 69 ILE B CA 1
ATOM 2704 C C . ILE B 1 69 ? -8.077 -10.108 6.619 1 86.95 69 ILE B C 1
ATOM 2706 O O . ILE B 1 69 ? -9.078 -10.677 7.06 1 86.95 69 ILE B O 1
ATOM 2710 N N . PRO B 1 70 ? -6.906 -10.661 6.772 1 82.33 70 PRO B N 1
ATOM 2711 C CA . PRO B 1 70 ? -6.807 -12.043 7.248 1 82.33 70 PRO B CA 1
ATOM 2712 C C . PRO B 1 70 ? -7.249 -12.199 8.701 1 82.33 70 PRO B C 1
ATOM 2714 O O . PRO B 1 70 ? -7.638 -13.293 9.118 1 82.33 70 PRO B O 1
ATOM 2717 N N . THR B 1 71 ? -7.217 -11.185 9.475 1 82.75 71 THR B N 1
ATOM 2718 C CA . THR B 1 71 ? -7.516 -11.291 10.899 1 82.75 71 THR B CA 1
ATOM 2719 C C . THR B 1 71 ? -8.932 -10.803 11.192 1 82.75 71 THR B C 1
ATOM 2721 O O . THR B 1 71 ? -9.399 -10.883 12.33 1 82.75 71 THR B O 1
ATOM 2724 N N . SER B 1 72 ? -9.504 -10.314 10.17 1 89.65 72 SER B N 1
ATOM 2725 C CA . SER B 1 72 ? -10.854 -9.79 10.354 1 89.65 72 SER B CA 1
ATOM 2726 C C . SER B 1 72 ? -11.875 -10.918 10.457 1 89.65 72 SER B C 1
ATOM 2728 O O . SER B 1 72 ? -11.763 -11.93 9.761 1 89.65 72 SER B O 1
ATOM 2730 N N . ARG B 1 73 ? -12.855 -10.744 11.305 1 92.36 73 ARG B N 1
ATOM 2731 C CA . ARG B 1 73 ? -13.959 -11.692 11.41 1 92.36 73 ARG B CA 1
ATOM 2732 C C . ARG B 1 73 ? -15.148 -11.244 10.566 1 92.36 73 ARG B C 1
ATOM 2734 O O . ARG B 1 73 ? -16.201 -11.884 10.579 1 92.36 73 ARG B O 1
ATOM 2741 N N . LEU B 1 74 ? -14.966 -10.209 9.872 1 96.83 74 LEU B N 1
ATOM 2742 C CA . LEU B 1 74 ? -16.033 -9.648 9.05 1 96.83 74 LEU B CA 1
ATOM 2743 C C . LEU B 1 74 ? -16.045 -10.286 7.665 1 96.83 74 LEU B C 1
ATOM 2745 O O . LEU B 1 74 ? -15.106 -10.993 7.294 1 96.83 74 LEU B O 1
ATOM 2749 N N . HIS B 1 75 ? -17.145 -10.03 6.919 1 97.61 75 HIS B N 1
ATOM 2750 C CA . HIS B 1 75 ? -17.346 -10.605 5.594 1 97.61 75 HIS B CA 1
ATOM 2751 C C . HIS B 1 75 ? -17.484 -9.517 4.536 1 97.61 75 HIS B C 1
ATOM 2753 O O . HIS B 1 75 ? -18.137 -8.497 4.769 1 97.61 75 HIS B O 1
ATOM 2759 N N . ILE B 1 76 ? -16.857 -9.748 3.422 1 97.82 76 ILE B N 1
ATOM 2760 C CA . ILE B 1 76 ? -17.099 -8.863 2.288 1 97.82 76 ILE B CA 1
ATOM 2761 C C . ILE B 1 76 ? -18.46 -9.176 1.67 1 97.82 76 ILE B C 1
ATOM 2763 O O . ILE B 1 76 ? -18.73 -10.319 1.296 1 97.82 76 ILE B O 1
ATOM 2767 N N . ILE B 1 77 ? -19.294 -8.113 1.465 1 97.79 77 ILE B N 1
ATOM 2768 C CA . ILE B 1 77 ? -20.649 -8.418 1.017 1 97.79 77 ILE B CA 1
ATOM 2769 C C . ILE B 1 77 ? -20.955 -7.645 -0.264 1 97.79 77 ILE B C 1
ATOM 2771 O O . ILE B 1 77 ? -21.999 -7.852 -0.887 1 97.79 77 ILE B O 1
ATOM 2775 N N . ALA B 1 78 ? -20.084 -6.763 -0.673 1 97.17 78 ALA B N 1
ATOM 2776 C CA . ALA B 1 78 ? -20.284 -5.961 -1.877 1 97.17 78 ALA B CA 1
ATOM 2777 C C . ALA B 1 78 ? -18.981 -5.299 -2.318 1 97.17 78 ALA B C 1
ATOM 2779 O O . ALA B 1 78 ? -18.022 -5.227 -1.546 1 97.17 78 ALA B O 1
ATOM 2780 N N . GLU B 1 79 ? -18.972 -4.91 -3.499 1 96.71 79 GLU B N 1
ATOM 2781 C CA . GLU B 1 79 ? -17.902 -4.067 -4.024 1 96.71 79 GLU B CA 1
ATOM 2782 C C . GLU B 1 79 ? -18.466 -2.856 -4.761 1 96.71 79 GLU B C 1
ATOM 2784 O O . GLU B 1 79 ? -19.592 -2.896 -5.262 1 96.71 79 GLU B O 1
ATOM 2789 N N . HIS B 1 80 ? -17.726 -1.818 -4.751 1 96.64 80 HIS B N 1
ATOM 2790 C CA . HIS B 1 80 ? -18.05 -0.577 -5.446 1 96.64 80 HIS B CA 1
ATOM 2791 C C . HIS B 1 80 ? -16.809 0.039 -6.083 1 96.64 80 HIS B C 1
ATOM 2793 O O . HIS B 1 80 ? -15.688 -0.203 -5.628 1 96.64 80 HIS B O 1
ATOM 2799 N N . PHE B 1 81 ? -17.039 0.764 -7.147 1 94.75 81 PHE B N 1
ATOM 2800 C CA . PHE B 1 81 ? -15.966 1.443 -7.862 1 94.75 81 PHE B CA 1
ATOM 2801 C C . PHE B 1 81 ? -16.235 2.941 -7.948 1 94.75 81 PHE B C 1
ATOM 2803 O O . PHE B 1 81 ? -17.356 3.36 -8.242 1 94.75 81 PHE B O 1
ATOM 2810 N N . LEU B 1 82 ? -15.217 3.712 -7.628 1 95.51 82 LEU B N 1
ATOM 2811 C CA . LEU B 1 82 ? -15.364 5.164 -7.652 1 95.51 82 LEU B CA 1
ATOM 2812 C C . LEU B 1 82 ? -14.271 5.806 -8.5 1 95.51 82 LEU B C 1
ATOM 2814 O O . LEU B 1 82 ? -13.091 5.752 -8.145 1 95.51 82 LEU B O 1
ATOM 2818 N N . PRO B 1 83 ? -14.625 6.375 -9.652 1 93.77 83 PRO B N 1
ATOM 2819 C CA . PRO B 1 83 ? -13.638 7.226 -10.32 1 93.77 83 PRO B CA 1
ATOM 2820 C C . PRO B 1 83 ? -13.156 8.375 -9.437 1 93.77 83 PRO B C 1
ATOM 2822 O O . PRO B 1 83 ? -13.961 9.013 -8.753 1 93.77 83 PRO B O 1
ATOM 2825 N N . ILE B 1 84 ? -11.866 8.599 -9.382 1 94.35 84 ILE B N 1
ATOM 2826 C CA . ILE B 1 84 ? -11.256 9.604 -8.517 1 94.35 84 ILE B CA 1
ATOM 2827 C C . ILE B 1 84 ? -11.016 10.888 -9.309 1 94.35 84 ILE B C 1
ATOM 2829 O O . ILE B 1 84 ? -10.362 10.867 -10.354 1 94.35 84 ILE B O 1
ATOM 2833 N N . HIS B 1 85 ? -11.53 11.959 -8.811 1 96.17 85 HIS B N 1
ATOM 2834 C CA . HIS B 1 85 ? -11.347 13.284 -9.394 1 96.17 85 HIS B CA 1
ATOM 2835 C C . HIS B 1 85 ? -10.842 14.278 -8.353 1 96.17 85 HIS B C 1
ATOM 2837 O O . HIS B 1 85 ? -11.263 14.239 -7.195 1 96.17 85 HIS B O 1
ATOM 2843 N N . PHE B 1 86 ? -9.951 15.105 -8.766 1 97.27 86 PHE B N 1
ATOM 2844 C CA . PHE B 1 86 ? -9.462 16.166 -7.893 1 97.27 86 PHE B CA 1
ATOM 2845 C C . PHE B 1 86 ? -9.997 17.522 -8.338 1 97.27 86 PHE B C 1
ATOM 2847 O O . PHE B 1 86 ? -10.07 17.804 -9.536 1 97.27 86 PHE B O 1
ATOM 2854 N N . GLN B 1 87 ? -10.381 18.263 -7.404 1 98.44 87 GLN B N 1
ATOM 2855 C CA . GLN B 1 87 ? -10.849 19.63 -7.609 1 98.44 87 GLN B CA 1
ATOM 2856 C C . GLN B 1 87 ? -9.885 20.639 -6.993 1 98.44 87 GLN B C 1
ATOM 2858 O O . GLN B 1 87 ? -9.33 20.4 -5.919 1 98.44 87 GLN B O 1
ATOM 2863 N N . LEU B 1 88 ? -9.643 21.684 -7.701 1 98.75 88 LEU B N 1
ATOM 2864 C CA . LEU B 1 88 ? -8.959 22.821 -7.095 1 98.75 88 LEU B CA 1
ATOM 2865 C C . LEU B 1 88 ? -9.94 23.699 -6.326 1 98.75 88 LEU B C 1
ATOM 2867 O O . LEU B 1 88 ? -10.877 24.248 -6.91 1 98.75 88 LEU B O 1
ATOM 2871 N N . MET B 1 89 ? -9.687 23.819 -5.043 1 98.8 89 MET B N 1
ATOM 2872 C CA . MET B 1 89 ? -10.668 24.554 -4.25 1 98.8 89 MET B CA 1
ATOM 2873 C C . MET B 1 89 ? -9.981 25.553 -3.325 1 98.8 89 MET B C 1
ATOM 2875 O O . MET B 1 89 ? -8.812 25.38 -2.975 1 98.8 89 MET B O 1
ATOM 2879 N N . ALA B 1 90 ? -10.721 26.6 -2.958 1 98.7 90 ALA B N 1
ATOM 2880 C CA . ALA B 1 90 ? -10.229 27.683 -2.11 1 98.7 90 ALA B CA 1
ATOM 2881 C C . ALA B 1 90 ? -11.37 28.335 -1.336 1 98.7 90 ALA B C 1
ATOM 2883 O O . ALA B 1 90 ? -12.517 27.889 -1.415 1 98.7 90 ALA B O 1
ATOM 2884 N N . LEU B 1 91 ? -10.995 29.35 -0.539 1 98.57 91 LEU B N 1
ATOM 2885 C CA . LEU B 1 91 ? -11.999 30.092 0.216 1 98.57 91 LEU B CA 1
ATOM 2886 C C . LEU B 1 91 ? -13.017 30.735 -0.72 1 98.57 91 LEU B C 1
ATOM 2888 O O . LEU B 1 91 ? -12.687 31.093 -1.852 1 98.57 91 LEU B O 1
ATOM 2892 N N . PRO B 1 92 ? -14.271 30.862 -0.264 1 98.2 92 PRO B N 1
ATOM 2893 C CA . PRO B 1 92 ? -15.292 31.507 -1.094 1 98.2 92 PRO B CA 1
ATOM 2894 C C . PRO B 1 92 ? -14.878 32.901 -1.562 1 98.2 92 PRO B C 1
ATOM 2896 O O . PRO B 1 92 ? -14.377 33.699 -0.766 1 98.2 92 PRO B O 1
ATOM 2899 N N . GLY B 1 93 ? -15.071 33.132 -2.84 1 97.37 93 GLY B N 1
ATOM 2900 C CA . GLY B 1 93 ? -14.801 34.454 -3.384 1 97.37 93 GLY B CA 1
ATOM 2901 C C . GLY B 1 93 ? -13.364 34.63 -3.84 1 97.37 93 GLY B C 1
ATOM 2902 O O . GLY B 1 93 ? -13.021 35.644 -4.451 1 97.37 93 GLY B O 1
ATOM 2903 N N . VAL B 1 94 ? -12.497 33.712 -3.546 1 97.21 94 VAL B N 1
ATOM 2904 C CA . VAL B 1 94 ? -11.092 33.801 -3.928 1 97.21 94 VAL B CA 1
ATOM 2905 C C . VAL B 1 94 ? -10.915 33.316 -5.365 1 97.21 94 VAL B C 1
ATOM 2907 O O . VAL B 1 94 ? -11.452 32.273 -5.745 1 97.21 94 VAL B O 1
ATOM 2910 N N . GLY B 1 95 ? -10.218 34.105 -6.176 1 96.39 95 GLY B N 1
ATOM 2911 C CA . GLY B 1 95 ? -9.877 33.696 -7.529 1 96.39 95 GLY B CA 1
ATOM 2912 C C . GLY B 1 95 ? -8.5 33.068 -7.634 1 96.39 95 GLY B C 1
ATOM 2913 O O . GLY B 1 95 ? -7.713 33.123 -6.687 1 96.39 95 GLY B O 1
ATOM 2914 N N . THR B 1 96 ? -8.171 32.488 -8.748 1 97.1 96 THR B N 1
ATOM 2915 C CA . THR B 1 96 ? -6.913 31.779 -8.957 1 97.1 96 THR B CA 1
ATOM 2916 C C . THR B 1 96 ? -5.73 32.738 -8.871 1 97.1 96 THR B C 1
ATOM 2918 O O . THR B 1 96 ? -4.618 32.332 -8.529 1 97.1 96 THR B O 1
ATOM 2921 N N . GLU B 1 97 ? -5.984 34.006 -9.155 1 96.2 97 GLU B N 1
ATOM 2922 C CA . GLU B 1 97 ? -4.915 35 -9.192 1 96.2 97 GLU B CA 1
ATOM 2923 C C . GLU B 1 97 ? -4.366 35.272 -7.795 1 96.2 97 GLU B C 1
ATOM 2925 O O . GLU B 1 97 ? -3.252 35.781 -7.648 1 96.2 97 GLU B O 1
ATOM 2930 N N . GLN B 1 98 ? -5.075 34.953 -6.803 1 97.13 98 GLN B N 1
ATOM 2931 C CA . GLN B 1 98 ? -4.667 35.219 -5.427 1 97.13 98 GLN B CA 1
ATOM 2932 C C . GLN B 1 98 ? -3.878 34.046 -4.851 1 97.13 98 GLN B C 1
ATOM 2934 O O . GLN B 1 98 ? -3.245 34.173 -3.801 1 97.13 98 GLN B O 1
ATOM 2939 N N . LEU B 1 99 ? -3.896 32.929 -5.501 1 98.1 99 LEU B N 1
ATOM 2940 C CA . LEU B 1 99 ? -3.313 31.704 -4.965 1 98.1 99 LEU B CA 1
ATOM 2941 C C . LEU B 1 99 ? -1.792 31.735 -5.068 1 98.1 99 LEU B C 1
ATOM 2943 O O . LEU B 1 99 ? -1.243 32.201 -6.069 1 98.1 99 LEU B O 1
ATOM 2947 N N . THR B 1 100 ? -1.183 31.233 -4.09 1 98.37 100 THR B N 1
ATOM 2948 C CA . THR B 1 100 ? 0.27 31.104 -4.113 1 98.37 100 THR B CA 1
ATOM 2949 C C . THR B 1 100 ? 0.689 29.665 -3.826 1 98.37 100 THR B C 1
ATOM 2951 O O . THR B 1 100 ? 1.779 29.24 -4.217 1 98.37 100 THR B O 1
ATOM 2954 N N . SER B 1 101 ? -0.189 28.933 -3.127 1 98.12 101 SER B N 1
ATOM 2955 C CA . SER B 1 101 ? 0.153 27.56 -2.771 1 98.12 101 SER B CA 1
ATOM 2956 C C . SER B 1 101 ? -1.056 26.639 -2.9 1 98.12 101 SER B C 1
ATOM 2958 O O . SER B 1 101 ? -2.197 27.104 -2.937 1 98.12 101 SER B O 1
ATOM 2960 N N . VAL B 1 102 ? -0.721 25.387 -3.036 1 98.28 102 VAL B N 1
ATOM 2961 C CA . VAL B 1 102 ? -1.754 24.358 -3.08 1 98.28 102 VAL B CA 1
ATOM 2962 C C . VAL B 1 102 ? -1.376 23.205 -2.153 1 98.28 102 VAL B C 1
ATOM 2964 O O . VAL B 1 102 ? -0.213 22.794 -2.105 1 98.28 102 VAL B O 1
ATOM 2967 N N . HIS B 1 103 ? -2.38 22.808 -1.403 1 96.52 103 HIS B N 1
ATOM 2968 C CA . HIS B 1 103 ? -2.169 21.791 -0.379 1 96.52 103 HIS B CA 1
ATOM 2969 C C . HIS B 1 103 ? -2.926 20.509 -0.711 1 96.52 103 HIS B C 1
ATOM 2971 O O . HIS B 1 103 ? -4.09 20.557 -1.115 1 96.52 103 HIS B O 1
ATOM 2977 N N . SER B 1 104 ? -2.266 19.361 -0.571 1 96.08 104 SER B N 1
ATOM 2978 C CA . SER B 1 104 ? -2.93 18.073 -0.748 1 96.08 104 SER B CA 1
ATOM 2979 C C . SER B 1 104 ? -2.008 16.919 -0.367 1 96.08 104 SER B C 1
ATOM 2981 O O . SER B 1 104 ? -0.892 17.14 0.106 1 96.08 104 SER B O 1
ATOM 2983 N N . HIS B 1 105 ? -2.53 15.702 -0.422 1 90.3 105 HIS B N 1
ATOM 2984 C CA . HIS B 1 105 ? -1.7 14.51 -0.294 1 90.3 105 HIS B CA 1
ATOM 2985 C C . HIS B 1 105 ? -0.699 14.41 -1.44 1 90.3 105 HIS B C 1
ATOM 2987 O O . HIS B 1 105 ? -0.98 14.854 -2.556 1 90.3 105 HIS B O 1
ATOM 2993 N N . ILE B 1 106 ? 0.371 13.776 -1.193 1 84.26 106 ILE B N 1
ATOM 2994 C CA . ILE B 1 106 ? 1.486 13.697 -2.131 1 84.26 106 ILE B CA 1
ATOM 2995 C C . ILE B 1 106 ? 1.014 13.068 -3.441 1 84.26 106 ILE B C 1
ATOM 2997 O O . ILE B 1 106 ? 1.429 13.489 -4.523 1 84.26 106 ILE B O 1
ATOM 3001 N N . HIS B 1 107 ? 0.14 12.122 -3.403 1 85.42 107 HIS B N 1
ATOM 3002 C CA . HIS B 1 107 ? -0.371 11.453 -4.594 1 85.42 107 HIS B CA 1
ATOM 3003 C C . HIS B 1 107 ? -1.18 12.412 -5.46 1 85.42 107 HIS B C 1
ATOM 3005 O O . HIS B 1 107 ? -1.026 12.431 -6.683 1 85.42 107 HIS B O 1
ATOM 3011 N N . ALA B 1 108 ? -1.991 13.15 -4.801 1 92.12 108 ALA B N 1
ATOM 3012 C CA . ALA B 1 108 ? -2.804 14.115 -5.536 1 92.12 108 ALA B CA 1
ATOM 3013 C C . ALA B 1 108 ? -1.932 15.19 -6.179 1 92.12 108 ALA B C 1
ATOM 3015 O O . ALA B 1 108 ? -2.162 15.581 -7.326 1 92.12 108 ALA B O 1
ATOM 3016 N N . LEU B 1 109 ? -0.973 15.665 -5.441 1 92.32 109 LEU B N 1
ATOM 3017 C CA . LEU B 1 109 ? -0.05 16.66 -5.975 1 92.32 109 LEU B CA 1
ATOM 3018 C C . LEU B 1 109 ? 0.669 16.127 -7.209 1 92.32 109 LEU B C 1
ATOM 3020 O O . LEU B 1 109 ? 0.832 16.847 -8.198 1 92.32 109 LEU B O 1
ATOM 3024 N N . GLY B 1 110 ? 1.042 14.902 -7.186 1 86.82 110 GLY B N 1
ATOM 3025 C CA . GLY B 1 110 ? 1.726 14.274 -8.304 1 86.82 110 GLY B CA 1
ATOM 3026 C C . GLY B 1 110 ? 0.824 14.041 -9.501 1 86.82 110 GLY B C 1
ATOM 3027 O O . GLY B 1 110 ? 1.297 13.974 -10.638 1 86.82 110 GLY B O 1
ATOM 3028 N N . GLN B 1 111 ? -0.434 13.952 -9.254 1 90.19 111 GLN B N 1
ATOM 3029 C CA . GLN B 1 111 ? -1.394 13.672 -10.316 1 90.19 111 GLN B CA 1
ATOM 3030 C C . GLN B 1 111 ? -2.009 14.96 -10.856 1 90.19 111 GLN B C 1
ATOM 3032 O O . GLN B 1 111 ? -2.896 14.921 -11.711 1 90.19 111 GLN B O 1
ATOM 3037 N N . CYS B 1 112 ? -1.598 16.099 -10.32 1 95.74 112 CYS B N 1
ATOM 3038 C CA . CYS B 1 112 ? -2.142 17.385 -10.74 1 95.74 112 CYS B CA 1
ATOM 3039 C C . CYS B 1 112 ? -1.026 18.379 -11.039 1 95.74 112 CYS B C 1
ATOM 3041 O O . CYS B 1 112 ? -1.117 19.551 -10.67 1 95.74 112 CYS B O 1
ATOM 3043 N N . ARG B 1 113 ? -0.041 17.948 -11.612 1 93.4 113 ARG B N 1
ATOM 3044 C CA . ARG B 1 113 ? 1.146 18.757 -11.867 1 93.4 113 ARG B CA 1
ATOM 3045 C C . ARG B 1 113 ? 0.858 19.841 -12.9 1 93.4 113 ARG B C 1
ATOM 3047 O O . ARG B 1 113 ? 1.395 20.948 -12.813 1 93.4 113 ARG B O 1
ATOM 3054 N N . ARG B 1 114 ? 0.049 19.535 -13.9 1 95.98 114 ARG B N 1
ATOM 3055 C CA . ARG B 1 114 ? -0.227 20.476 -14.981 1 95.98 114 ARG B CA 1
ATOM 3056 C C . ARG B 1 114 ? -0.889 21.742 -14.448 1 95.98 114 ARG B C 1
ATOM 3058 O O . ARG B 1 114 ? -0.457 22.854 -14.761 1 95.98 114 ARG B O 1
ATOM 3065 N N . ILE B 1 115 ? -1.857 21.511 -13.582 1 97.6 115 ILE B N 1
ATOM 3066 C CA . ILE B 1 115 ? -2.554 22.687 -13.072 1 97.6 115 ILE B CA 1
ATOM 3067 C C . ILE B 1 115 ? -1.649 23.442 -12.101 1 97.6 115 ILE B C 1
ATOM 3069 O O . ILE B 1 115 ? -1.685 24.673 -12.039 1 97.6 115 ILE B O 1
ATOM 3073 N N . ILE B 1 116 ? -0.864 22.768 -11.32 1 97.55 116 ILE B N 1
ATOM 3074 C CA . ILE B 1 116 ? 0.043 23.388 -10.36 1 97.55 116 ILE B CA 1
ATOM 3075 C C . ILE B 1 116 ? 1.061 24.255 -11.098 1 97.55 116 ILE B C 1
ATOM 3077 O O . ILE B 1 116 ? 1.302 25.402 -10.716 1 97.55 116 ILE B O 1
ATOM 3081 N N . ARG B 1 117 ? 1.552 23.751 -12.149 1 96.58 117 ARG B N 1
ATOM 3082 C CA . ARG B 1 117 ? 2.512 24.482 -12.971 1 96.58 117 ARG B CA 1
ATOM 3083 C C . ARG B 1 117 ? 1.846 25.658 -13.676 1 96.58 117 ARG B C 1
ATOM 3085 O O . ARG B 1 117 ? 2.387 26.765 -13.695 1 96.58 117 ARG B O 1
ATOM 3092 N N . ARG B 1 118 ? 0.738 25.392 -14.314 1 97.49 118 ARG B N 1
ATOM 3093 C CA . ARG B 1 118 ? 0.009 26.412 -15.061 1 97.49 118 ARG B CA 1
ATOM 3094 C C . ARG B 1 118 ? -0.26 27.638 -14.196 1 97.49 118 ARG B C 1
ATOM 3096 O O . ARG B 1 118 ? -0.127 28.773 -14.659 1 97.49 118 ARG B O 1
ATOM 3103 N N . LEU B 1 119 ? -0.521 27.4 -12.897 1 98.06 119 LEU B N 1
ATOM 3104 C CA . LEU B 1 119 ? -0.904 28.497 -12.015 1 98.06 119 LEU B CA 1
ATOM 3105 C C . LEU B 1 119 ? 0.293 28.986 -11.205 1 98.06 119 LEU B C 1
ATOM 3107 O O . LEU B 1 119 ? 0.178 29.945 -10.438 1 98.06 119 LEU B O 1
ATOM 3111 N N . GLY B 1 120 ? 1.406 28.311 -11.354 1 97.22 120 GLY B N 1
ATOM 3112 C CA . GLY B 1 120 ? 2.619 28.703 -10.653 1 97.22 120 GLY B CA 1
ATOM 3113 C C . GLY B 1 120 ? 2.518 28.535 -9.149 1 97.22 120 GLY B C 1
ATOM 3114 O O . GLY B 1 120 ? 2.971 29.396 -8.391 1 97.22 120 GLY B O 1
ATOM 3115 N N . LEU B 1 121 ? 1.921 27.502 -8.693 1 97.87 121 LEU B N 1
ATOM 3116 C CA . LEU B 1 121 ? 1.658 27.316 -7.271 1 97.87 121 LEU B CA 1
ATOM 3117 C C . LEU B 1 121 ? 2.777 26.515 -6.612 1 97.87 121 LEU B C 1
ATOM 3119 O O . LEU B 1 121 ? 3.351 25.617 -7.231 1 97.87 121 LEU B O 1
ATOM 3123 N N . LYS B 1 122 ? 2.976 26.865 -5.408 1 96.47 122 LYS B N 1
ATOM 3124 C CA . LYS B 1 122 ? 3.844 26.04 -4.573 1 96.47 122 LYS B CA 1
ATOM 3125 C C . LYS B 1 122 ? 3.077 24.863 -3.977 1 96.47 122 LYS B C 1
ATOM 3127 O O . LYS B 1 122 ? 2.095 25.055 -3.257 1 96.47 122 LYS B O 1
ATOM 3132 N N . ALA B 1 123 ? 3.566 23.648 -4.187 1 94.21 123 ALA B N 1
ATOM 3133 C CA . ALA B 1 123 ? 2.916 22.447 -3.669 1 94.21 123 ALA B CA 1
ATOM 3134 C C . ALA B 1 123 ? 3.314 22.19 -2.219 1 94.21 123 ALA B C 1
ATOM 3136 O O . ALA B 1 123 ? 4.5 22.207 -1.881 1 94.21 123 ALA B O 1
ATOM 3137 N N . VAL B 1 124 ? 2.348 21.977 -1.417 1 90.07 124 VAL B N 1
ATOM 3138 C CA . VAL B 1 124 ? 2.591 21.691 -0.007 1 90.07 124 VAL B CA 1
ATOM 3139 C C . VAL B 1 124 ? 1.933 20.367 0.374 1 90.07 124 VAL B C 1
ATOM 3141 O O . VAL B 1 124 ? 0.718 20.209 0.238 1 90.07 124 VAL B O 1
ATOM 3144 N N . VAL B 1 125 ? 2.682 19.455 0.935 1 83.57 125 VAL B N 1
ATOM 3145 C CA . VAL B 1 125 ? 2.193 18.116 1.247 1 83.57 125 VAL B CA 1
ATOM 3146 C C . VAL B 1 125 ? 1.384 18.149 2.541 1 83.57 125 VAL B C 1
ATOM 3148 O O . VAL B 1 125 ? 1.84 18.687 3.553 1 83.57 125 VAL B O 1
ATOM 3151 N N . ALA B 1 126 ? 0.178 17.603 2.51 1 86.94 126 ALA B N 1
ATOM 3152 C CA . ALA B 1 126 ? -0.704 17.409 3.658 1 86.94 126 ALA B CA 1
ATOM 3153 C C . ALA B 1 126 ? -0.904 15.925 3.952 1 86.94 126 ALA B C 1
ATOM 3155 O O . ALA B 1 126 ? -0.434 15.068 3.199 1 86.94 126 ALA B O 1
ATOM 3156 N N . GLY B 1 127 ? -1.543 15.618 5.054 1 82.34 127 GLY B N 1
ATOM 3157 C CA . GLY B 1 127 ? -1.753 14.243 5.476 1 82.34 127 GLY B CA 1
ATOM 3158 C C . GLY B 1 127 ? -2.682 13.472 4.557 1 82.34 127 GLY B C 1
ATOM 3159 O O . GLY B 1 127 ? -2.506 12.268 4.356 1 82.34 127 GLY B O 1
ATOM 3160 N N . ASP B 1 128 ? -3.698 14.064 4.042 1 89.76 128 ASP B N 1
ATOM 3161 C CA . ASP B 1 128 ? -4.645 13.486 3.093 1 89.76 128 ASP B CA 1
ATOM 3162 C C . ASP B 1 128 ? -5.376 14.577 2.314 1 89.76 128 ASP B C 1
ATOM 3164 O O . ASP B 1 128 ? -5.204 15.766 2.59 1 89.76 128 ASP B O 1
ATOM 3168 N N . THR B 1 129 ? -6.12 14.203 1.385 1 93.98 129 THR B N 1
ATOM 3169 C CA . THR B 1 129 ? -6.718 15.169 0.47 1 93.98 129 THR B CA 1
ATOM 3170 C C . THR B 1 129 ? -7.834 15.948 1.16 1 93.98 129 THR B C 1
ATOM 3172 O O . THR B 1 129 ? -7.85 17.18 1.127 1 93.98 129 THR B O 1
ATOM 3175 N N . ALA B 1 130 ? -8.741 15.288 1.826 1 96.09 130 ALA B N 1
ATOM 3176 C CA . ALA B 1 130 ? -9.834 15.974 2.511 1 96.09 130 ALA B CA 1
ATOM 3177 C C . ALA B 1 130 ? -9.313 16.809 3.677 1 96.09 130 ALA B C 1
ATOM 3179 O O . ALA B 1 130 ? -9.832 17.893 3.953 1 96.09 130 ALA B O 1
ATOM 3180 N N . GLY B 1 131 ? -8.334 16.321 4.318 1 93.56 131 GLY B N 1
ATOM 3181 C CA . GLY B 1 131 ? -7.699 17.09 5.376 1 93.56 131 GLY B CA 1
ATOM 3182 C C . GLY B 1 131 ? -7.078 18.383 4.883 1 93.56 131 GLY B C 1
ATOM 3183 O O . GLY B 1 131 ? -7.096 19.395 5.587 1 93.56 131 GLY B O 1
ATOM 3184 N N . ALA B 1 132 ? -6.506 18.334 3.731 1 95.73 132 ALA B N 1
ATOM 3185 C CA . ALA B 1 132 ? -5.957 19.549 3.134 1 95.73 132 ALA B CA 1
ATOM 3186 C C . ALA B 1 132 ? -7.04 20.608 2.95 1 95.73 132 ALA B C 1
ATOM 3188 O O . ALA B 1 132 ? -6.811 21.791 3.208 1 95.73 132 ALA B O 1
ATOM 3189 N N . ALA B 1 133 ? -8.18 20.179 2.511 1 98 133 ALA B N 1
ATOM 3190 C CA . ALA B 1 133 ? -9.306 21.096 2.349 1 98 133 ALA B CA 1
ATOM 3191 C C . ALA B 1 133 ? -9.715 21.702 3.688 1 98 133 ALA B C 1
ATOM 3193 O O . ALA B 1 133 ? -9.956 22.908 3.783 1 98 133 ALA B O 1
ATOM 3194 N N . ARG B 1 134 ? -9.834 20.877 4.672 1 97.38 134 ARG B N 1
ATOM 3195 C CA . ARG B 1 134 ? -10.162 21.363 6.008 1 97.38 134 ARG B CA 1
ATOM 3196 C C . ARG B 1 134 ? -9.162 22.418 6.468 1 97.38 134 ARG B C 1
ATOM 3198 O O . ARG B 1 134 ? -9.551 23.465 6.989 1 97.38 134 ARG B O 1
ATOM 3205 N N . GLU B 1 135 ? -7.912 22.131 6.283 1 94.61 135 GLU B N 1
ATOM 3206 C CA . GLU B 1 135 ? -6.851 23.037 6.712 1 94.61 135 GLU B CA 1
ATOM 3207 C C . GLU B 1 135 ? -6.961 24.387 6.01 1 94.61 135 GLU B C 1
ATOM 3209 O O . GLU B 1 135 ? -6.76 25.433 6.63 1 94.61 135 GLU B O 1
ATOM 3214 N N . VAL B 1 136 ? -7.203 24.356 4.788 1 97.77 136 VAL B N 1
ATOM 3215 C CA . VAL B 1 136 ? -7.348 25.584 4.014 1 97.77 136 VAL B CA 1
ATOM 3216 C C . VAL B 1 136 ? -8.534 26.389 4.54 1 97.77 136 VAL B C 1
ATOM 3218 O O . VAL B 1 136 ? -8.437 27.606 4.715 1 97.77 136 VAL B O 1
ATOM 3221 N N . ALA B 1 137 ? -9.627 25.708 4.774 1 97.96 137 ALA B N 1
ATOM 3222 C CA . ALA B 1 137 ? -10.818 26.366 5.304 1 97.96 137 ALA B CA 1
ATOM 3223 C C . ALA B 1 137 ? -10.535 27.005 6.66 1 97.96 137 ALA B C 1
ATOM 3225 O O . ALA B 1 137 ? -10.972 28.126 6.929 1 97.96 137 ALA B O 1
ATOM 3226 N N . GLU B 1 138 ? -9.799 26.318 7.451 1 96.47 138 GLU B N 1
ATOM 3227 C CA . GLU B 1 138 ? -9.529 26.763 8.816 1 96.47 138 GLU B CA 1
ATOM 3228 C C . GLU B 1 138 ? -8.501 27.89 8.836 1 96.47 138 GLU B C 1
ATOM 3230 O O . GLU B 1 138 ? -8.554 28.77 9.697 1 96.47 138 GLU B O 1
ATOM 3235 N N . ALA B 1 139 ? -7.575 27.832 7.936 1 95.26 139 ALA B N 1
ATOM 3236 C CA . ALA B 1 139 ? -6.502 28.822 7.889 1 95.26 139 ALA B CA 1
ATOM 3237 C C . ALA B 1 139 ? -7.042 30.199 7.514 1 95.26 139 ALA B C 1
ATOM 3239 O O . ALA B 1 139 ? -6.441 31.221 7.85 1 95.26 139 ALA B O 1
ATOM 3240 N N . ARG B 1 140 ? -8.092 30.281 6.727 1 96.74 140 ARG B N 1
ATOM 3241 C CA . ARG B 1 140 ? -8.713 31.521 6.273 1 96.74 140 ARG B CA 1
ATOM 3242 C C . ARG B 1 140 ? -7.705 32.407 5.549 1 96.74 140 ARG B C 1
ATOM 3244 O O . ARG B 1 140 ? -7.688 33.624 5.742 1 96.74 140 ARG B O 1
ATOM 3251 N N . ASP B 1 141 ? -6.772 31.746 4.919 1 97.16 141 ASP B N 1
ATOM 3252 C CA . ASP B 1 141 ? -5.763 32.412 4.1 1 97.16 141 ASP B CA 1
ATOM 3253 C C . ASP B 1 141 ? -6.119 32.331 2.618 1 97.16 141 ASP B C 1
ATOM 3255 O O . ASP B 1 141 ? -6.081 31.252 2.023 1 97.16 141 ASP B O 1
ATOM 3259 N N . PRO B 1 142 ? -6.467 33.465 2.035 1 97.75 142 PRO B N 1
ATOM 3260 C CA . PRO B 1 142 ? -6.944 33.461 0.65 1 97.75 142 PRO B CA 1
ATOM 3261 C C . PRO B 1 142 ? -5.868 33.028 -0.343 1 97.75 142 PRO B C 1
ATOM 3263 O O . PRO B 1 142 ? -6.168 32.778 -1.513 1 97.75 142 PRO B O 1
ATOM 3266 N N . SER B 1 143 ? -4.617 32.96 0.014 1 98.3 143 SER B N 1
ATOM 3267 C CA . SER B 1 143 ? -3.537 32.593 -0.896 1 98.3 143 SER B CA 1
ATOM 3268 C C . SER B 1 143 ? -3.395 31.078 -1.002 1 98.3 143 SER B C 1
ATOM 3270 O O . SER B 1 143 ? -2.642 30.577 -1.84 1 98.3 143 SER B O 1
ATOM 3272 N N . ARG B 1 144 ? -4.144 30.261 -0.171 1 98.36 144 ARG B N 1
ATOM 3273 C CA . ARG B 1 144 ? -4.018 28.808 -0.113 1 98.36 144 ARG B CA 1
ATOM 3274 C C . ARG B 1 144 ? -5.182 28.129 -0.826 1 98.36 144 ARG B C 1
ATOM 3276 O O . ARG B 1 144 ? -6.333 28.546 -0.682 1 98.36 144 ARG B O 1
ATOM 3283 N N . ALA B 1 145 ? -4.853 27.135 -1.554 1 98.69 145 ALA B N 1
ATOM 3284 C CA . ALA B 1 145 ? -5.849 26.266 -2.174 1 98.69 145 ALA B CA 1
ATOM 3285 C C . ALA B 1 145 ? -5.627 24.808 -1.78 1 98.69 145 ALA B C 1
ATOM 3287 O O . ALA B 1 145 ? -4.611 24.473 -1.166 1 98.69 145 ALA B O 1
ATOM 3288 N N . ALA B 1 146 ? -6.579 24.001 -2.13 1 98.65 146 ALA B N 1
ATOM 3289 C CA . ALA B 1 146 ? -6.474 22.563 -1.897 1 98.65 146 ALA B CA 1
ATOM 3290 C C . ALA B 1 146 ? -6.855 21.776 -3.147 1 98.65 146 ALA B C 1
ATOM 3292 O O . ALA B 1 146 ? -7.655 22.241 -3.962 1 98.65 146 ALA B O 1
ATOM 3293 N N . LEU B 1 147 ? -6.236 20.708 -3.323 1 98.32 147 LEU B N 1
ATOM 3294 C CA . LEU B 1 147 ? -6.701 19.674 -4.24 1 98.32 147 LEU B CA 1
ATOM 3295 C C . LEU B 1 147 ? -7.398 18.548 -3.483 1 98.32 147 LEU B C 1
ATOM 3297 O O . LEU B 1 147 ? -6.769 17.848 -2.686 1 98.32 147 LEU B O 1
ATOM 3301 N N . ALA B 1 148 ? -8.642 18.359 -3.689 1 98.23 148 ALA B N 1
ATOM 3302 C CA . ALA B 1 148 ? -9.441 17.411 -2.917 1 98.23 148 ALA B CA 1
ATOM 3303 C C . ALA B 1 148 ? -10.674 16.967 -3.7 1 98.23 148 ALA B C 1
ATOM 3305 O O . ALA B 1 148 ? -10.973 17.517 -4.763 1 98.23 148 ALA B O 1
ATOM 3306 N N . PRO B 1 149 ? -11.324 15.915 -3.248 1 97.72 149 PRO B N 1
ATOM 3307 C CA . PRO B 1 149 ? -12.579 15.511 -3.887 1 97.72 149 PRO B CA 1
ATOM 3308 C C . PRO B 1 149 ? -13.676 16.565 -3.752 1 97.72 149 PRO B C 1
ATOM 3310 O O . PRO B 1 149 ? -13.662 17.358 -2.808 1 97.72 149 PRO B O 1
ATOM 3313 N N . ALA B 1 150 ? -14.631 16.546 -4.603 1 97.92 150 ALA B N 1
ATOM 3314 C CA . ALA B 1 150 ? -15.661 17.577 -4.706 1 97.92 150 ALA B CA 1
ATOM 3315 C C . ALA B 1 150 ? -16.437 17.709 -3.398 1 97.92 150 ALA B C 1
ATOM 3317 O O . ALA B 1 150 ? -16.781 18.818 -2.983 1 97.92 150 ALA B O 1
ATOM 3318 N N . MET B 1 151 ? -16.689 16.614 -2.731 1 97.69 151 MET B N 1
ATOM 3319 C CA . MET B 1 151 ? -17.5 16.623 -1.517 1 97.69 151 MET B CA 1
ATOM 3320 C C . MET B 1 151 ? -16.818 17.426 -0.414 1 97.69 151 MET B C 1
ATOM 3322 O O . MET B 1 151 ? -17.488 17.993 0.452 1 97.69 151 MET B O 1
ATOM 3326 N N . ALA B 1 152 ? -15.485 17.467 -0.421 1 98.2 152 ALA B N 1
ATOM 3327 C CA . ALA B 1 152 ? -14.756 18.23 0.588 1 98.2 152 ALA B CA 1
ATOM 3328 C C . ALA B 1 152 ? -15.124 19.709 0.529 1 98.2 152 ALA B C 1
ATOM 3330 O O . ALA B 1 152 ? -15.192 20.38 1.561 1 98.2 152 ALA B O 1
ATOM 3331 N N . ALA B 1 153 ? -15.349 20.228 -0.659 1 98.2 153 ALA B N 1
ATOM 3332 C CA . ALA B 1 153 ? -15.741 21.628 -0.802 1 98.2 153 ALA B CA 1
ATOM 3333 C C . ALA B 1 153 ? -17.055 21.907 -0.079 1 98.2 153 ALA B C 1
ATOM 3335 O O . ALA B 1 153 ? -17.194 22.928 0.599 1 98.2 153 ALA B O 1
ATOM 3336 N N . GLU B 1 154 ? -17.986 21.017 -0.213 1 97.38 154 GLU B N 1
ATOM 3337 C CA . GLU B 1 154 ? -19.289 21.146 0.433 1 97.38 154 GLU B CA 1
ATOM 3338 C C . GLU B 1 154 ? -19.162 21.061 1.952 1 97.38 154 GLU B C 1
ATOM 3340 O O . GLU B 1 154 ? -19.742 21.874 2.675 1 97.38 154 GLU B O 1
ATOM 3345 N N . VAL B 1 155 ? -18.402 20.17 2.392 1 97.78 155 VAL B N 1
ATOM 3346 C CA . VAL B 1 155 ? -18.271 19.882 3.816 1 97.78 155 VAL B CA 1
ATOM 3347 C C . VAL B 1 155 ? -17.594 21.055 4.521 1 97.78 155 VAL B C 1
ATOM 3349 O O . VAL B 1 155 ? -17.981 21.428 5.631 1 97.78 155 VAL B O 1
ATOM 3352 N N . TYR B 1 156 ? -16.624 21.673 3.834 1 98.16 156 TYR B N 1
ATOM 3353 C CA . TYR B 1 156 ? -15.803 22.652 4.539 1 98.16 156 TYR B CA 1
ATOM 3354 C C . TYR B 1 156 ? -16.086 24.063 4.038 1 98.16 156 TYR B C 1
ATOM 3356 O O . TYR B 1 156 ? -15.394 25.012 4.415 1 98.16 156 TYR B O 1
ATOM 3364 N N . GLY B 1 157 ? -17.075 24.201 3.189 1 98.19 157 GLY B N 1
ATOM 3365 C CA . GLY B 1 157 ? -17.51 25.513 2.739 1 98.19 157 GLY B CA 1
ATOM 3366 C C . GLY B 1 157 ? -16.502 26.2 1.838 1 98.19 157 GLY B C 1
ATOM 3367 O O . GLY B 1 157 ? -16.202 27.382 2.02 1 98.19 157 GLY B O 1
ATOM 3368 N N . LEU B 1 158 ? -15.915 25.465 0.921 1 98.68 158 LEU B N 1
ATOM 3369 C CA . LEU B 1 158 ? -14.954 26.009 -0.032 1 98.68 158 LEU B CA 1
ATOM 3370 C C . LEU B 1 158 ? -15.57 26.117 -1.423 1 98.68 158 LEU B C 1
ATOM 3372 O O . LEU B 1 158 ? -16.558 25.443 -1.723 1 98.68 158 LEU B O 1
ATOM 3376 N N . ASP B 1 159 ? -15.032 26.963 -2.263 1 98.66 159 ASP B N 1
ATOM 3377 C CA . ASP B 1 159 ? -15.428 27.077 -3.663 1 98.66 159 ASP B CA 1
ATOM 3378 C C . ASP B 1 159 ? -14.499 26.267 -4.564 1 98.66 159 ASP B C 1
ATOM 3380 O O . ASP B 1 159 ? -13.279 26.285 -4.384 1 98.66 159 ASP B O 1
ATOM 3384 N N . ILE B 1 160 ? -15.082 25.55 -5.43 1 98.64 160 ILE B N 1
ATOM 3385 C CA . ILE B 1 160 ? -14.285 24.872 -6.446 1 98.64 160 ILE B CA 1
ATOM 3386 C C . ILE B 1 160 ? -13.92 25.855 -7.557 1 98.64 160 ILE B C 1
ATOM 3388 O O . ILE B 1 160 ? -14.802 26.408 -8.219 1 98.64 160 ILE B O 1
ATOM 3392 N N . LEU B 1 161 ? -12.696 26.063 -7.791 1 98.65 161 LEU B N 1
ATOM 3393 C CA . LEU B 1 161 ? -12.216 26.993 -8.807 1 98.65 161 LEU B CA 1
ATOM 3394 C C . LEU B 1 161 ? -12.114 26.309 -10.166 1 98.65 161 LEU B C 1
ATOM 3396 O O . LEU B 1 161 ? -12.405 26.921 -11.196 1 98.65 161 LEU B O 1
ATOM 3400 N N . GLU B 1 162 ? -11.644 25.085 -10.165 1 98.05 162 GLU B N 1
ATOM 3401 C CA . GLU B 1 162 ? -11.535 24.26 -11.364 1 98.05 162 GLU B CA 1
ATOM 3402 C C . GLU B 1 162 ? -11.839 22.797 -11.056 1 98.05 162 GLU B C 1
ATOM 3404 O O . GLU B 1 162 ? -11.391 22.265 -10.038 1 98.05 162 GLU B O 1
ATOM 3409 N N . ARG B 1 163 ? -12.569 22.19 -11.939 1 97.54 163 ARG B N 1
ATOM 3410 C CA . ARG B 1 163 ? -13.026 20.824 -11.704 1 97.54 163 ARG B CA 1
ATOM 3411 C C . ARG B 1 163 ? -12.177 19.822 -12.48 1 97.54 163 ARG B C 1
ATOM 3413 O O . ARG B 1 163 ? -11.703 20.12 -13.578 1 97.54 163 ARG B O 1
ATOM 3420 N N . ASP B 1 164 ? -11.954 18.661 -11.892 1 96.76 164 ASP B N 1
ATOM 3421 C CA . ASP B 1 164 ? -11.351 17.501 -12.541 1 96.76 164 ASP B CA 1
ATOM 3422 C C . ASP B 1 164 ? -9.995 17.854 -13.149 1 96.76 164 ASP B C 1
ATOM 3424 O O . ASP B 1 164 ? -9.77 17.641 -14.342 1 96.76 164 ASP B O 1
ATOM 3428 N N . VAL B 1 165 ? -9.068 18.221 -12.301 1 97.06 165 VAL B N 1
ATOM 3429 C CA . VAL B 1 165 ? -7.827 18.84 -12.755 1 97.06 165 VAL B CA 1
ATOM 3430 C C . VAL B 1 165 ? -6.714 17.795 -12.799 1 97.06 165 VAL B C 1
ATOM 3432 O O . VAL B 1 165 ? -5.549 18.128 -13.029 1 97.06 165 VAL B O 1
ATOM 3435 N N . GLU B 1 166 ? -7.027 16.455 -12.46 1 94.94 166 GLU B N 1
ATOM 3436 C CA . GLU B 1 166 ? -6.005 15.414 -12.52 1 94.94 166 GLU B CA 1
ATOM 3437 C C . GLU B 1 166 ? -5.444 15.272 -13.932 1 94.94 166 GLU B C 1
ATOM 3439 O O . GLU B 1 166 ? -6.156 15.494 -14.913 1 94.94 166 GLU B O 1
ATOM 3444 N N . ASP B 1 167 ? -4.237 14.9 -14.02 1 91.15 167 ASP B N 1
ATOM 3445 C CA . ASP B 1 167 ? -3.518 14.784 -15.286 1 91.15 167 ASP B CA 1
ATOM 3446 C C . ASP B 1 167 ? -4.029 13.598 -16.101 1 91.15 167 ASP B C 1
ATOM 3448 O O . ASP B 1 167 ? -3.98 13.617 -17.332 1 91.15 167 ASP B O 1
ATOM 3452 N N . GLU B 1 168 ? -4.402 12.487 -15.373 1 82.09 168 GLU B N 1
ATOM 3453 C CA . GLU B 1 168 ? -4.886 11.268 -16.013 1 82.09 168 GLU B CA 1
ATOM 3454 C C . GLU B 1 168 ? -6.372 11.053 -15.739 1 82.09 168 GLU B C 1
ATOM 3456 O O . GLU B 1 168 ? -6.843 11.286 -14.623 1 82.09 168 GLU B O 1
ATOM 3461 N N . ALA B 1 169 ? -6.968 10.498 -16.708 1 73.29 169 ALA B N 1
ATOM 3462 C CA . ALA B 1 169 ? -8.417 10.349 -16.6 1 73.29 169 ALA B CA 1
ATOM 3463 C C . ALA B 1 169 ? -8.787 8.984 -16.027 1 73.29 169 ALA B C 1
ATOM 3465 O O . ALA B 1 169 ? -9.901 8.791 -15.536 1 73.29 169 ALA B O 1
ATOM 3466 N N . HIS B 1 170 ? -7.926 8.069 -16.04 1 82.22 170 HIS B N 1
ATOM 3467 C CA . HIS B 1 170 ? -8.33 6.722 -15.652 1 82.22 170 HIS B CA 1
ATOM 3468 C C . HIS B 1 170 ? -7.839 6.382 -14.249 1 82.22 170 HIS B C 1
ATOM 3470 O O . HIS B 1 170 ? -6.897 5.602 -14.088 1 82.22 170 HIS B O 1
ATOM 3476 N N . ASN B 1 171 ? -8.399 6.936 -13.288 1 87.9 171 ASN B N 1
ATOM 3477 C CA . ASN B 1 171 ? -8.14 6.689 -11.873 1 87.9 171 ASN B CA 1
ATOM 3478 C C . ASN B 1 171 ? -9.399 6.226 -11.146 1 87.9 171 ASN B C 1
ATOM 3480 O O . ASN B 1 171 ? -10.328 7.011 -10.944 1 87.9 171 ASN B O 1
ATOM 3484 N N . THR B 1 172 ? -9.408 4.946 -10.85 1 91.55 172 THR B N 1
ATOM 3485 C CA . THR B 1 172 ? -10.574 4.38 -10.181 1 91.55 172 THR B CA 1
ATOM 3486 C C . THR B 1 172 ? -10.155 3.569 -8.958 1 91.55 172 THR B C 1
ATOM 3488 O O . THR B 1 172 ? -9.174 2.825 -9.006 1 91.55 172 THR B O 1
ATOM 3491 N N . THR B 1 173 ? -10.848 3.781 -7.891 1 92.75 173 THR B N 1
ATOM 3492 C CA . THR B 1 173 ? -10.592 3.007 -6.682 1 92.75 173 THR B CA 1
ATOM 3493 C C . THR B 1 173 ? -11.713 2.001 -6.435 1 92.75 173 THR B C 1
ATOM 3495 O O . THR B 1 173 ? -12.891 2.327 -6.593 1 92.75 173 THR B O 1
ATOM 3498 N N . ARG B 1 174 ? -11.325 0.778 -6.17 1 94.16 174 ARG B N 1
ATOM 3499 C CA . ARG B 1 174 ? -12.263 -0.27 -5.784 1 94.16 174 ARG B CA 1
ATOM 3500 C C . ARG B 1 174 ? -12.432 -0.322 -4.269 1 94.16 174 ARG B C 1
ATOM 3502 O O . ARG B 1 174 ? -11.446 -0.343 -3.53 1 94.16 174 ARG B O 1
ATOM 3509 N N . PHE B 1 175 ? -13.705 -0.266 -3.821 1 96.76 175 PHE B N 1
ATOM 3510 C CA . PHE B 1 175 ? -14.071 -0.392 -2.415 1 96.76 175 PHE B CA 1
ATOM 3511 C C . PHE B 1 175 ? -14.836 -1.687 -2.168 1 96.76 175 PHE B C 1
ATOM 3513 O O . PHE B 1 175 ? -15.592 -2.141 -3.03 1 96.76 175 PHE B O 1
ATOM 3520 N N . VAL B 1 176 ? -14.633 -2.249 -1.002 1 97.18 176 VAL B N 1
ATOM 3521 C CA . VAL B 1 176 ? -15.455 -3.38 -0.585 1 97.18 176 VAL B CA 1
ATOM 3522 C C . VAL B 1 176 ? -16.18 -3.04 0.715 1 97.18 176 VAL B C 1
ATOM 3524 O O . VAL B 1 176 ? -15.729 -2.182 1.479 1 97.18 176 VAL B O 1
ATOM 3527 N N . VAL B 1 177 ? -17.309 -3.688 0.894 1 98.35 177 VAL B N 1
ATOM 3528 C CA . VAL B 1 177 ? -18.118 -3.464 2.087 1 98.35 177 VAL B CA 1
ATOM 3529 C C . VAL B 1 177 ? -18.013 -4.67 3.018 1 98.35 177 VAL B C 1
ATOM 3531 O O . VAL B 1 177 ? -18.268 -5.804 2.606 1 98.35 177 VAL B O 1
ATOM 3534 N N . PHE B 1 178 ? -17.651 -4.463 4.276 1 98.02 178 PHE B N 1
ATOM 3535 C CA . PHE B 1 178 ? -17.55 -5.507 5.288 1 98.02 178 PHE B CA 1
ATOM 3536 C C . PHE B 1 178 ? -18.779 -5.509 6.189 1 98.02 178 PHE B C 1
ATOM 3538 O O . PHE B 1 178 ? -19.291 -4.448 6.552 1 98.02 178 PHE B O 1
ATOM 3545 N N . SER B 1 179 ? -19.175 -6.655 6.556 1 97.96 179 SER B N 1
ATOM 3546 C CA . SER B 1 179 ? -20.344 -6.872 7.402 1 97.96 179 SER B CA 1
ATOM 3547 C C . SER B 1 179 ? -20.105 -8.005 8.395 1 97.96 179 SER B C 1
ATOM 3549 O O . SER B 1 179 ? -19.351 -8.938 8.11 1 97.96 179 SER B O 1
ATOM 3551 N N . PRO B 1 180 ? -20.723 -7.902 9.569 1 97.07 180 PRO B N 1
ATOM 3552 C CA . PRO B 1 180 ? -20.646 -9.045 10.482 1 97.07 180 PRO B CA 1
ATOM 3553 C C . PRO B 1 180 ? -21.278 -10.308 9.902 1 97.07 180 PRO B C 1
ATOM 3555 O O . PRO B 1 180 ? -20.83 -11.419 10.196 1 97.07 180 PRO B O 1
ATOM 3558 N N . GLU B 1 181 ? -22.298 -10.12 9.082 1 96.08 181 GLU B N 1
ATOM 3559 C CA . GLU B 1 181 ? -22.994 -11.242 8.46 1 96.08 181 GLU B CA 1
ATOM 3560 C C . GLU B 1 181 ? -22.656 -11.349 6.976 1 96.08 181 GLU B C 1
ATOM 3562 O O . GLU B 1 181 ? -22.492 -10.333 6.297 1 96.08 181 GLU B O 1
ATOM 3567 N N . PRO B 1 182 ? -22.574 -12.568 6.49 1 95.44 182 PRO B N 1
ATOM 3568 C CA . PRO B 1 182 ? -22.284 -12.747 5.066 1 95.44 182 PRO B CA 1
ATOM 3569 C C . PRO B 1 182 ? -23.431 -12.29 4.168 1 95.44 182 PRO B C 1
ATOM 3571 O O . PRO B 1 182 ? -24.566 -12.154 4.631 1 95.44 182 PRO B O 1
ATOM 3574 N N . ALA B 1 183 ? -23.062 -11.99 2.964 1 91.32 183 ALA B N 1
ATOM 3575 C CA . ALA B 1 183 ? -24.083 -11.637 1.981 1 91.32 183 ALA B CA 1
ATOM 3576 C C . ALA B 1 183 ? -24.954 -12.841 1.638 1 91.32 183 ALA B C 1
ATOM 3578 O O . ALA B 1 183 ? -24.488 -13.983 1.672 1 91.32 183 ALA B O 1
ATOM 3579 N N . GLU B 1 184 ? -26.162 -12.504 1.326 1 84.83 184 GLU B N 1
ATOM 3580 C CA . GLU B 1 184 ? -27.047 -13.539 0.8 1 84.83 184 GLU B CA 1
ATOM 3581 C C . GLU B 1 184 ? -26.947 -13.63 -0.72 1 84.83 184 GLU B C 1
ATOM 3583 O O . GLU B 1 184 ? -27.48 -12.778 -1.435 1 84.83 184 GLU B O 1
ATOM 3588 N N . CYS B 1 185 ? -26.177 -14.526 -1.16 1 87.8 185 CYS B N 1
ATOM 3589 C CA . CYS B 1 185 ? -25.993 -14.731 -2.592 1 87.8 185 CYS B CA 1
ATOM 3590 C C . CYS B 1 185 ? -26.363 -16.154 -2.992 1 87.8 185 CYS B C 1
ATOM 3592 O O . CYS B 1 185 ? -25.877 -17.117 -2.396 1 87.8 185 CYS B O 1
ATOM 3594 N N . GLU B 1 186 ? -27.187 -16.25 -3.992 1 87.6 186 GLU B N 1
ATOM 3595 C CA . GLU B 1 186 ? -27.599 -17.576 -4.442 1 87.6 186 GLU B CA 1
ATOM 3596 C C . GLU B 1 186 ? -26.666 -18.106 -5.527 1 87.6 186 GLU B C 1
ATOM 3598 O O . GLU B 1 186 ? -26.182 -17.342 -6.364 1 87.6 186 GLU B O 1
ATOM 3603 N N . PRO B 1 187 ? -26.499 -19.407 -5.488 1 89.18 187 PRO B N 1
ATOM 3604 C CA . PRO B 1 187 ? -25.693 -20.008 -6.554 1 89.18 187 PRO B CA 1
ATOM 3605 C C . PRO B 1 187 ? -26.362 -19.915 -7.923 1 89.18 187 PRO B C 1
ATOM 3607 O O . PRO B 1 187 ? -27.565 -19.66 -8.01 1 89.18 187 PRO B O 1
ATOM 3610 N N . GLY B 1 188 ? -25.611 -20.168 -8.933 1 81.13 188 GLY B N 1
ATOM 3611 C CA . GLY B 1 188 ? -26.138 -20.231 -10.288 1 81.13 188 GLY B CA 1
ATOM 3612 C C . GLY B 1 188 ? -26.135 -18.887 -10.992 1 81.13 188 GLY B C 1
ATOM 3613 O O . GLY B 1 188 ? -26.605 -18.774 -12.126 1 81.13 188 GLY B O 1
ATOM 3614 N N . ASN B 1 189 ? -25.71 -17.823 -10.265 1 73.5 189 ASN B N 1
ATOM 3615 C CA . ASN B 1 189 ? -25.592 -16.515 -10.901 1 73.5 189 ASN B CA 1
ATOM 3616 C C . ASN B 1 189 ? -24.169 -16.254 -11.386 1 73.5 189 ASN B C 1
ATOM 3618 O O . ASN B 1 189 ? -23.206 -16.492 -10.655 1 73.5 189 ASN B O 1
ATOM 3622 N N . ASP B 1 190 ? -23.928 -16.023 -12.638 1 67.61 190 ASP B N 1
ATOM 3623 C CA . ASP B 1 190 ? -22.619 -15.832 -13.255 1 67.61 190 ASP B CA 1
ATOM 3624 C C . ASP B 1 190 ? -21.98 -14.525 -12.793 1 67.61 190 ASP B C 1
ATOM 3626 O O . ASP B 1 190 ? -20.842 -14.222 -13.157 1 67.61 190 ASP B O 1
ATOM 3630 N N . SER B 1 191 ? -22.6 -13.885 -11.959 1 87.5 191 SER B N 1
ATOM 3631 C CA . SER B 1 191 ? -22.09 -12.573 -11.573 1 87.5 191 SER B CA 1
ATOM 3632 C C . SER B 1 191 ? -21.719 -12.537 -10.095 1 87.5 191 SER B C 1
ATOM 3634 O O . SER B 1 191 ? -22.027 -11.57 -9.395 1 87.5 191 SER B O 1
ATOM 3636 N N . THR B 1 192 ? -21.138 -13.622 -9.642 1 94.13 192 THR B N 1
ATOM 3637 C CA . THR B 1 192 ? -20.752 -13.711 -8.238 1 94.13 192 THR B CA 1
ATOM 3638 C C . THR B 1 192 ? -19.234 -13.775 -8.096 1 94.13 192 THR B C 1
ATOM 3640 O O . THR B 1 192 ? -18.554 -14.389 -8.921 1 94.13 192 THR B O 1
ATOM 3643 N N . VAL B 1 193 ? -18.741 -13.07 -7.093 1 95.12 193 VAL B N 1
ATOM 3644 C CA . VAL B 1 193 ? -17.321 -13.101 -6.759 1 95.12 193 VAL B CA 1
ATOM 3645 C C . VAL B 1 193 ? -17.127 -13.742 -5.386 1 95.12 193 VAL B C 1
ATOM 3647 O O . VAL B 1 193 ? -17.883 -13.464 -4.452 1 95.12 193 VAL B O 1
ATOM 3650 N N . THR B 1 194 ? -16.176 -14.637 -5.288 1 96.94 194 THR B N 1
ATOM 3651 C CA . THR B 1 194 ? -15.787 -15.206 -4.002 1 96.94 194 THR B CA 1
ATOM 3652 C C . THR B 1 194 ? -14.358 -14.808 -3.645 1 96.94 194 THR B C 1
ATOM 3654 O O . THR B 1 194 ? -13.437 -14.998 -4.442 1 96.94 194 THR B O 1
ATOM 3657 N N . SER B 1 195 ? -14.202 -14.167 -2.494 1 96.52 195 SER B N 1
ATOM 3658 C CA . SER B 1 195 ? -12.906 -13.795 -1.935 1 96.52 195 SER B CA 1
ATOM 3659 C C . SER B 1 195 ? -12.503 -14.733 -0.802 1 96.52 195 SER B C 1
ATOM 3661 O O . SER B 1 195 ? -13.33 -15.092 0.038 1 96.52 195 SER B O 1
ATOM 3663 N N . PHE B 1 196 ? -11.187 -15.158 -0.809 1 96.86 196 PHE B N 1
ATOM 3664 C CA . PHE B 1 196 ? -10.762 -16.072 0.244 1 96.86 196 PHE B CA 1
ATOM 3665 C C . PHE B 1 196 ? -9.266 -15.939 0.505 1 96.86 196 PHE B C 1
ATOM 3667 O O . PHE B 1 196 ? -8.537 -15.368 -0.309 1 96.86 196 PHE B O 1
ATOM 3674 N N . ILE B 1 197 ? -8.878 -16.368 1.658 1 94.84 197 ILE B N 1
ATOM 3675 C CA . ILE B 1 197 ? -7.487 -16.439 2.094 1 94.84 197 ILE B CA 1
ATOM 3676 C C . ILE B 1 197 ? -7.094 -17.896 2.328 1 94.84 197 ILE B C 1
ATOM 3678 O O . ILE B 1 197 ? -7.881 -18.679 2.865 1 94.84 197 ILE B O 1
ATOM 3682 N N . PHE B 1 198 ? -5.865 -18.234 1.905 1 94.43 198 PHE B N 1
ATOM 3683 C CA . PHE B 1 198 ? -5.392 -19.591 2.149 1 94.43 198 PHE B CA 1
ATOM 3684 C C . PHE B 1 198 ? -3.883 -19.607 2.368 1 94.43 198 PHE B C 1
ATOM 3686 O O . PHE B 1 198 ? -3.178 -18.694 1.934 1 94.43 198 PHE B O 1
ATOM 3693 N N . ARG B 1 199 ? -3.493 -20.515 3.135 1 91.99 199 ARG B N 1
ATOM 3694 C CA . ARG B 1 199 ? -2.078 -20.79 3.364 1 91.99 199 ARG B CA 1
ATOM 3695 C C . ARG B 1 199 ? -1.703 -22.183 2.871 1 91.99 199 ARG B C 1
ATOM 3697 O O . ARG B 1 199 ? -2.314 -23.175 3.275 1 91.99 199 ARG B O 1
ATOM 3704 N N . VAL B 1 200 ? -0.727 -22.197 2.017 1 90.28 200 VAL B N 1
ATOM 3705 C CA . VAL B 1 200 ? -0.382 -23.483 1.42 1 90.28 200 VAL B CA 1
ATOM 3706 C C . VAL B 1 200 ? 0.486 -24.285 2.386 1 90.28 200 VAL B C 1
ATOM 3708 O O . VAL B 1 200 ? 1.17 -23.713 3.238 1 90.28 200 VAL B O 1
ATOM 3711 N N . ARG B 1 201 ? 0.469 -25.582 2.234 1 87.66 201 ARG B N 1
ATOM 3712 C CA . ARG B 1 201 ? 1.349 -26.472 2.985 1 87.66 201 ARG B CA 1
ATOM 3713 C C . ARG B 1 201 ? 2.799 -26.309 2.545 1 87.66 201 ARG B C 1
ATOM 3715 O O . ARG B 1 201 ? 3.068 -25.847 1.434 1 87.66 201 ARG B O 1
ATOM 3722 N N . ASN B 1 202 ? 3.656 -26.61 3.472 1 80.35 202 ASN B N 1
ATOM 3723 C CA . ASN B 1 202 ? 5.076 -26.515 3.149 1 80.35 202 ASN B CA 1
ATOM 3724 C C . ASN B 1 202 ? 5.553 -27.727 2.353 1 80.35 202 ASN B C 1
ATOM 3726 O O . ASN B 1 202 ? 6.319 -28.547 2.862 1 80.35 202 ASN B O 1
ATOM 3730 N N . ILE B 1 203 ? 5.145 -27.945 1.192 1 83 203 ILE B N 1
ATOM 3731 C CA . ILE B 1 203 ? 5.529 -29.012 0.275 1 83 203 ILE B CA 1
ATOM 3732 C C . ILE B 1 203 ? 5.933 -28.415 -1.071 1 83 203 ILE B C 1
ATOM 3734 O O . ILE B 1 203 ? 5.549 -27.29 -1.399 1 83 203 ILE B O 1
ATOM 3738 N N . PRO B 1 204 ? 6.716 -29.084 -1.795 1 82.92 204 PRO B N 1
ATOM 3739 C CA . PRO B 1 204 ? 7.144 -28.573 -3.099 1 82.92 204 PRO B CA 1
ATOM 3740 C C . PRO B 1 204 ? 5.971 -28.24 -4.017 1 82.92 204 PRO B C 1
ATOM 3742 O O . PRO B 1 204 ? 5.01 -29.009 -4.101 1 82.92 204 PRO B O 1
ATOM 3745 N N . ALA B 1 205 ? 5.991 -27.187 -4.556 1 88.1 205 ALA B N 1
ATOM 3746 C CA . ALA B 1 205 ? 5.043 -26.748 -5.577 1 88.1 205 ALA B CA 1
ATOM 3747 C C . ALA B 1 205 ? 3.637 -26.615 -5 1 88.1 205 ALA B C 1
ATOM 3749 O O . ALA B 1 205 ? 2.647 -26.843 -5.7 1 88.1 205 ALA B O 1
ATOM 3750 N N . ALA B 1 206 ? 3.546 -26.335 -3.749 1 86.51 206 ALA B N 1
ATOM 3751 C CA . ALA B 1 206 ? 2.259 -26.284 -3.062 1 86.51 206 ALA B CA 1
ATOM 3752 C C . ALA B 1 206 ? 1.305 -25.316 -3.755 1 86.51 206 ALA B C 1
ATOM 3754 O O . ALA B 1 206 ? 0.137 -25.64 -3.981 1 86.51 206 ALA B O 1
ATOM 3755 N N . LEU B 1 207 ? 1.776 -24.162 -4.132 1 90.08 207 LEU B N 1
ATOM 3756 C CA . LEU B 1 207 ? 0.92 -23.166 -4.767 1 90.08 207 LEU B CA 1
ATOM 3757 C C . LEU B 1 207 ? 0.414 -23.664 -6.117 1 90.08 207 LEU B C 1
ATOM 3759 O O . LEU B 1 207 ? -0.77 -23.526 -6.43 1 90.08 207 LEU B O 1
ATOM 3763 N N . TYR B 1 208 ? 1.323 -24.267 -6.851 1 93.08 208 TYR B N 1
ATOM 3764 C CA . TYR B 1 208 ? 0.964 -24.799 -8.16 1 93.08 208 TYR B CA 1
ATOM 3765 C C . TYR B 1 208 ? -0.13 -25.854 -8.04 1 93.08 208 TYR B C 1
ATOM 3767 O O . TYR B 1 208 ? -1.12 -25.817 -8.774 1 93.08 208 TYR B O 1
ATOM 3775 N N . LYS B 1 209 ? 0.037 -26.678 -7.152 1 93.21 209 LYS B N 1
ATOM 3776 C CA . LYS B 1 209 ? -0.938 -27.741 -6.93 1 93.21 209 LYS B CA 1
ATOM 3777 C C . LYS B 1 209 ? -2.282 -27.171 -6.485 1 93.21 209 LYS B C 1
ATOM 3779 O O . LYS B 1 209 ? -3.334 -27.606 -6.958 1 93.21 209 LYS B O 1
ATOM 3784 N N . ALA B 1 210 ? -2.232 -26.204 -5.678 1 92.34 210 ALA B N 1
ATOM 3785 C CA . ALA B 1 210 ? -3.435 -25.57 -5.146 1 92.34 210 ALA B CA 1
ATOM 3786 C C . ALA B 1 210 ? -4.225 -24.876 -6.252 1 92.34 210 ALA B C 1
ATOM 3788 O O . ALA B 1 210 ? -5.458 -24.9 -6.252 1 92.34 210 ALA B O 1
ATOM 3789 N N . LEU B 1 211 ? -3.542 -24.335 -7.224 1 94.53 211 LEU B N 1
ATOM 3790 C CA . LEU B 1 211 ? -4.193 -23.569 -8.282 1 94.53 211 LEU B CA 1
ATOM 3791 C C . LEU B 1 211 ? -4.743 -24.493 -9.363 1 94.53 211 LEU B C 1
ATOM 3793 O O . LEU B 1 211 ? -5.568 -24.077 -10.18 1 94.53 211 LEU B O 1
ATOM 3797 N N . GLY B 1 212 ? -4.268 -25.73 -9.368 1 95.45 212 GLY B N 1
ATOM 3798 C CA . GLY B 1 212 ? -4.684 -26.689 -10.379 1 95.45 212 GLY B CA 1
ATOM 3799 C C . GLY B 1 212 ? -6.183 -26.917 -10.403 1 95.45 212 GLY B C 1
ATOM 3800 O O . GLY B 1 212 ? -6.779 -27.051 -11.474 1 95.45 212 GLY B O 1
ATOM 3801 N N . GLY B 1 213 ? -6.75 -26.966 -9.229 1 95.47 213 GLY B N 1
ATOM 3802 C CA . GLY B 1 213 ? -8.185 -27.182 -9.133 1 95.47 213 GLY B CA 1
ATOM 3803 C C . GLY B 1 213 ? -8.998 -26.117 -9.843 1 95.47 213 GLY B C 1
ATOM 3804 O O . GLY B 1 213 ? -10.026 -26.417 -10.453 1 95.47 213 GLY B O 1
ATOM 3805 N N . PHE B 1 214 ? -8.606 -24.912 -9.831 1 96.25 214 PHE B N 1
ATOM 3806 C CA . PHE B 1 214 ? -9.32 -23.825 -10.491 1 96.25 214 PHE B CA 1
ATOM 3807 C C . PHE B 1 214 ? -9.176 -23.924 -12.005 1 96.25 214 PHE B C 1
ATOM 3809 O O . PHE B 1 214 ? -10.148 -23.737 -12.74 1 96.25 214 PHE B O 1
ATOM 3816 N N . ALA B 1 215 ? -8 -24.271 -12.418 1 94.14 215 ALA B N 1
ATOM 3817 C CA . ALA B 1 215 ? -7.736 -24.411 -13.848 1 94.14 215 ALA B CA 1
ATOM 3818 C C . ALA B 1 215 ? -8.557 -25.549 -14.448 1 94.14 215 ALA B C 1
ATOM 3820 O O . ALA B 1 215 ? -9.178 -25.386 -15.501 1 94.14 215 ALA B O 1
ATOM 3821 N N . THR B 1 216 ? -8.602 -26.66 -13.809 1 94.57 216 THR B N 1
ATOM 3822 C CA . THR B 1 216 ? -9.244 -27.861 -14.33 1 94.57 216 THR B CA 1
ATOM 3823 C C . THR B 1 216 ? -10.763 -27.718 -14.3 1 94.57 216 THR B C 1
ATOM 3825 O O . THR B 1 216 ? -11.468 -28.358 -15.083 1 94.57 216 THR B O 1
ATOM 3828 N N . ASN B 1 217 ? -11.261 -26.843 -13.457 1 95.57 217 ASN B N 1
ATOM 3829 C CA . ASN B 1 217 ? -12.705 -26.696 -13.315 1 95.57 217 ASN B CA 1
ATOM 3830 C C . ASN B 1 217 ? -13.209 -25.425 -13.994 1 95.57 217 ASN B C 1
ATOM 3832 O O . ASN B 1 217 ? -14.36 -25.029 -13.804 1 95.57 217 ASN B O 1
ATOM 3836 N N . GLY B 1 218 ? -12.343 -24.739 -14.67 1 92.51 218 GLY B N 1
ATOM 3837 C CA . GLY B 1 218 ? -12.735 -23.581 -15.458 1 92.51 218 GLY B CA 1
ATOM 3838 C C . GLY B 1 218 ? -13.094 -22.376 -14.608 1 92.51 218 GLY B C 1
ATOM 3839 O O . GLY B 1 218 ? -14.009 -21.622 -14.946 1 92.51 218 GLY B O 1
ATOM 3840 N N . VAL B 1 219 ? -12.541 -22.232 -13.48 1 93.52 219 VAL B N 1
ATOM 3841 C CA . VAL B 1 219 ? -12.819 -21.116 -12.582 1 93.52 219 VAL B CA 1
ATOM 3842 C C . VAL B 1 219 ? -11.808 -19.997 -12.82 1 93.52 219 VAL B C 1
ATOM 3844 O O . VAL B 1 219 ? -10.598 -20.215 -12.722 1 93.52 219 VAL B O 1
ATOM 3847 N N . ASN B 1 220 ? -12.305 -18.848 -13.139 1 89.38 220 ASN B N 1
ATOM 3848 C CA . ASN B 1 220 ? -11.452 -17.688 -13.372 1 89.38 220 ASN B CA 1
ATOM 3849 C C . ASN B 1 220 ? -10.998 -17.053 -12.061 1 89.38 220 ASN B C 1
ATOM 3851 O O . ASN B 1 220 ? -11.819 -16.762 -11.19 1 89.38 220 ASN B O 1
ATOM 3855 N N . MET B 1 221 ? -9.72 -16.89 -11.986 1 90.31 221 MET B N 1
ATOM 3856 C CA . MET B 1 221 ? -9.155 -16.178 -10.843 1 90.31 221 MET B CA 1
ATOM 3857 C C . MET B 1 221 ? -8.782 -14.749 -11.223 1 90.31 221 MET B C 1
ATOM 3859 O O . MET B 1 221 ? -7.894 -14.534 -12.05 1 90.31 221 MET B O 1
ATOM 3863 N N . SER B 1 222 ? -9.369 -13.769 -10.583 1 87.47 222 SER B N 1
ATOM 3864 C CA . SER B 1 222 ? -9.189 -12.372 -10.965 1 87.47 222 SER B CA 1
ATOM 3865 C C . SER B 1 222 ? -8.146 -11.689 -10.087 1 87.47 222 SER B C 1
ATOM 3867 O O . SER B 1 222 ? -7.649 -10.613 -10.426 1 87.47 222 SER B O 1
ATOM 3869 N N . LYS B 1 223 ? -7.82 -12.296 -8.955 1 89.34 223 LYS B N 1
ATOM 3870 C CA . LYS B 1 223 ? -6.848 -11.707 -8.039 1 89.34 223 LYS B CA 1
ATOM 3871 C C . LYS B 1 223 ? -6.088 -12.787 -7.274 1 89.34 223 LYS B C 1
ATOM 3873 O O . LYS B 1 223 ? -6.679 -13.777 -6.837 1 89.34 223 LYS B O 1
ATOM 3878 N N . LEU B 1 224 ? -4.777 -12.668 -7.175 1 90.86 224 LEU B N 1
ATOM 3879 C CA . LEU B 1 224 ? -3.919 -13.534 -6.373 1 90.86 224 LEU B CA 1
ATOM 3880 C C . LEU B 1 224 ? -2.722 -12.762 -5.831 1 90.86 224 LEU B C 1
ATOM 3882 O O . LEU B 1 224 ? -1.903 -12.255 -6.602 1 90.86 224 LEU B O 1
ATOM 3886 N N . GLU B 1 225 ? -2.686 -12.702 -4.524 1 88.28 225 GLU B N 1
ATOM 3887 C CA . GLU B 1 225 ? -1.631 -11.915 -3.893 1 88.28 225 GLU B CA 1
ATOM 3888 C C . GLU B 1 225 ? -1.02 -12.66 -2.71 1 88.28 225 GLU B C 1
ATOM 3890 O O . GLU B 1 225 ? -1.742 -13.204 -1.872 1 88.28 225 GLU B O 1
ATOM 3895 N N . SER B 1 226 ? 0.273 -12.625 -2.71 1 86.4 226 SER B N 1
ATOM 3896 C CA . SER B 1 226 ? 0.956 -13.264 -1.589 1 86.4 226 SER B CA 1
ATOM 3897 C C . SER B 1 226 ? 1.195 -12.277 -0.452 1 86.4 226 SER B C 1
ATOM 3899 O O . SER B 1 226 ? 1.354 -11.078 -0.687 1 86.4 226 SER B O 1
ATOM 3901 N N . TYR B 1 227 ? 1.148 -12.774 0.734 1 75.84 227 TYR B N 1
ATOM 3902 C CA . TYR B 1 227 ? 1.422 -12.023 1.954 1 75.84 227 TYR B CA 1
ATOM 3903 C C . TYR B 1 227 ? 2.495 -12.711 2.789 1 75.84 227 TYR B C 1
ATOM 3905 O O . TYR B 1 227 ? 2.588 -13.94 2.801 1 75.84 227 TYR B O 1
ATOM 3913 N N . MET B 1 228 ? 3.263 -11.797 3.385 1 67.86 228 MET B N 1
ATOM 3914 C CA . MET B 1 228 ? 4.226 -12.334 4.343 1 67.86 228 MET B CA 1
ATOM 3915 C C . MET B 1 228 ? 3.585 -12.516 5.715 1 67.86 228 MET B C 1
ATOM 3917 O O . MET B 1 228 ? 2.757 -11.704 6.13 1 67.86 228 MET B O 1
ATOM 3921 N N . VAL B 1 229 ? 3.716 -13.716 6.251 1 60.94 229 VAL B N 1
ATOM 3922 C CA . VAL B 1 229 ? 3.167 -13.974 7.578 1 60.94 229 VAL B CA 1
ATOM 3923 C C . VAL B 1 229 ? 4.293 -13.993 8.609 1 60.94 229 VAL B C 1
ATOM 3925 O O . VAL B 1 229 ? 5.331 -14.623 8.392 1 60.94 229 VAL B O 1
ATOM 3928 N N . GLU B 1 230 ? 3.894 -13.438 9.762 1 57.83 230 GLU B N 1
ATOM 3929 C CA . GLU B 1 230 ? 4.702 -13.512 10.975 1 57.83 230 GLU B CA 1
ATOM 3930 C C . GLU B 1 230 ? 6.148 -13.108 10.7 1 57.83 230 GLU B C 1
ATOM 3932 O O . GLU B 1 230 ? 7.08 -13.733 11.209 1 57.83 230 GLU B O 1
ATOM 3937 N N . GLY B 1 231 ? 6.224 -12.181 9.863 1 57.97 231 GLY B N 1
ATOM 3938 C CA . GLY B 1 231 ? 7.582 -11.687 9.708 1 57.97 231 GLY B CA 1
ATOM 3939 C C . GLY B 1 231 ? 8.431 -12.551 8.795 1 57.97 231 GLY B C 1
ATOM 3940 O O . GLY B 1 231 ? 9.619 -12.282 8.604 1 57.97 231 GLY B O 1
ATOM 3941 N N . GLN B 1 232 ? 7.831 -13.587 8.403 1 59.96 232 GLN B N 1
ATOM 3942 C CA . GLN B 1 232 ? 8.593 -14.437 7.494 1 59.96 232 GLN B CA 1
ATOM 3943 C C . GLN B 1 232 ? 8.426 -13.984 6.047 1 59.96 232 GLN B C 1
ATOM 3945 O O . GLN B 1 232 ? 7.351 -13.526 5.654 1 59.96 232 GLN B O 1
ATOM 3950 N N . PHE B 1 233 ? 9.503 -13.859 5.428 1 56.24 233 PHE B N 1
ATOM 3951 C CA . PHE B 1 233 ? 9.5 -13.383 4.05 1 56.24 233 PHE B CA 1
ATOM 3952 C C . PHE B 1 233 ? 9.245 -14.531 3.081 1 56.24 233 PHE B C 1
ATOM 3954 O O . PHE B 1 233 ? 9.74 -14.52 1.952 1 56.24 233 PHE B O 1
ATOM 3961 N N . THR B 1 234 ? 8.789 -15.658 3.517 1 57.88 234 THR B N 1
ATOM 3962 C CA . THR B 1 234 ? 8.346 -16.682 2.577 1 57.88 234 THR B CA 1
ATOM 3963 C C . THR B 1 234 ? 6.822 -16.739 2.52 1 57.88 234 THR B C 1
ATOM 3965 O O . THR B 1 234 ? 6.156 -16.739 3.558 1 57.88 234 THR B O 1
ATOM 3968 N N . ALA B 1 235 ? 6.36 -16.477 1.281 1 58.04 235 ALA B N 1
ATOM 3969 C CA . ALA B 1 235 ? 4.94 -16.345 0.968 1 58.04 235 ALA B CA 1
ATOM 3970 C C . ALA B 1 235 ? 4.183 -17.627 1.303 1 58.04 235 ALA B C 1
ATOM 3972 O O . ALA B 1 235 ? 4.287 -18.623 0.584 1 58.04 235 ALA B O 1
ATOM 3973 N N . THR B 1 236 ? 3.573 -17.624 2.508 1 73.04 236 THR B N 1
ATOM 3974 C CA . THR B 1 236 ? 2.799 -18.853 2.633 1 73.04 236 THR B CA 1
ATOM 3975 C C . THR B 1 236 ? 1.305 -18.547 2.698 1 73.04 236 THR B C 1
ATOM 3977 O O . THR B 1 236 ? 0.475 -19.444 2.535 1 73.04 236 THR B O 1
ATOM 3980 N N . GLN B 1 237 ? 0.977 -17.282 2.68 1 87.33 237 GLN B N 1
ATOM 3981 C CA . GLN B 1 237 ? -0.442 -16.945 2.724 1 87.33 237 GLN B CA 1
ATOM 3982 C C . GLN B 1 237 ? -0.849 -16.117 1.509 1 87.33 237 GLN B C 1
ATOM 3984 O O . GLN B 1 237 ? -0.11 -15.228 1.081 1 87.33 237 GLN B O 1
ATOM 3989 N N . PHE B 1 238 ? -2.086 -16.459 0.96 1 91.37 238 PHE B N 1
ATOM 3990 C CA . PHE B 1 238 ? -2.545 -15.81 -0.262 1 91.37 238 PHE B CA 1
ATOM 3991 C C . PHE B 1 238 ? -3.957 -15.264 -0.088 1 91.37 238 PHE B C 1
ATOM 3993 O O . PHE B 1 238 ? -4.793 -15.887 0.57 1 91.37 238 PHE B O 1
ATOM 4000 N N . TYR B 1 239 ? -4.163 -14.115 -0.606 1 91.64 239 TYR B N 1
ATOM 4001 C CA . TYR B 1 239 ? -5.492 -13.567 -0.852 1 91.64 239 TYR B CA 1
ATOM 4002 C C . TYR B 1 239 ? -5.892 -13.739 -2.313 1 91.64 239 TYR B C 1
ATOM 4004 O O . TYR B 1 239 ? -5.134 -13.38 -3.217 1 91.64 239 TYR B O 1
ATOM 4012 N N . ALA B 1 240 ? -7.119 -14.313 -2.54 1 94.21 240 ALA B N 1
ATOM 4013 C CA . ALA B 1 240 ? -7.541 -14.586 -3.911 1 94.21 240 ALA B CA 1
ATOM 4014 C C . ALA B 1 240 ? -9.006 -14.214 -4.119 1 94.21 240 ALA B C 1
ATOM 4016 O O . ALA B 1 240 ? -9.791 -14.204 -3.167 1 94.21 240 ALA B O 1
ATOM 4017 N N . GLU B 1 241 ? -9.324 -13.853 -5.314 1 93.46 241 GLU B N 1
ATOM 4018 C CA . GLU B 1 241 ? -10.696 -13.648 -5.769 1 93.46 241 GLU B CA 1
ATOM 4019 C C . GLU B 1 241 ? -10.981 -14.444 -7.039 1 93.46 241 GLU B C 1
ATOM 4021 O O . GLU B 1 241 ? -10.169 -14.453 -7.967 1 93.46 241 GLU B O 1
ATOM 4026 N N . VAL B 1 242 ? -12.11 -15.093 -7.061 1 93.78 242 VAL B N 1
ATOM 4027 C CA . VAL B 1 242 ? -12.497 -15.897 -8.216 1 93.78 242 VAL B CA 1
ATOM 4028 C C . VAL B 1 242 ? -13.946 -15.597 -8.592 1 93.78 242 VAL B C 1
ATOM 4030 O O . VAL B 1 242 ? -14.711 -15.075 -7.777 1 93.78 242 VAL B O 1
ATOM 4033 N N . ASP B 1 243 ? -14.227 -15.958 -9.8 1 92.05 243 ASP B N 1
ATOM 4034 C CA . ASP B 1 243 ? -15.617 -15.873 -10.238 1 92.05 243 ASP B CA 1
ATOM 4035 C C . ASP B 1 243 ? -16.408 -17.102 -9.796 1 92.05 243 ASP B C 1
ATOM 4037 O O . ASP B 1 243 ? -15.908 -18.227 -9.868 1 92.05 243 ASP B O 1
ATOM 4041 N N . GLY B 1 244 ? -17.624 -16.842 -9.263 1 93.94 244 GLY B N 1
ATOM 4042 C CA . GLY B 1 244 ? -18.515 -17.957 -8.986 1 93.94 244 GLY B CA 1
ATOM 4043 C C . GLY B 1 244 ? -18.881 -18.078 -7.519 1 93.94 244 GLY B C 1
ATOM 4044 O O . GLY B 1 244 ? -18.264 -17.437 -6.665 1 93.94 244 GLY B O 1
ATOM 4045 N N . HIS B 1 245 ? -19.895 -18.872 -7.297 1 96.7 245 HIS B N 1
ATOM 4046 C CA . HIS B 1 245 ? -20.357 -19.202 -5.954 1 96.7 245 HIS B CA 1
ATOM 4047 C C . HIS B 1 245 ? -19.739 -20.507 -5.463 1 96.7 245 HIS B C 1
ATOM 4049 O O . HIS B 1 245 ? -19.623 -21.469 -6.226 1 96.7 245 HIS B O 1
ATOM 4055 N N . PRO B 1 246 ? -19.397 -20.598 -4.175 1 95.99 246 PRO B N 1
ATOM 4056 C CA . PRO B 1 246 ? -18.747 -21.798 -3.643 1 95.99 246 PRO B CA 1
ATOM 4057 C C . PRO B 1 246 ? -19.601 -23.053 -3.806 1 95.99 246 PRO B C 1
ATOM 4059 O O . PRO B 1 246 ? -19.078 -24.17 -3.766 1 95.99 246 PRO B O 1
ATOM 4062 N N . GLU B 1 247 ? -20.843 -22.924 -3.988 1 95.06 247 GLU B N 1
ATOM 4063 C CA . GLU B 1 247 ? -21.737 -24.069 -4.134 1 95.06 247 GLU B CA 1
ATOM 4064 C C . GLU B 1 247 ? -21.896 -24.462 -5.6 1 95.06 247 GLU B C 1
ATOM 4066 O O . GLU B 1 247 ? -22.5 -25.49 -5.911 1 95.06 247 GLU B O 1
ATOM 4071 N N . ASP B 1 248 ? -21.428 -23.606 -6.493 1 95.2 248 ASP B N 1
ATOM 4072 C CA . ASP B 1 248 ? -21.408 -24.004 -7.897 1 95.2 248 ASP B CA 1
ATOM 4073 C C . ASP B 1 248 ? -20.426 -25.149 -8.13 1 95.2 248 ASP B C 1
ATOM 4075 O O . ASP B 1 248 ? -19.342 -25.174 -7.542 1 95.2 248 ASP B O 1
ATOM 4079 N N . ASP B 1 249 ? -20.668 -26.028 -8.974 1 94.65 249 ASP B N 1
ATOM 4080 C CA . ASP B 1 249 ? -19.912 -27.264 -9.149 1 94.65 249 ASP B CA 1
ATOM 4081 C C . ASP B 1 249 ? -18.433 -26.972 -9.395 1 94.65 249 ASP B C 1
ATOM 4083 O O . ASP B 1 249 ? -17.565 -27.513 -8.706 1 94.65 249 ASP B O 1
ATOM 4087 N N . GLY B 1 250 ? -18.192 -26.12 -10.347 1 94.87 250 GLY B N 1
ATOM 4088 C CA . GLY B 1 250 ? -16.811 -25.816 -10.685 1 94.87 250 GLY B CA 1
ATOM 4089 C C . GLY B 1 250 ? -16.015 -25.274 -9.512 1 94.87 250 GLY B C 1
ATOM 4090 O O . GLY B 1 250 ? -14.962 -25.815 -9.167 1 94.87 250 GLY B O 1
ATOM 4091 N N . LEU B 1 251 ? -16.588 -24.293 -8.865 1 96.37 251 LEU B N 1
ATOM 4092 C CA . LEU B 1 251 ? -15.869 -23.665 -7.762 1 96.37 251 LEU B CA 1
ATOM 4093 C C . LEU B 1 251 ? -15.85 -24.575 -6.538 1 96.37 251 LEU B C 1
ATOM 4095 O O . LEU B 1 251 ? -14.852 -24.629 -5.815 1 96.37 251 LEU B O 1
ATOM 4099 N N . ARG B 1 252 ? -16.907 -25.31 -6.317 1 97.25 252 ARG B N 1
ATOM 4100 C CA . ARG B 1 252 ? -16.952 -26.252 -5.203 1 97.25 252 ARG B CA 1
ATOM 4101 C C . ARG B 1 252 ? -15.805 -27.253 -5.286 1 97.25 252 ARG B C 1
ATOM 4103 O O . ARG B 1 252 ? -15.086 -27.464 -4.307 1 97.25 252 ARG B O 1
ATOM 4110 N N . ARG B 1 253 ? -15.61 -27.866 -6.396 1 97.6 253 ARG B N 1
ATOM 4111 C CA . ARG B 1 253 ? -14.552 -28.85 -6.602 1 97.6 253 ARG B CA 1
ATOM 4112 C C . ARG B 1 253 ? -13.175 -28.212 -6.45 1 97.6 253 ARG B C 1
ATOM 4114 O O . ARG B 1 253 ? -12.272 -28.806 -5.857 1 97.6 253 ARG B O 1
ATOM 4121 N N . ALA B 1 254 ? -13.065 -27.028 -7.021 1 97.52 254 ALA B N 1
ATOM 4122 C CA . ALA B 1 254 ? -11.796 -26.311 -6.926 1 97.52 254 ALA B CA 1
ATOM 4123 C C . ALA B 1 254 ? -11.431 -26.034 -5.471 1 97.52 254 ALA B C 1
ATOM 4125 O O . ALA B 1 254 ? -10.279 -26.215 -5.068 1 97.52 254 ALA B O 1
ATOM 4126 N N . LEU B 1 255 ? -12.413 -25.643 -4.669 1 97.86 255 LEU B N 1
ATOM 4127 C CA . LEU B 1 255 ? -12.18 -25.319 -3.266 1 97.86 255 LEU B CA 1
ATOM 4128 C C . LEU B 1 255 ? -11.867 -26.577 -2.462 1 97.86 255 LEU B C 1
ATOM 4130 O O . LEU B 1 255 ? -11.082 -26.532 -1.512 1 97.86 255 LEU B O 1
ATOM 4134 N N . GLU B 1 256 ? -12.439 -27.662 -2.821 1 97.04 256 GLU B N 1
ATOM 4135 C CA . GLU B 1 256 ? -12.122 -28.931 -2.174 1 97.04 256 GLU B CA 1
ATOM 4136 C C . GLU B 1 256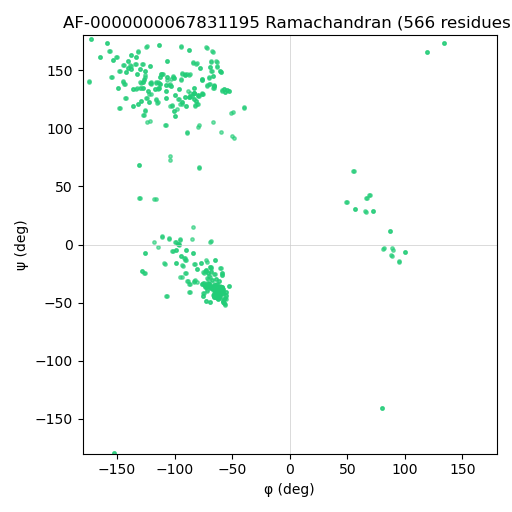 ? -10.662 -29.315 -2.397 1 97.04 256 GLU B C 1
ATOM 4138 O O . GLU B 1 256 ? -9.971 -29.721 -1.461 1 97.04 256 GLU B O 1
ATOM 4143 N N . GLU B 1 257 ? -10.251 -29.19 -3.595 1 95.64 257 GLU B N 1
ATOM 4144 C CA . GLU B 1 257 ? -8.852 -29.472 -3.901 1 95.64 257 GLU B CA 1
ATOM 4145 C C . GLU B 1 257 ? -7.922 -28.506 -3.173 1 95.64 257 GLU B C 1
ATOM 4147 O O . GLU B 1 257 ? -6.882 -28.912 -2.65 1 95.64 257 GLU B O 1
ATOM 4152 N N . LEU B 1 258 ? -8.274 -27.222 -3.202 1 96.85 258 LEU B N 1
ATOM 4153 C CA . LEU B 1 258 ? -7.486 -26.214 -2.501 1 96.85 258 LEU B CA 1
ATOM 4154 C C . LEU B 1 258 ? -7.332 -26.573 -1.027 1 96.85 258 LEU B C 1
ATOM 4156 O O . LEU B 1 258 ? -6.249 -26.42 -0.456 1 96.85 258 LEU B O 1
ATOM 4160 N N . ARG B 1 259 ? -8.397 -27.05 -0.448 1 96.04 259 ARG B N 1
ATOM 4161 C CA . ARG B 1 259 ? -8.375 -27.423 0.963 1 96.04 259 ARG B CA 1
ATOM 4162 C C . ARG B 1 259 ? -7.356 -28.527 1.222 1 96.04 259 ARG B C 1
ATOM 4164 O O . ARG B 1 259 ? -6.716 -28.554 2.275 1 96.04 259 ARG B O 1
ATOM 4171 N N . TYR B 1 260 ? -7.215 -29.395 0.33 1 93.33 260 TYR B N 1
ATOM 4172 C CA . TYR B 1 260 ? -6.287 -30.513 0.461 1 93.33 260 TYR B CA 1
ATOM 4173 C C . TYR B 1 260 ? -4.845 -30.023 0.502 1 93.33 260 TYR B C 1
ATOM 4175 O O . TYR B 1 260 ? -4.023 -30.555 1.253 1 93.33 260 TYR B O 1
ATOM 4183 N N . PHE B 1 261 ? -4.558 -29.011 -0.244 1 93.45 261 PHE B N 1
ATOM 4184 C CA . PHE B 1 261 ? -3.184 -28.539 -0.369 1 93.45 261 PHE B CA 1
ATOM 4185 C C . PHE B 1 261 ? -2.928 -27.364 0.568 1 93.45 261 PHE B C 1
ATOM 4187 O O . PHE B 1 261 ? -1.835 -26.794 0.572 1 93.45 261 PHE B O 1
ATOM 4194 N N . SER B 1 262 ? -3.902 -26.952 1.326 1 93.89 262 SER B N 1
ATOM 4195 C CA . SER B 1 262 ? -3.771 -25.789 2.197 1 93.89 262 SER B CA 1
ATOM 4196 C C . SER B 1 262 ? -3.811 -26.192 3.668 1 93.89 262 SER B C 1
ATOM 4198 O O . SER B 1 262 ? -4.488 -27.155 4.034 1 93.89 262 SER B O 1
ATOM 4200 N N . LYS B 1 263 ? -3.04 -25.504 4.462 1 92.26 263 LYS B N 1
ATOM 4201 C CA . LYS B 1 263 ? -3.125 -25.636 5.913 1 92.26 263 LYS B CA 1
ATOM 4202 C C . LYS B 1 263 ? -4.359 -24.924 6.459 1 92.26 263 LYS B C 1
ATOM 4204 O O . LYS B 1 263 ? -4.937 -25.351 7.461 1 92.26 263 LYS B O 1
ATOM 4209 N N . GLU B 1 264 ? -4.699 -23.858 5.807 1 92.61 264 GLU B N 1
ATOM 4210 C CA . GLU B 1 264 ? -5.839 -23.029 6.187 1 92.61 264 GLU B CA 1
ATOM 4211 C C . GLU B 1 264 ? -6.535 -22.452 4.958 1 92.61 264 GLU B C 1
ATOM 4213 O O . GLU B 1 264 ? -5.885 -22.143 3.957 1 92.61 264 GLU B O 1
ATOM 4218 N N . LEU B 1 265 ? -7.81 -22.428 4.993 1 95.59 265 LEU B N 1
ATOM 4219 C CA . LEU B 1 265 ? -8.647 -21.796 3.979 1 95.59 265 LEU B CA 1
ATOM 4220 C C . LEU B 1 265 ? -9.853 -21.115 4.618 1 95.59 265 LEU B C 1
ATOM 4222 O O . LEU B 1 265 ? -10.593 -21.74 5.381 1 95.59 265 LEU B O 1
ATOM 4226 N N . ARG B 1 266 ? -10.033 -19.89 4.33 1 95.83 266 ARG B N 1
ATOM 4227 C CA . ARG B 1 266 ? -11.157 -19.129 4.865 1 95.83 266 ARG B CA 1
ATOM 4228 C C . ARG B 1 266 ? -11.808 -18.278 3.779 1 95.83 266 ARG B C 1
ATOM 4230 O O . ARG B 1 266 ? -11.157 -17.417 3.184 1 95.83 266 ARG B O 1
ATOM 4237 N N . ILE B 1 267 ? -13.043 -18.559 3.554 1 96.59 267 ILE B N 1
ATOM 4238 C CA . ILE B 1 267 ? -13.813 -17.696 2.665 1 96.59 267 ILE B CA 1
ATOM 4239 C C . ILE B 1 267 ? -14.189 -16.408 3.394 1 96.59 267 ILE B C 1
ATOM 4241 O O . ILE B 1 267 ? -14.8 -16.449 4.465 1 96.59 267 ILE B O 1
ATOM 4245 N N . ILE B 1 268 ? -13.907 -15.277 2.762 1 96.43 268 ILE B N 1
ATOM 4246 C CA . ILE B 1 268 ? -14.119 -14.016 3.464 1 96.43 268 ILE B CA 1
ATOM 4247 C C . ILE B 1 268 ? -15.317 -13.285 2.862 1 96.43 268 ILE B C 1
ATOM 4249 O O . ILE B 1 268 ? -15.815 -12.316 3.439 1 96.43 268 ILE B O 1
ATOM 4253 N N . GLY B 1 269 ? -15.695 -13.724 1.684 1 97.05 269 GLY B N 1
ATOM 4254 C CA . GLY B 1 269 ? -16.891 -13.115 1.125 1 97.05 269 GLY B CA 1
ATOM 4255 C C . GLY B 1 269 ? -17.338 -13.76 -0.173 1 97.05 269 GLY B C 1
ATOM 4256 O O . GLY B 1 269 ? -16.508 -14.182 -0.981 1 97.05 269 GLY B O 1
ATOM 4257 N N . THR B 1 270 ? -18.585 -13.909 -0.347 1 97.22 270 THR B N 1
ATOM 4258 C CA . THR B 1 270 ? -19.279 -14.242 -1.586 1 97.22 270 THR B CA 1
ATOM 4259 C C . THR B 1 270 ? -20.369 -13.218 -1.888 1 97.22 270 THR B C 1
ATOM 4261 O O . THR B 1 270 ? -21.333 -13.088 -1.13 1 97.22 270 THR B O 1
ATOM 4264 N N . TYR B 1 271 ? -20.211 -12.458 -3.014 1 96.59 271 TYR B N 1
ATOM 4265 C CA . TYR B 1 271 ? -21.067 -11.303 -3.263 1 96.59 271 TYR B CA 1
ATOM 4266 C C . TYR B 1 271 ? -21.24 -11.065 -4.758 1 96.59 271 TYR B C 1
ATOM 4268 O O . TYR B 1 271 ? -20.465 -11.578 -5.569 1 96.59 271 TYR B O 1
ATOM 4276 N N . PRO B 1 272 ? -22.276 -10.311 -5.1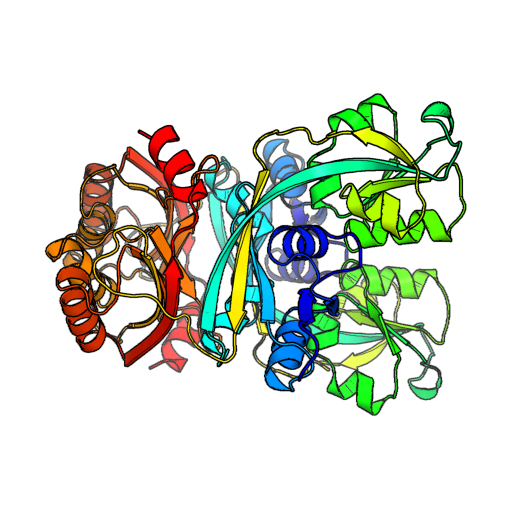29 1 94.64 272 PRO B N 1
ATOM 4277 C CA . PRO B 1 272 ? -22.484 -10.027 -6.551 1 94.64 272 PRO B CA 1
ATOM 4278 C C . PRO B 1 272 ? -21.375 -9.164 -7.148 1 94.64 272 PRO B C 1
ATOM 4280 O O . PRO B 1 272 ? -20.915 -8.214 -6.509 1 94.64 272 PRO B O 1
ATOM 4283 N N . ALA B 1 273 ? -20.959 -9.54 -8.31 1 93 273 ALA B N 1
ATOM 4284 C CA . ALA B 1 273 ? -20 -8.716 -9.04 1 93 273 ALA B CA 1
ATOM 4285 C C . ALA B 1 273 ? -20.616 -7.377 -9.437 1 93 273 ALA B C 1
ATOM 4287 O O . ALA B 1 273 ? -21.765 -7.323 -9.879 1 93 273 ALA B O 1
ATOM 4288 N N . HIS B 1 274 ? -19.875 -6.369 -9.228 1 92.15 274 HIS B N 1
ATOM 4289 C CA . HIS B 1 274 ? -20.345 -5.064 -9.68 1 92.15 274 HIS B CA 1
ATOM 4290 C C . HIS B 1 274 ? -20.319 -4.966 -11.201 1 92.15 274 HIS B C 1
ATOM 4292 O O . HIS B 1 274 ? -19.382 -5.446 -11.843 1 92.15 274 HIS B O 1
ATOM 4298 N N . PRO B 1 275 ? -21.258 -4.31 -11.796 1 88.59 275 PRO B N 1
ATOM 4299 C CA . PRO B 1 275 ? -21.333 -4.215 -13.256 1 88.59 275 PRO B CA 1
ATOM 4300 C C . PRO B 1 275 ? -20.086 -3.585 -13.871 1 88.59 275 PRO B C 1
ATOM 4302 O O . PRO B 1 275 ? -19.779 -3.829 -15.04 1 88.59 275 PRO B O 1
ATOM 4305 N N . PHE B 1 276 ? -19.407 -2.802 -13.072 1 87.26 276 PHE B N 1
ATOM 4306 C CA . PHE B 1 276 ? -18.186 -2.158 -13.542 1 87.26 276 PHE B CA 1
ATOM 4307 C C . PHE B 1 276 ? -17.166 -3.196 -13.994 1 87.26 276 PHE B C 1
ATOM 4309 O O . PHE B 1 276 ? -16.348 -2.927 -14.877 1 87.26 276 PHE B O 1
ATOM 4316 N N . ARG B 1 277 ? -17.195 -4.384 -13.491 1 82.6 277 ARG B N 1
ATOM 4317 C CA . ARG B 1 277 ? -16.27 -5.445 -13.873 1 82.6 277 ARG B CA 1
ATOM 4318 C C . ARG B 1 277 ? -16.458 -5.836 -15.335 1 82.6 277 ARG B C 1
ATOM 4320 O O . ARG B 1 277 ? -15.488 -6.145 -16.03 1 82.6 277 ARG B O 1
ATOM 4327 N N . GLU B 1 278 ? -17.641 -5.859 -15.72 1 75.18 278 GLU B N 1
ATOM 4328 C CA . GLU B 1 278 ? -17.95 -6.265 -17.088 1 75.18 278 GLU B CA 1
ATOM 4329 C C . GLU B 1 278 ? -17.52 -5.197 -18.09 1 75.18 278 GLU B C 1
ATOM 4331 O O . GLU B 1 278 ? -17.074 -5.518 -19.194 1 75.18 278 GLU B O 1
ATOM 4336 N N . THR B 1 279 ? -17.618 -4.004 -17.664 1 70.18 279 THR B N 1
ATOM 4337 C CA . THR B 1 279 ? -17.261 -2.921 -18.574 1 70.18 279 THR B CA 1
ATOM 4338 C C . THR B 1 279 ? -15.756 -2.9 -18.825 1 70.18 279 THR B C 1
ATOM 4340 O O . THR B 1 279 ? -15.31 -2.588 -19.931 1 70.18 279 THR B O 1
ATOM 4343 N N . THR B 1 280 ? -15.05 -3.389 -17.851 1 62.76 280 THR B N 1
ATOM 4344 C CA . THR B 1 280 ? -13.596 -3.357 -17.973 1 62.76 280 THR B CA 1
ATOM 4345 C C . THR B 1 280 ? -13.084 -4.614 -18.67 1 62.76 280 THR B C 1
ATOM 4347 O O . THR B 1 280 ? -12.009 -4.6 -19.274 1 62.76 280 THR B O 1
ATOM 4350 N N . ARG B 1 281 ? -13.782 -5.729 -18.478 1 60.06 281 ARG B N 1
ATOM 4351 C CA . ARG B 1 281 ? -13.449 -6.96 -19.188 1 60.06 281 ARG B CA 1
ATOM 4352 C C . ARG B 1 281 ? -13.591 -6.778 -20.696 1 60.06 281 ARG B C 1
ATOM 4354 O O . ARG B 1 281 ? -12.78 -7.292 -21.468 1 60.06 281 ARG B O 1
ATOM 4361 N N . GLN B 1 282 ? -14.574 -6.121 -21.054 1 47.21 282 GLN B N 1
ATOM 4362 C CA . GLN B 1 282 ? -14.864 -5.914 -22.469 1 47.21 282 GLN B CA 1
ATOM 4363 C C . GLN B 1 282 ? -13.857 -4.96 -23.103 1 47.21 282 GLN B C 1
ATOM 4365 O O . GLN B 1 282 ? -13.514 -5.103 -24.279 1 47.21 282 GLN B O 1
ATOM 4370 N N . ALA B 1 283 ? -13.346 -4.078 -22.328 1 42.8 283 ALA B N 1
ATOM 4371 C CA . ALA B 1 283 ? -12.387 -3.122 -22.878 1 42.8 283 ALA B CA 1
ATOM 4372 C C . ALA B 1 283 ? -11.034 -3.783 -23.125 1 42.8 283 ALA B C 1
ATOM 4374 O O . ALA B 1 283 ? -10.231 -3.288 -23.919 1 42.8 283 ALA B O 1
ATOM 4375 N N . ALA B 1 284 ? -10.726 -4.802 -22.451 1 45.59 284 ALA B N 1
ATOM 4376 C CA . ALA B 1 284 ? -9.476 -5.55 -22.56 1 45.59 284 ALA B CA 1
ATOM 4377 C C . ALA B 1 284 ? -9.514 -6.511 -23.744 1 45.59 284 ALA B C 1
ATOM 4379 O O . ALA B 1 284 ? -8.47 -6.971 -24.212 1 45.59 284 ALA B O 1
ATOM 4380 N N . GLU B 1 285 ? -10.591 -7.07 -24.142 1 35.45 285 GLU B N 1
ATOM 4381 C CA . GLU B 1 285 ? -10.72 -7.928 -25.316 1 35.45 285 GLU B CA 1
ATOM 4382 C C . GLU B 1 285 ? -10.646 -7.114 -26.605 1 35.45 285 GLU B C 1
ATOM 4384 O O . GLU B 1 285 ? -11.209 -6.02 -26.688 1 35.45 285 GLU B O 1
#